Protein AF-0000000084337551 (afdb_homodimer)

Organism: NCBI:txid1302689

Solvent-accessible surface area (backbone atoms only — not comparable to full-atom values): 22672 Å² total; per-residue (Å²): 113,66,17,38,41,32,34,32,27,27,31,66,59,32,80,40,38,32,28,52,43,44,54,50,49,65,64,67,35,74,37,37,33,22,44,43,55,81,66,41,43,62,57,34,54,74,70,67,44,89,66,74,68,41,73,46,33,80,89,47,37,72,69,51,38,55,56,50,47,50,42,22,64,72,36,37,30,35,32,35,34,32,69,53,8,34,45,24,59,84,44,55,47,52,67,48,45,37,54,32,49,76,67,72,36,52,63,46,45,49,54,32,15,42,71,64,58,25,44,44,59,57,52,52,50,70,54,54,35,33,35,39,49,33,61,72,52,91,58,82,62,29,66,59,49,45,60,60,54,46,69,35,59,41,26,36,36,31,43,45,52,44,92,46,44,68,60,51,43,52,48,42,32,73,61,56,34,46,72,38,46,32,21,43,30,26,32,58,68,33,95,74,44,45,75,50,74,39,28,38,51,58,48,48,58,50,56,74,78,40,88,72,65,63,50,34,38,38,37,34,54,33,49,128,112,65,17,39,44,30,33,33,24,26,32,67,60,32,80,41,38,31,28,51,42,45,53,51,47,64,64,67,34,74,36,38,33,21,44,44,57,80,65,42,43,62,57,34,54,75,71,68,43,89,64,75,68,40,72,48,32,79,90,45,37,72,66,50,36,56,55,50,46,50,42,22,63,72,36,36,31,34,31,35,33,33,70,52,7,35,43,24,58,84,44,57,48,51,67,50,46,37,54,32,49,76,67,72,36,54,64,46,43,49,53,32,15,44,71,64,58,25,44,44,60,57,52,52,49,70,55,55,34,34,33,41,49,32,60,72,52,92,59,80,61,30,68,59,50,47,60,60,53,47,70,35,60,41,25,35,36,31,43,45,51,43,92,45,45,67,60,51,45,52,48,42,30,75,60,56,35,46,71,39,47,31,22,42,29,28,31,59,70,33,94,75,45,45,74,50,76,40,27,38,50,57,49,48,58,51,54,73,79,40,87,70,66,62,50,35,36,38,34,34,53,31,49,129

Foldseek 3Di:
DFAAEEWAAQAAAARVQHDPVSLVCLQVFPAEEEQDCVLCVVSCVVSVRDDDYHHDFPVCPVVVLVVVLVCRRVHGYYYYYYSHTTDPQLTPDPVSVVSCVVVVHHYHYDDGDDDQVVLVVVQVADDPDEDEDEAADPDPCNLVVLQVQLQFQHKYKYKDALVCVLVVLVSCCVRNNQFWKKKKWFSPPHPPTDIDIGGSNVVSVVCVPDDSDHIMMMITHGDD/DFAAEEWAAQAAAARVQHDPVSLVCLQVFPAEEEQDCVLCVVSCVVSVRDDDYHHDAPVCPVVVLVVVLVCRRVHGYYYYYYSHTTDPQLGPDPVSVVSCVVVVHHYHYDDGDDDQPVLVVVQVADDPDEDEDEAADPDPCNLVVLQVQLQFQHKYKYKDALVCVLVVLVSCCVRNNQFWKKKKWFSPPHPPTDIDIGGSNVVSVVPVPDDSDHIMMMITHGDD

Structure (mmCIF, N/CA/C/O backbone):
data_AF-0000000084337551-model_v1
#
loop_
_entity.id
_entity.type
_entity.pdbx_description
1 polymer 'Ribosomal RNA small subunit methyltransferase I'
#
loop_
_atom_site.group_PDB
_atom_site.id
_atom_site.type_symbol
_atom_site.label_atom_id
_atom_site.label_alt_id
_atom_site.label_comp_id
_atom_site.label_asym_id
_atom_site.label_entity_id
_atom_site.label_seq_id
_atom_site.pdbx_PDB_ins_code
_atom_site.Cartn_x
_atom_site.Cartn_y
_atom_site.Cartn_z
_atom_site.occupancy
_atom_site.B_iso_or_equiv
_atom_site.auth_seq_id
_atom_site.auth_comp_id
_atom_site.auth_asym_id
_atom_site.auth_atom_id
_atom_site.pdbx_PDB_model_num
ATOM 1 N N . MET A 1 1 ? -0.235 -32.625 0.02 1 84.69 1 MET A N 1
ATOM 2 C CA . MET A 1 1 ? -0.771 -31.297 -0.296 1 84.69 1 MET A CA 1
ATOM 3 C C . MET A 1 1 ? 0.323 -30.234 -0.233 1 84.69 1 MET A C 1
ATOM 5 O O . MET A 1 1 ? 1.249 -30.344 0.572 1 84.69 1 MET A O 1
ATOM 9 N N . THR A 1 2 ? 0.491 -29.438 -1.2 1 93.81 2 THR A N 1
ATOM 10 C CA . THR A 1 2 ? 1.54 -28.422 -1.278 1 93.81 2 THR A CA 1
ATOM 11 C C . THR A 1 2 ? 1.372 -27.391 -0.174 1 93.81 2 THR A C 1
ATOM 13 O O . THR A 1 2 ? 0.261 -27.156 0.31 1 93.81 2 THR A O 1
ATOM 16 N N . GLY A 1 3 ? 2.492 -27.016 0.469 1 97.19 3 GLY A N 1
ATOM 17 C CA . GLY A 1 3 ? 2.436 -25.906 1.416 1 97.19 3 GLY A CA 1
ATOM 18 C C . GLY A 1 3 ? 2.154 -24.578 0.758 1 97.19 3 GLY A C 1
ATOM 19 O O . GLY A 1 3 ? 1.938 -24.5 -0.453 1 97.19 3 GLY A O 1
ATOM 20 N N . LYS A 1 4 ? 2.061 -23.562 1.63 1 97.62 4 LYS A N 1
ATOM 21 C CA . LYS A 1 4 ? 1.814 -22.219 1.145 1 97.62 4 LYS A CA 1
ATOM 22 C C . LYS A 1 4 ? 3.004 -21.297 1.434 1 97.62 4 LYS A C 1
ATOM 24 O O . LYS A 1 4 ? 3.709 -21.484 2.428 1 97.62 4 LYS A O 1
ATOM 29 N N . LEU A 1 5 ? 3.215 -20.438 0.515 1 98 5 LEU A N 1
ATOM 30 C CA . LEU A 1 5 ? 4.156 -19.344 0.75 1 98 5 LEU A CA 1
ATOM 31 C C . LEU A 1 5 ? 3.432 -18.094 1.238 1 98 5 LEU A C 1
ATOM 33 O O . LEU A 1 5 ? 2.621 -17.516 0.51 1 98 5 LEU A O 1
ATOM 37 N N . TYR A 1 6 ? 3.77 -17.703 2.455 1 98.31 6 TYR A N 1
ATOM 38 C CA . TYR A 1 6 ? 3.203 -16.484 3.027 1 98.31 6 TYR A CA 1
ATOM 39 C C . TYR A 1 6 ? 4.203 -15.328 2.963 1 98.31 6 TYR A C 1
ATOM 41 O O . TYR A 1 6 ? 5.355 -15.477 3.371 1 98.31 6 TYR A O 1
ATOM 49 N N . LEU A 1 7 ? 3.816 -14.297 2.395 1 98.44 7 LEU A N 1
ATOM 50 C CA . LEU A 1 7 ? 4.531 -13.039 2.574 1 98.44 7 LEU A CA 1
ATOM 51 C C . LEU A 1 7 ? 3.934 -12.234 3.725 1 98.44 7 LEU A C 1
ATOM 53 O O . LEU A 1 7 ? 2.768 -11.836 3.668 1 98.44 7 LEU A O 1
ATOM 57 N N . VAL A 1 8 ? 4.734 -11.969 4.727 1 98.31 8 VAL A N 1
ATOM 58 C CA . VAL A 1 8 ? 4.211 -11.43 5.977 1 98.31 8 VAL A CA 1
ATOM 59 C C . VAL A 1 8 ? 4.816 -10.055 6.246 1 98.31 8 VAL A C 1
ATOM 61 O O . VAL A 1 8 ? 6.012 -9.945 6.527 1 98.31 8 VAL A O 1
ATOM 64 N N . PRO A 1 9 ? 4.016 -8.992 6.207 1 98.44 9 PRO A N 1
ATOM 65 C CA . PRO A 1 9 ? 4.516 -7.652 6.512 1 98.44 9 PRO A CA 1
ATOM 66 C C . PRO A 1 9 ? 4.949 -7.5 7.969 1 98.44 9 PRO A C 1
ATOM 68 O O . PRO A 1 9 ? 4.289 -8.016 8.867 1 98.44 9 PRO A O 1
ATOM 71 N N . THR A 1 10 ? 6.043 -6.82 8.156 1 97.69 10 THR A N 1
ATOM 72 C CA . THR A 1 10 ? 6.539 -6.477 9.484 1 97.69 10 THR A CA 1
ATOM 73 C C . THR A 1 10 ? 6.469 -4.969 9.711 1 97.69 10 THR A C 1
ATOM 75 O O . THR A 1 10 ? 6.262 -4.203 8.773 1 97.69 10 THR A O 1
ATOM 78 N N . PRO A 1 11 ? 6.59 -4.539 10.922 1 97.62 11 PRO A N 1
ATOM 79 C CA . PRO A 1 11 ? 6.574 -3.102 11.211 1 97.62 11 PRO A CA 1
ATOM 80 C C . PRO A 1 11 ? 7.695 -2.348 10.492 1 97.62 11 PRO A C 1
ATOM 82 O O . PRO A 1 11 ? 8.742 -2.926 10.195 1 97.62 11 PRO A O 1
ATOM 85 N N . ILE A 1 12 ? 7.477 -1.052 10.281 1 96.88 12 ILE A N 1
ATOM 86 C CA . ILE A 1 12 ? 8.5 -0.249 9.617 1 96.88 12 ILE A CA 1
ATOM 87 C C . ILE A 1 12 ? 9.148 0.695 10.633 1 96.88 12 ILE A C 1
ATOM 89 O O . ILE A 1 12 ? 9.922 1.578 10.258 1 96.88 12 ILE A O 1
ATOM 93 N N . GLY A 1 13 ? 8.82 0.557 11.93 1 94.94 13 GLY A N 1
ATOM 94 C CA . GLY A 1 13 ? 9.383 1.39 12.977 1 94.94 13 GLY A CA 1
ATOM 95 C C . GLY A 1 13 ? 8.688 1.207 14.32 1 94.94 13 GLY A C 1
ATOM 96 O O . GLY A 1 13 ? 9.352 1.048 15.344 1 94.94 13 GLY A O 1
ATOM 97 N N . ASN A 1 14 ? 7.383 1.267 14.359 1 96.5 14 ASN A N 1
ATOM 98 C CA . ASN A 1 14 ? 6.574 1.033 15.547 1 96.5 14 ASN A CA 1
ATOM 99 C C . ASN A 1 14 ? 6.188 -0.437 15.68 1 96.5 14 ASN A C 1
ATOM 101 O O . ASN A 1 14 ? 5.469 -0.974 14.836 1 96.5 14 ASN A O 1
ATOM 105 N N . LEU A 1 15 ? 6.539 -1.091 16.688 1 95.69 15 LEU A N 1
ATOM 106 C CA . LEU A 1 15 ? 6.359 -2.527 16.859 1 95.69 15 LEU A CA 1
ATOM 107 C C . LEU A 1 15 ? 4.879 -2.891 16.875 1 95.69 15 LEU A C 1
ATOM 109 O O . LEU A 1 15 ? 4.508 -4.027 16.578 1 95.69 15 LEU A O 1
ATOM 113 N N . GLU A 1 16 ? 4.055 -1.957 17.156 1 97.12 16 GLU A N 1
ATOM 114 C CA . GLU A 1 16 ? 2.623 -2.215 17.25 1 97.12 16 GLU A CA 1
ATOM 115 C C . GLU A 1 16 ? 1.979 -2.24 15.867 1 97.12 16 GLU A C 1
ATOM 117 O O . GLU A 1 16 ? 0.795 -2.553 15.727 1 97.12 16 GLU A O 1
ATOM 122 N N . ASP A 1 17 ? 2.814 -1.967 14.867 1 98.12 17 ASP A N 1
ATOM 123 C CA . ASP A 1 17 ? 2.275 -1.965 13.516 1 98.12 17 ASP A CA 1
ATOM 124 C C . ASP A 1 17 ? 2.342 -3.357 12.891 1 98.12 17 ASP A C 1
ATOM 126 O O . ASP A 1 17 ? 2.725 -3.508 11.727 1 98.12 17 ASP A O 1
ATOM 130 N N . ILE A 1 18 ? 2.098 -4.363 13.625 1 98.31 18 ILE A N 1
ATOM 131 C CA . ILE A 1 18 ? 1.988 -5.75 13.195 1 98.31 18 ILE A CA 1
ATOM 132 C C . ILE A 1 18 ? 0.544 -6.227 13.344 1 98.31 18 ILE A C 1
ATOM 134 O O . ILE A 1 18 ? -0.139 -5.867 14.305 1 98.31 18 ILE A O 1
ATOM 138 N N . THR A 1 19 ? 0.06 -6.961 12.375 1 98.44 19 THR A N 1
ATOM 139 C CA . THR A 1 19 ? -1.315 -7.441 12.43 1 98.44 19 THR A CA 1
ATOM 140 C C . THR A 1 19 ? -1.418 -8.688 13.297 1 98.44 19 THR A C 1
ATOM 142 O O . THR A 1 19 ? -0.439 -9.422 13.461 1 98.44 19 THR A O 1
ATOM 145 N N . LEU A 1 20 ? -2.576 -8.938 13.797 1 98.06 20 LEU A N 1
ATOM 146 C CA . LEU A 1 20 ? -2.828 -10.164 14.547 1 98.06 20 LEU A CA 1
ATOM 147 C C . LEU A 1 20 ? -2.594 -11.398 13.68 1 98.06 20 LEU A C 1
ATOM 149 O O . LEU A 1 20 ? -2.029 -12.391 14.141 1 98.06 20 LEU A O 1
ATOM 153 N N . ARG A 1 21 ? -2.953 -11.336 12.414 1 98.38 21 ARG A N 1
ATOM 154 C CA . ARG A 1 21 ? -2.783 -12.453 11.484 1 98.38 21 ARG A CA 1
ATOM 155 C C . ARG A 1 21 ? -1.307 -12.727 11.219 1 98.38 21 ARG A C 1
ATOM 157 O O . ARG A 1 21 ? -0.89 -13.883 11.133 1 98.38 21 ARG A O 1
ATOM 164 N N . ALA A 1 22 ? -0.544 -11.625 11.055 1 98.44 22 ALA A N 1
ATOM 165 C CA . ALA A 1 22 ? 0.895 -11.789 10.867 1 98.44 22 ALA A CA 1
ATOM 166 C C . ALA A 1 22 ? 1.514 -12.562 12.023 1 98.44 22 ALA A C 1
ATOM 168 O O . ALA A 1 22 ? 2.303 -13.484 11.812 1 98.44 22 ALA A O 1
ATOM 169 N N . ILE A 1 23 ? 1.13 -12.172 13.234 1 97.94 23 ILE A N 1
ATOM 170 C CA . ILE A 1 23 ? 1.637 -12.844 14.43 1 97.94 23 ILE A CA 1
ATOM 171 C C . ILE A 1 23 ? 1.266 -14.32 14.391 1 97.94 23 ILE A C 1
ATOM 173 O O . ILE A 1 23 ? 2.119 -15.188 14.594 1 97.94 23 ILE A O 1
ATOM 177 N N . ARG A 1 24 ? 0.058 -14.633 14.125 1 97.94 24 ARG A N 1
ATOM 178 C CA . ARG A 1 24 ? -0.426 -16.016 14.094 1 97.94 24 ARG A CA 1
ATOM 179 C C . ARG A 1 24 ? 0.311 -16.828 13.039 1 97.94 24 ARG A C 1
A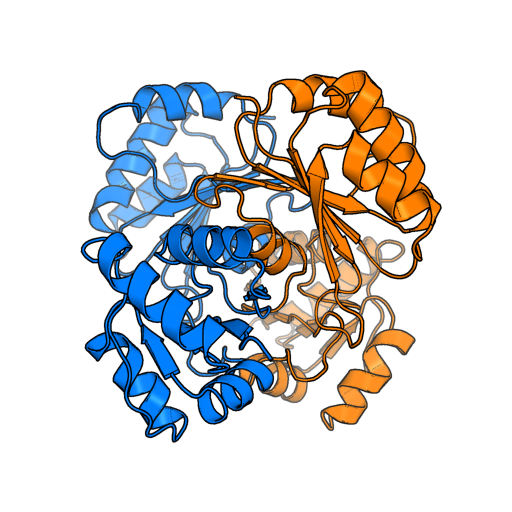TOM 181 O O . ARG A 1 24 ? 0.791 -17.922 13.32 1 97.94 24 ARG A O 1
ATOM 188 N N . ILE A 1 25 ? 0.44 -16.297 11.82 1 97.94 25 ILE A N 1
ATOM 189 C CA . ILE A 1 25 ? 1.058 -17.016 10.711 1 97.94 25 ILE A CA 1
ATOM 190 C C . ILE A 1 25 ? 2.529 -17.281 11.016 1 97.94 25 ILE A C 1
ATOM 192 O O . ILE A 1 25 ? 3.051 -18.359 10.727 1 97.94 25 ILE A O 1
ATOM 196 N N . LEU A 1 26 ? 3.174 -16.266 11.617 1 97.56 26 LEU A N 1
ATOM 197 C CA . LEU A 1 26 ? 4.578 -16.453 11.961 1 97.56 26 LEU A CA 1
ATOM 198 C C . LEU A 1 26 ? 4.742 -17.547 13.016 1 97.56 26 LEU A C 1
ATOM 200 O O . LEU A 1 26 ? 5.727 -18.281 12.992 1 97.56 26 LEU A O 1
ATOM 204 N N . LYS A 1 27 ? 3.799 -17.656 13.906 1 96.88 27 LYS A N 1
ATOM 205 C CA . LYS A 1 27 ? 3.832 -18.703 14.93 1 96.88 27 LYS A CA 1
ATOM 206 C C . LYS A 1 27 ? 3.543 -20.078 14.336 1 96.88 27 LYS A C 1
ATOM 208 O O . LYS A 1 27 ? 4.125 -21.078 14.758 1 96.88 27 LYS A O 1
ATOM 213 N N . GLU A 1 28 ? 2.74 -20.109 13.312 1 96.81 28 GLU A N 1
ATOM 214 C CA . GLU A 1 28 ? 2.232 -21.375 12.789 1 96.81 28 GLU A CA 1
ATOM 215 C C . GLU A 1 28 ? 3.113 -21.891 11.656 1 96.81 28 GLU A C 1
ATOM 217 O O . GLU A 1 28 ? 3.088 -23.078 11.336 1 96.81 28 GLU A O 1
ATOM 222 N N . ALA A 1 29 ? 3.82 -21 10.938 1 97.06 29 ALA A N 1
ATOM 223 C CA . ALA A 1 29 ? 4.625 -21.406 9.789 1 97.06 29 ALA A CA 1
ATOM 224 C C . ALA A 1 29 ? 5.664 -22.453 10.18 1 97.06 29 ALA A C 1
ATOM 226 O O . ALA A 1 29 ? 6.188 -22.422 11.297 1 97.06 29 ALA A O 1
ATOM 227 N N . ASP A 1 30 ? 5.961 -23.359 9.266 1 96.5 30 ASP A N 1
ATOM 228 C CA . ASP A 1 30 ? 7.004 -24.344 9.492 1 96.5 30 ASP A CA 1
ATOM 229 C C . ASP A 1 30 ? 8.391 -23.719 9.383 1 96.5 30 ASP A C 1
ATOM 231 O O . ASP A 1 30 ? 9.312 -24.109 10.109 1 96.5 30 ASP A O 1
ATOM 235 N N . ILE A 1 31 ? 8.5 -22.812 8.477 1 95.25 31 ILE A N 1
ATOM 236 C CA . ILE A 1 31 ? 9.766 -22.156 8.18 1 95.25 31 ILE A CA 1
ATOM 237 C C . ILE A 1 31 ? 9.539 -20.641 8.07 1 95.25 31 ILE A C 1
ATOM 239 O O . ILE A 1 31 ? 8.562 -20.203 7.469 1 95.25 31 ILE A O 1
ATOM 243 N N . ILE A 1 32 ? 10.461 -19.891 8.68 1 96.56 32 ILE A N 1
ATOM 244 C CA . ILE A 1 32 ? 10.461 -18.453 8.516 1 96.56 32 ILE A CA 1
ATOM 245 C C . ILE A 1 32 ? 11.727 -18.016 7.77 1 96.56 32 ILE A C 1
ATOM 247 O O . ILE A 1 32 ? 12.836 -18.422 8.117 1 96.56 32 ILE A O 1
ATOM 251 N N . LEU A 1 33 ? 11.484 -17.281 6.703 1 95.31 33 LEU A N 1
ATOM 252 C CA . LEU A 1 33 ? 12.555 -16.656 5.93 1 95.31 33 LEU A CA 1
ATOM 253 C C . LEU A 1 33 ? 12.648 -15.164 6.219 1 95.31 33 LEU A C 1
ATOM 255 O O . LEU A 1 33 ? 11.617 -14.492 6.336 1 95.31 33 LEU A O 1
ATOM 259 N N . ALA A 1 34 ? 13.891 -14.672 6.391 1 93.19 34 ALA A N 1
ATOM 260 C CA . ALA A 1 34 ? 14.102 -13.234 6.586 1 93.19 34 ALA A CA 1
ATOM 261 C C . ALA A 1 34 ? 15.234 -12.727 5.703 1 93.19 34 ALA A C 1
ATOM 263 O O . ALA A 1 34 ? 16.141 -13.477 5.34 1 93.19 34 ALA A O 1
ATOM 264 N N . GLU A 1 35 ? 15.086 -11.477 5.316 1 88.25 35 GLU A N 1
ATOM 265 C CA . GLU A 1 35 ? 16.188 -10.859 4.582 1 88.25 35 GLU A CA 1
ATOM 266 C C . GLU A 1 35 ? 17.469 -10.852 5.418 1 88.25 35 GLU A C 1
ATOM 268 O O . GLU A 1 35 ? 18.5 -11.359 4.984 1 88.25 35 GLU A O 1
ATOM 273 N N . ASP A 1 36 ? 17.484 -10.305 6.582 1 88.38 36 ASP A N 1
ATOM 274 C CA . ASP A 1 36 ? 18.547 -10.289 7.582 1 88.38 36 ASP A CA 1
ATOM 275 C C . ASP A 1 36 ? 18.047 -10.82 8.922 1 88.38 36 ASP A C 1
ATOM 277 O O . ASP A 1 36 ? 17.281 -10.148 9.617 1 88.38 36 ASP A O 1
ATOM 281 N N . THR A 1 37 ? 18.625 -11.938 9.359 1 87.75 37 THR A N 1
ATOM 282 C CA . THR A 1 37 ? 18.156 -12.609 10.562 1 87.75 37 THR A CA 1
ATOM 283 C C . THR A 1 37 ? 18.484 -11.781 11.805 1 87.75 37 THR A C 1
ATOM 285 O O . THR A 1 37 ? 17.797 -11.859 12.812 1 87.75 37 THR A O 1
ATOM 288 N N . ARG A 1 38 ? 19.547 -11.039 11.773 1 87.12 38 ARG A N 1
ATOM 289 C CA . ARG A 1 38 ? 19.922 -10.195 12.898 1 87.12 38 ARG A CA 1
ATOM 290 C C . ARG A 1 38 ? 18.906 -9.078 13.109 1 87.12 38 ARG A C 1
ATOM 292 O O . ARG A 1 38 ? 18.625 -8.688 14.242 1 87.12 38 ARG A O 1
ATOM 299 N N . THR A 1 39 ? 18.281 -8.586 11.984 1 87.69 39 THR A N 1
ATOM 300 C CA . THR A 1 39 ? 17.328 -7.492 12.016 1 87.69 39 THR A CA 1
ATOM 301 C C . THR A 1 39 ? 15.953 -7.992 12.469 1 87.69 39 THR A C 1
ATOM 303 O O . THR A 1 39 ? 15.234 -7.281 13.18 1 87.69 39 THR A O 1
ATOM 306 N N . SER A 1 40 ? 15.633 -9.188 12.102 1 90 40 SER A N 1
ATOM 307 C CA . SER A 1 40 ? 14.297 -9.695 12.391 1 90 40 SER A CA 1
ATOM 308 C C . SER A 1 40 ? 14.227 -10.312 13.781 1 90 40 SER A C 1
ATOM 310 O O . SER A 1 40 ? 13.141 -10.469 14.344 1 90 40 SER A O 1
ATOM 312 N N . ALA A 1 41 ? 15.328 -10.664 14.359 1 90.56 41 ALA A N 1
ATOM 313 C CA . ALA A 1 41 ? 15.398 -11.422 15.617 1 90.56 41 ALA A CA 1
ATOM 314 C C . ALA A 1 41 ? 14.695 -10.664 16.75 1 90.56 41 ALA A C 1
ATOM 316 O O . ALA A 1 41 ? 13.875 -11.242 17.469 1 90.56 41 ALA A O 1
ATOM 317 N N . PRO A 1 42 ? 14.969 -9.359 16.906 1 90.88 42 PRO A N 1
ATOM 318 C CA . PRO A 1 42 ? 14.312 -8.641 18 1 90.88 42 PRO A CA 1
ATOM 319 C C . PRO A 1 42 ? 12.789 -8.672 17.891 1 90.88 42 PRO A C 1
ATOM 321 O O . PRO A 1 42 ? 12.102 -8.82 18.906 1 90.88 42 PRO A O 1
ATOM 324 N N . LEU A 1 43 ? 12.273 -8.5 16.703 1 92.94 43 LEU A N 1
ATOM 325 C CA . LEU A 1 43 ? 10.836 -8.539 16.516 1 92.94 43 LEU A CA 1
ATOM 326 C C . LEU A 1 43 ? 10.266 -9.906 16.875 1 92.94 43 LEU A C 1
ATOM 328 O O . LEU A 1 43 ? 9.281 -10 17.609 1 92.94 43 LEU A O 1
ATOM 332 N N . LEU A 1 44 ? 10.891 -10.953 16.391 1 94.38 44 LEU A N 1
ATOM 333 C CA . LEU A 1 44 ? 10.406 -12.312 16.625 1 94.38 44 LEU A CA 1
ATOM 334 C C . LEU A 1 44 ? 10.461 -12.648 18.109 1 94.38 44 LEU A C 1
ATOM 336 O O . LEU A 1 44 ? 9.531 -13.266 18.641 1 94.38 44 LEU A O 1
ATOM 340 N N . LYS A 1 45 ? 11.516 -12.227 18.719 1 93.06 45 LYS A N 1
ATOM 341 C CA . LYS A 1 45 ? 11.633 -12.414 20.172 1 93.06 45 LYS A CA 1
ATOM 342 C C . LYS A 1 45 ? 10.523 -11.68 20.906 1 93.06 45 LYS A C 1
ATOM 344 O O . LYS A 1 45 ? 9.891 -12.234 21.812 1 93.06 45 LYS A O 1
ATOM 349 N N . HIS A 1 46 ? 10.328 -10.445 20.516 1 93.62 46 HIS A N 1
ATOM 350 C CA . HIS A 1 46 ? 9.281 -9.617 21.109 1 93.62 46 HIS A CA 1
ATOM 351 C C . HIS A 1 46 ? 7.918 -10.289 20.984 1 93.62 46 HIS A C 1
ATOM 353 O O . HIS A 1 46 ? 7.078 -10.164 21.875 1 93.62 46 HIS A O 1
ATOM 359 N N . LEU A 1 47 ? 7.727 -11.031 19.922 1 94.31 47 LEU A N 1
ATOM 360 C CA . LEU A 1 47 ? 6.441 -11.656 19.625 1 94.31 47 LEU A CA 1
ATOM 361 C C . LEU A 1 47 ? 6.371 -13.055 20.234 1 94.31 47 LEU A C 1
ATOM 363 O O . LEU A 1 47 ? 5.344 -13.727 20.125 1 94.31 47 LEU A O 1
ATOM 367 N N . GLY A 1 48 ? 7.457 -13.516 20.797 1 93.88 48 GLY A N 1
ATOM 368 C CA . GLY A 1 48 ? 7.508 -14.844 21.406 1 93.88 48 GLY A CA 1
ATOM 369 C C . GLY A 1 48 ? 7.609 -15.953 20.375 1 93.88 48 GLY A C 1
ATOM 370 O O . GLY A 1 48 ? 7.066 -17.047 20.578 1 93.88 48 GLY A O 1
ATOM 371 N N . ILE A 1 49 ? 8.156 -15.641 19.344 1 92.75 49 ILE A N 1
ATOM 372 C CA . ILE A 1 49 ? 8.32 -16.625 18.281 1 92.75 49 ILE A CA 1
ATOM 373 C C . ILE A 1 49 ? 9.727 -17.203 18.328 1 92.75 49 ILE A C 1
ATOM 375 O O . ILE A 1 49 ? 10.703 -16.5 18.062 1 92.75 49 ILE A O 1
ATOM 379 N N . ASP A 1 50 ? 9.828 -18.5 18.656 1 86.5 50 ASP A N 1
ATOM 380 C CA . ASP A 1 50 ? 11.117 -19.156 18.828 1 86.5 50 ASP A CA 1
ATOM 381 C C . ASP A 1 50 ? 11.398 -20.125 17.688 1 86.5 50 ASP A C 1
ATOM 383 O O . ASP A 1 50 ? 11.922 -21.219 17.906 1 86.5 50 ASP A O 1
ATOM 387 N N . LYS A 1 51 ? 11.242 -19.781 16.578 1 87.25 51 LYS A N 1
ATOM 388 C CA . LYS A 1 51 ? 11.492 -20.625 15.422 1 87.25 51 LYS A CA 1
ATOM 389 C C . LYS A 1 51 ? 12.797 -20.25 14.727 1 87.25 51 LYS A C 1
ATOM 391 O O . LYS A 1 51 ? 13.25 -19.109 14.836 1 87.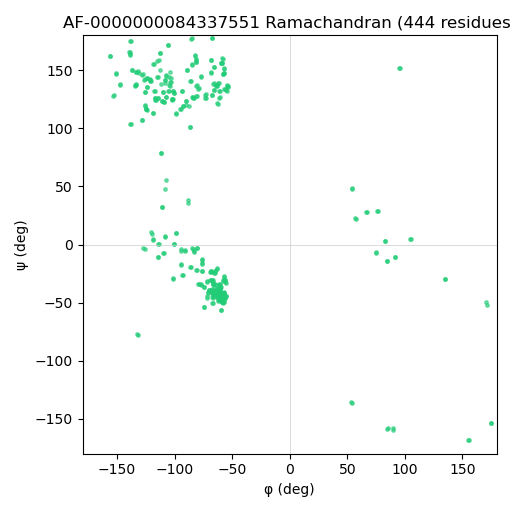25 51 LYS A O 1
ATOM 396 N N . ARG A 1 52 ? 13.328 -21.25 14.203 1 83.94 52 ARG A N 1
ATOM 397 C CA . ARG A 1 52 ? 14.523 -20.969 13.414 1 83.94 52 ARG A CA 1
ATOM 398 C C . ARG A 1 52 ? 14.18 -20.141 12.188 1 83.94 52 ARG A C 1
ATOM 400 O O . ARG A 1 52 ? 13.18 -20.391 11.516 1 83.94 52 ARG A O 1
ATOM 407 N N . VAL A 1 53 ? 14.961 -19.094 11.945 1 91 53 VAL A N 1
ATOM 408 C CA . VAL A 1 53 ? 14.812 -18.188 10.82 1 91 53 VAL A CA 1
ATOM 409 C C . VAL A 1 53 ? 15.961 -18.391 9.836 1 91 53 VAL A C 1
ATOM 411 O O . VAL A 1 53 ? 17.125 -18.484 10.242 1 91 53 VAL A O 1
ATOM 414 N N . PHE A 1 54 ? 15.625 -18.531 8.586 1 90.31 54 PHE A N 1
ATOM 415 C CA . PHE A 1 54 ? 16.641 -18.703 7.547 1 90.31 54 PHE A CA 1
ATOM 416 C C . PHE A 1 54 ? 16.766 -17.438 6.707 1 90.31 54 PHE A C 1
ATOM 418 O O . PHE A 1 54 ? 15.781 -16.734 6.457 1 90.31 54 PHE A O 1
ATOM 425 N N . SER A 1 55 ? 18 -17.188 6.301 1 86.75 55 SER A N 1
ATOM 426 C CA . SER A 1 55 ? 18.25 -16 5.504 1 86.75 55 SER A CA 1
ATOM 427 C C . SER A 1 55 ? 17.844 -16.203 4.047 1 86.75 55 SER A C 1
ATOM 429 O O . SER A 1 55 ? 18.094 -17.266 3.477 1 86.75 55 SER A O 1
ATOM 431 N N . HIS A 1 56 ? 17.188 -15.305 3.484 1 85.56 56 HIS A N 1
ATOM 432 C CA . HIS A 1 56 ? 16.797 -15.211 2.084 1 85.56 56 HIS A CA 1
ATOM 433 C C . HIS A 1 56 ? 16.953 -13.781 1.562 1 85.56 56 HIS A C 1
ATOM 435 O O . HIS A 1 56 ? 16.109 -12.922 1.814 1 85.56 56 HIS A O 1
ATOM 441 N N . HIS A 1 57 ? 17.984 -13.57 0.806 1 78.19 57 HIS A N 1
ATOM 442 C CA . HIS A 1 57 ? 18.297 -12.227 0.321 1 78.19 57 HIS A CA 1
ATOM 443 C C . HIS A 1 57 ? 18.734 -12.258 -1.141 1 78.19 57 HIS A C 1
ATOM 445 O O . HIS A 1 57 ? 18.75 -13.32 -1.769 1 78.19 57 HIS A O 1
ATOM 451 N N . GLN A 1 58 ? 18.938 -11.07 -1.676 1 72.75 58 GLN A N 1
ATOM 452 C CA . GLN A 1 58 ? 19.156 -10.883 -3.105 1 72.75 58 GLN A CA 1
ATOM 453 C C . GLN A 1 58 ? 20.359 -11.688 -3.59 1 72.75 58 GLN A C 1
ATOM 455 O O . GLN A 1 58 ? 20.344 -12.25 -4.688 1 72.75 58 GLN A O 1
ATOM 460 N N . HIS A 1 59 ? 21.328 -11.875 -2.748 1 73 59 HIS A N 1
ATOM 461 C CA . HIS A 1 59 ? 22.578 -12.492 -3.162 1 73 59 HIS A CA 1
ATOM 462 C C . HIS A 1 59 ? 22.453 -14.016 -3.211 1 73 59 HIS A C 1
ATOM 464 O O . HIS A 1 59 ? 23.234 -14.68 -3.895 1 73 59 HIS A O 1
ATOM 470 N N . ASN A 1 60 ? 21.531 -14.562 -2.525 1 75.69 60 ASN A N 1
ATOM 471 C CA . ASN A 1 60 ? 21.391 -16.016 -2.482 1 75.69 60 ASN A CA 1
ATOM 472 C C . ASN A 1 60 ? 20.047 -16.469 -3.012 1 75.69 60 ASN A C 1
ATOM 474 O O . ASN A 1 60 ? 19.672 -17.641 -2.855 1 75.69 60 ASN A O 1
ATOM 478 N N . GLU A 1 61 ? 19.312 -15.562 -3.586 1 75.88 61 GLU A N 1
ATOM 479 C CA . GLU A 1 61 ? 17.891 -15.773 -3.883 1 75.88 61 GLU A CA 1
ATOM 480 C C . GLU A 1 61 ? 17.688 -16.953 -4.828 1 75.88 61 GLU A C 1
ATOM 482 O O . GLU A 1 61 ? 16.75 -17.734 -4.664 1 75.88 61 GLU A O 1
ATOM 487 N N . HIS A 1 62 ? 18.531 -17.156 -5.797 1 78.62 62 HIS A N 1
ATOM 488 C CA . HIS A 1 62 ? 18.344 -18.234 -6.762 1 78.62 62 HIS A CA 1
ATOM 489 C C . HIS A 1 62 ? 18.5 -19.594 -6.098 1 78.62 62 HIS A C 1
ATOM 491 O O . HIS A 1 62 ? 17.625 -20.453 -6.207 1 78.62 62 HIS A O 1
ATOM 497 N N . GLN A 1 63 ? 19.609 -19.734 -5.371 1 80.81 63 GLN A N 1
ATOM 498 C CA . GLN A 1 63 ? 19.875 -21 -4.695 1 80.81 63 GLN A CA 1
ATOM 499 C C . GLN A 1 63 ? 18.844 -21.25 -3.592 1 80.81 63 GLN A C 1
ATOM 501 O O . GLN A 1 63 ? 18.297 -22.359 -3.488 1 80.81 63 GLN A O 1
ATOM 506 N N . SER A 1 64 ? 18.609 -20.297 -2.865 1 86.56 64 SER A N 1
ATOM 507 C CA . SER A 1 64 ? 17.688 -20.438 -1.743 1 86.56 64 SER A CA 1
ATOM 508 C C . SER A 1 64 ? 16.266 -20.672 -2.227 1 86.56 64 SER A C 1
ATOM 510 O O . SER A 1 64 ? 15.516 -21.438 -1.608 1 86.56 64 SER A O 1
ATOM 512 N N . SER A 1 65 ? 15.914 -20.156 -3.338 1 89.94 65 SER A N 1
ATOM 513 C CA . SER A 1 65 ? 14.547 -20.281 -3.838 1 89.94 65 SER A CA 1
ATOM 514 C C . SER A 1 65 ? 14.242 -21.734 -4.23 1 89.94 65 SER A C 1
ATOM 516 O O . SER A 1 65 ? 13.133 -22.219 -4.012 1 89.94 65 SER A O 1
ATOM 518 N N . GLY A 1 66 ? 15.211 -22.391 -4.84 1 90.44 66 GLY A N 1
ATOM 519 C CA . GLY A 1 66 ? 15.031 -23.781 -5.172 1 90.44 66 GLY A CA 1
ATOM 520 C C . GLY A 1 66 ? 14.742 -24.656 -3.957 1 90.44 66 GLY A C 1
ATOM 521 O O . GLY A 1 66 ? 13.844 -25.484 -3.984 1 90.44 66 GLY A O 1
ATOM 522 N N . GLU A 1 67 ? 15.469 -24.438 -2.949 1 92.5 67 GLU A N 1
ATOM 523 C CA . GLU A 1 67 ? 15.289 -25.188 -1.704 1 92.5 67 GLU A CA 1
ATOM 524 C C . GLU A 1 67 ? 13.93 -24.875 -1.077 1 92.5 67 GLU A C 1
ATOM 526 O O . GLU A 1 67 ? 13.25 -25.781 -0.58 1 92.5 67 GLU A O 1
ATOM 531 N N . ILE A 1 68 ? 13.547 -23.672 -1.09 1 94.31 68 ILE A N 1
ATOM 532 C CA . ILE A 1 68 ? 12.289 -23.234 -0.495 1 94.31 68 ILE A CA 1
ATOM 533 C C . ILE A 1 68 ? 11.117 -23.875 -1.248 1 94.31 68 ILE A C 1
ATOM 535 O O . ILE A 1 68 ? 10.164 -24.359 -0.633 1 94.31 68 ILE A O 1
ATOM 539 N N . VAL A 1 69 ? 11.234 -23.906 -2.557 1 95.62 69 VAL A N 1
ATOM 540 C CA . VAL A 1 69 ? 10.195 -24.516 -3.379 1 95.62 69 VAL A CA 1
ATOM 541 C C . VAL A 1 69 ? 10.07 -26 -3.037 1 95.62 69 VAL A C 1
ATOM 543 O O . VAL A 1 69 ? 8.961 -26.531 -2.963 1 95.62 69 VAL A O 1
ATOM 546 N N . ARG A 1 70 ? 11.172 -26.625 -2.861 1 95.31 70 ARG A N 1
ATOM 547 C CA . ARG A 1 70 ? 11.148 -28.031 -2.473 1 95.31 70 ARG A CA 1
ATOM 548 C C . ARG A 1 70 ? 10.391 -28.219 -1.164 1 95.31 70 ARG A C 1
ATOM 550 O O . ARG A 1 70 ? 9.547 -29.125 -1.055 1 95.31 70 ARG A O 1
ATOM 557 N N . PHE A 1 71 ? 10.664 -27.359 -0.157 1 95.31 71 PHE A N 1
ATOM 558 C CA . PHE A 1 71 ? 9.969 -27.438 1.122 1 95.31 71 PHE A CA 1
ATOM 559 C C . PHE A 1 71 ? 8.469 -27.234 0.935 1 95.31 71 PHE A C 1
ATOM 561 O O . PHE A 1 71 ? 7.668 -27.953 1.534 1 95.31 71 PHE A O 1
ATOM 568 N N . LEU A 1 72 ? 8.133 -26.297 0.147 1 97.19 72 LEU A N 1
ATOM 569 C CA . LEU A 1 72 ? 6.73 -26.016 -0.133 1 97.19 72 LEU A CA 1
ATOM 570 C C . LEU A 1 72 ? 6.051 -27.203 -0.784 1 97.19 72 LEU A C 1
ATOM 572 O O . LEU A 1 72 ? 4.938 -27.578 -0.404 1 97.19 72 LEU A O 1
ATOM 576 N N . LEU A 1 73 ? 6.734 -27.828 -1.741 1 97.19 73 LEU A N 1
ATOM 577 C CA . LEU A 1 73 ? 6.199 -29 -2.436 1 97.19 73 LEU A CA 1
ATOM 578 C C . LEU A 1 73 ? 6.055 -30.188 -1.484 1 97.19 73 LEU A C 1
ATOM 580 O O . LEU A 1 73 ? 5.203 -31.047 -1.691 1 97.19 73 LEU A O 1
ATOM 584 N N . GLU A 1 74 ? 6.824 -30.172 -0.447 1 97 74 GLU A N 1
ATOM 585 C CA . GLU A 1 74 ? 6.766 -31.219 0.569 1 97 74 GLU A CA 1
ATOM 586 C C . GLU A 1 74 ? 5.656 -30.953 1.577 1 97 74 GLU A C 1
ATOM 588 O O . GLU A 1 74 ? 5.465 -31.719 2.52 1 97 74 GLU A O 1
ATOM 593 N N . GLY A 1 75 ? 5.023 -29.797 1.443 1 97.31 75 GLY A N 1
ATOM 594 C CA . GLY A 1 75 ? 3.852 -29.531 2.264 1 97.31 75 GLY A CA 1
ATOM 595 C C . GLY A 1 75 ? 4.129 -28.562 3.398 1 97.31 75 GLY A C 1
ATOM 596 O O . GLY A 1 75 ? 3.246 -28.297 4.215 1 97.31 75 GLY A O 1
ATOM 597 N N . LYS A 1 76 ? 5.32 -28.031 3.447 1 97.06 76 LYS A N 1
ATOM 598 C CA . LYS A 1 76 ? 5.672 -27.094 4.508 1 97.06 76 LYS A CA 1
ATOM 599 C C . LYS A 1 76 ? 5.152 -25.688 4.195 1 97.06 76 LYS A C 1
ATOM 601 O O . LYS A 1 76 ? 5.246 -25.234 3.055 1 97.06 76 LYS A O 1
ATOM 606 N N . ASN A 1 77 ? 4.602 -25.047 5.207 1 97.94 77 ASN A N 1
ATOM 607 C CA . ASN A 1 77 ? 4.242 -23.641 5.094 1 97.94 77 ASN A CA 1
ATOM 608 C C . ASN A 1 77 ? 5.43 -22.734 5.395 1 97.94 77 ASN A C 1
ATOM 610 O O . ASN A 1 77 ? 6.074 -22.875 6.438 1 97.94 77 ASN A O 1
ATOM 614 N N . VAL A 1 78 ? 5.68 -21.875 4.508 1 97.31 78 VAL A N 1
ATOM 615 C CA . VAL A 1 78 ? 6.84 -21 4.621 1 97.31 78 VAL A CA 1
ATOM 616 C C . VAL A 1 78 ? 6.383 -19.547 4.715 1 97.31 78 VAL A C 1
ATOM 618 O O . VAL A 1 78 ? 5.531 -19.109 3.939 1 97.31 78 VAL A O 1
ATOM 621 N N . ALA A 1 79 ? 6.945 -18.828 5.699 1 97.81 79 ALA A N 1
ATOM 622 C CA . ALA A 1 79 ? 6.684 -17.406 5.855 1 97.81 79 ALA A CA 1
ATOM 623 C C . ALA A 1 79 ? 7.926 -16.578 5.535 1 97.81 79 ALA A C 1
ATOM 625 O O . ALA A 1 79 ? 9 -16.812 6.102 1 97.81 79 ALA A O 1
ATOM 626 N N . LEU A 1 80 ? 7.754 -15.672 4.598 1 97.19 80 LEU A N 1
ATOM 627 C CA . LEU A 1 80 ? 8.82 -14.734 4.262 1 97.19 80 LEU A CA 1
ATOM 628 C C . LEU A 1 80 ? 8.555 -13.367 4.875 1 97.19 80 LEU A C 1
ATOM 630 O O . LEU A 1 80 ? 7.477 -12.797 4.688 1 97.19 80 LEU A O 1
ATOM 634 N N . ILE A 1 81 ? 9.5 -12.836 5.645 1 96.69 81 ILE A N 1
ATOM 635 C CA . ILE A 1 81 ? 9.422 -11.477 6.176 1 96.69 81 ILE A CA 1
ATOM 636 C C . ILE A 1 81 ? 10.586 -10.648 5.645 1 96.69 81 ILE A C 1
ATOM 638 O O . ILE A 1 81 ? 11.586 -11.195 5.172 1 96.69 81 ILE A O 1
ATOM 642 N N . SER A 1 82 ? 10.406 -9.359 5.605 1 92.94 82 SER A N 1
ATOM 643 C CA . SER A 1 82 ? 11.484 -8.422 5.289 1 92.94 82 SER A CA 1
ATOM 644 C C . SER A 1 82 ? 11.961 -7.684 6.535 1 92.94 82 SER A C 1
ATOM 646 O O . SER A 1 82 ? 11.375 -7.828 7.609 1 92.94 82 SER A O 1
ATOM 648 N N . ASP A 1 83 ? 12.977 -6.973 6.418 1 90.38 83 ASP A N 1
ATOM 649 C CA . ASP A 1 83 ? 13.508 -6.191 7.531 1 90.38 83 ASP A CA 1
ATOM 650 C C . ASP A 1 83 ? 12.5 -5.145 7.996 1 90.38 83 ASP A C 1
ATOM 652 O O . ASP A 1 83 ? 12.406 -4.855 9.188 1 90.38 83 ASP A O 1
ATOM 656 N N . ALA A 1 84 ? 11.836 -4.605 7.016 1 93.62 84 ALA A N 1
ATOM 657 C CA . ALA A 1 84 ? 10.797 -3.631 7.336 1 93.62 84 ALA A CA 1
ATOM 658 C C . ALA A 1 84 ? 9.719 -3.602 6.254 1 93.62 84 ALA A C 1
ATOM 660 O O . ALA A 1 84 ? 10.023 -3.484 5.066 1 93.62 84 ALA A O 1
ATOM 661 N N . GLY A 1 85 ? 8.477 -3.736 6.781 1 96.69 85 GLY A N 1
ATOM 662 C CA . GLY A 1 85 ? 7.367 -3.578 5.859 1 96.69 85 GLY A CA 1
ATOM 663 C C . GLY A 1 85 ? 7.027 -4.852 5.109 1 96.69 85 GLY A C 1
ATOM 664 O O . GLY A 1 85 ? 7.266 -5.953 5.609 1 96.69 85 GLY A O 1
ATOM 665 N N . THR A 1 86 ? 6.363 -4.75 3.965 1 97.81 86 THR A N 1
ATOM 666 C CA . THR A 1 86 ? 5.871 -5.867 3.164 1 97.81 86 THR A CA 1
ATOM 667 C C . THR A 1 86 ? 6.973 -6.41 2.26 1 97.81 86 THR A C 1
ATOM 669 O O . THR A 1 86 ? 7.551 -5.668 1.46 1 97.81 86 THR A O 1
ATOM 672 N N . PRO A 1 87 ? 7.23 -7.746 2.359 1 96.56 87 PRO A N 1
ATOM 673 C CA . PRO A 1 87 ? 8.242 -8.328 1.477 1 96.56 87 PRO A CA 1
ATOM 674 C C . PRO A 1 87 ? 7.941 -8.094 -0.002 1 96.56 87 PRO A C 1
ATOM 676 O O . PRO A 1 87 ? 6.773 -8.039 -0.397 1 96.56 87 PRO A O 1
ATOM 679 N N . ALA A 1 88 ? 8.992 -7.957 -0.833 1 93.75 88 ALA A N 1
ATOM 680 C CA . ALA A 1 88 ? 8.922 -7.832 -2.287 1 93.75 88 ALA A CA 1
ATOM 681 C C . ALA A 1 88 ? 8.672 -6.387 -2.701 1 93.75 88 ALA A C 1
ATOM 683 O O . ALA A 1 88 ? 8.789 -6.043 -3.879 1 93.75 88 ALA A O 1
ATOM 684 N N . ILE A 1 89 ? 8.258 -5.465 -1.809 1 94.75 89 ILE A N 1
ATOM 685 C CA . ILE A 1 89 ? 8.211 -4.035 -2.088 1 94.75 89 ILE A CA 1
ATOM 686 C C . ILE A 1 89 ? 9.57 -3.404 -1.779 1 94.75 89 ILE A C 1
ATOM 688 O O . ILE A 1 89 ? 9.883 -3.127 -0.62 1 94.75 89 ILE A O 1
ATOM 692 N N . SER A 1 90 ? 10.375 -3.141 -2.801 1 87.62 90 SER A N 1
ATOM 693 C CA . SER A 1 90 ? 11.734 -2.619 -2.666 1 87.62 90 SER A CA 1
ATOM 694 C C . SER A 1 90 ? 12.594 -3.537 -1.807 1 87.62 90 SER A C 1
ATOM 696 O O . SER A 1 90 ? 13.469 -3.07 -1.067 1 87.62 90 SER A O 1
ATOM 698 N N . ASP A 1 91 ? 12.188 -4.848 -1.685 1 81.06 91 ASP A N 1
ATOM 699 C CA . ASP A 1 91 ? 12.883 -5.898 -0.945 1 81.06 91 ASP A CA 1
ATOM 700 C C . ASP A 1 91 ? 12.867 -7.215 -1.718 1 81.06 91 ASP A C 1
ATOM 702 O O . ASP A 1 91 ? 12.094 -7.375 -2.67 1 81.06 91 ASP A O 1
ATOM 706 N N . PRO A 1 92 ? 13.719 -8.125 -1.263 1 82.69 92 PRO A N 1
ATOM 707 C CA . PRO A 1 92 ? 13.664 -9.461 -1.865 1 82.69 92 PRO A CA 1
ATOM 708 C C . PRO A 1 92 ? 12.289 -10.109 -1.722 1 82.69 92 PRO A C 1
ATOM 710 O O . PRO A 1 92 ? 11.539 -9.781 -0.804 1 82.69 92 PRO A O 1
ATOM 713 N N . GLY A 1 93 ? 11.992 -11.094 -2.541 1 91.31 93 GLY A N 1
ATOM 714 C CA . GLY A 1 93 ? 10.734 -11.828 -2.461 1 91.31 93 GLY A CA 1
ATOM 715 C C . GLY A 1 93 ? 10.086 -12.039 -3.814 1 91.31 93 GLY A C 1
ATOM 716 O O . GLY A 1 93 ? 9.359 -13.023 -4.012 1 91.31 93 GLY A O 1
ATOM 717 N N . PHE A 1 94 ? 10.375 -11.062 -4.645 1 92.44 94 PHE A N 1
ATOM 718 C CA . PHE A 1 94 ? 9.75 -11.109 -5.961 1 92.44 94 PHE A CA 1
ATOM 719 C C . PHE A 1 94 ? 10.117 -12.398 -6.688 1 92.44 94 PHE A C 1
ATOM 721 O O . PHE A 1 94 ? 9.242 -13.094 -7.207 1 92.44 94 PHE A O 1
ATOM 728 N N . PHE A 1 95 ? 11.352 -12.727 -6.727 1 93.31 95 PHE A N 1
ATOM 729 C CA . PHE A 1 95 ? 11.836 -13.914 -7.414 1 93.31 95 PHE A CA 1
ATOM 730 C C . PHE A 1 95 ? 11.227 -15.172 -6.809 1 93.31 95 PHE A C 1
ATOM 732 O O . PHE A 1 95 ? 10.781 -16.062 -7.531 1 93.31 95 PHE A O 1
ATOM 739 N N . LEU A 1 96 ? 11.211 -15.25 -5.52 1 95.06 96 LEU A N 1
ATOM 740 C CA . LEU A 1 96 ? 10.648 -16.406 -4.828 1 95.06 96 LEU A CA 1
ATOM 741 C C . LEU A 1 96 ? 9.172 -16.562 -5.148 1 95.06 96 LEU A C 1
ATOM 743 O O . LEU A 1 96 ? 8.695 -17.688 -5.359 1 95.06 96 LEU A O 1
ATOM 747 N N . VAL A 1 97 ? 8.438 -15.492 -5.156 1 96.94 97 VAL A N 1
ATOM 748 C CA . VAL A 1 97 ? 7.02 -15.508 -5.5 1 96.94 97 VAL A CA 1
ATOM 749 C C . VAL A 1 97 ? 6.832 -16.078 -6.902 1 96.94 97 VAL A C 1
ATOM 751 O O . VAL A 1 97 ? 5.992 -16.969 -7.109 1 96.94 97 VAL A O 1
ATOM 754 N N . ARG A 1 98 ? 7.613 -15.641 -7.805 1 96.19 98 ARG A N 1
ATOM 755 C CA . ARG A 1 98 ? 7.52 -16.109 -9.188 1 96.19 98 ARG A CA 1
ATOM 756 C C . ARG A 1 98 ? 7.805 -17.594 -9.281 1 96.19 98 ARG A C 1
ATOM 758 O O . ARG A 1 98 ? 7.117 -18.312 -10.008 1 96.19 98 ARG A O 1
ATOM 765 N N . GLU A 1 99 ? 8.859 -18.016 -8.602 1 95.69 99 GLU A N 1
ATOM 766 C CA . GLU A 1 99 ? 9.195 -19.438 -8.609 1 95.69 99 GLU A CA 1
ATOM 767 C C . GLU A 1 99 ? 8.07 -20.281 -8.008 1 95.69 99 GLU A C 1
ATOM 769 O O . GLU A 1 99 ? 7.758 -21.359 -8.516 1 95.69 99 GLU A O 1
ATOM 774 N N . ALA A 1 100 ? 7.512 -19.797 -6.922 1 97.19 100 ALA A N 1
ATOM 775 C CA . ALA A 1 100 ? 6.383 -20.5 -6.305 1 97.19 100 ALA A CA 1
ATOM 776 C C . ALA A 1 100 ? 5.215 -20.609 -7.281 1 97.19 100 ALA A C 1
ATOM 778 O O . ALA A 1 100 ? 4.641 -21.703 -7.434 1 97.19 100 ALA A O 1
ATOM 779 N N . ILE A 1 101 ? 4.91 -19.531 -7.941 1 97.12 101 ILE A N 1
ATOM 780 C CA . ILE A 1 101 ? 3.807 -19.5 -8.898 1 97.12 101 ILE A CA 1
ATOM 781 C C . ILE A 1 101 ? 4.07 -20.484 -10.031 1 97.12 101 ILE A C 1
ATOM 783 O O . ILE A 1 101 ? 3.178 -21.234 -10.422 1 97.12 101 ILE A O 1
ATOM 787 N N . LYS A 1 102 ? 5.266 -20.5 -10.562 1 96.12 102 LYS A N 1
ATOM 788 C CA . LYS A 1 102 ? 5.66 -21.391 -11.641 1 96.12 102 LYS A CA 1
ATOM 789 C C . LYS A 1 102 ? 5.43 -22.859 -11.25 1 96.12 102 LYS A C 1
ATOM 791 O O . LYS A 1 102 ? 5.137 -23.688 -12.109 1 96.12 102 LYS A O 1
ATOM 796 N N . ASN A 1 103 ? 5.547 -23.094 -10.023 1 96.75 103 ASN A N 1
ATOM 797 C CA . ASN A 1 103 ? 5.398 -24.469 -9.531 1 96.75 103 ASN A CA 1
ATOM 798 C C . ASN A 1 103 ? 4.004 -24.703 -8.969 1 96.75 103 ASN A C 1
ATOM 800 O O . ASN A 1 103 ? 3.789 -25.656 -8.219 1 96.75 103 ASN A O 1
ATOM 804 N N . GLU A 1 104 ? 3.113 -23.734 -9.195 1 96.25 104 GLU A N 1
ATOM 805 C CA . GLU A 1 104 ? 1.7 -23.859 -8.852 1 96.25 104 GLU A CA 1
ATOM 806 C C . GLU A 1 104 ? 1.507 -23.922 -7.336 1 96.25 104 GLU A C 1
ATOM 808 O O . GLU A 1 104 ? 0.652 -24.672 -6.848 1 96.25 104 GLU A O 1
ATOM 813 N N . ILE A 1 105 ? 2.387 -23.328 -6.629 1 97.12 105 ILE A N 1
ATOM 814 C CA . ILE A 1 105 ? 2.291 -23.203 -5.18 1 97.12 105 ILE A CA 1
ATOM 815 C C . ILE A 1 105 ? 1.466 -21.953 -4.832 1 97.12 105 ILE A C 1
ATOM 817 O O . ILE A 1 105 ? 1.616 -20.906 -5.461 1 97.12 105 ILE A O 1
ATOM 821 N N . ILE A 1 106 ? 0.642 -22.047 -3.836 1 96.44 106 ILE A N 1
ATOM 822 C CA . ILE A 1 106 ? -0.203 -20.938 -3.422 1 96.44 106 ILE A CA 1
ATOM 823 C C . ILE A 1 106 ? 0.646 -19.875 -2.727 1 96.44 106 ILE A C 1
ATOM 825 O O . ILE A 1 106 ? 1.415 -20.188 -1.813 1 96.44 106 ILE A O 1
ATOM 829 N N . VAL A 1 107 ? 0.523 -18.703 -3.225 1 97.56 107 VAL A N 1
ATOM 830 C CA . VAL A 1 107 ? 1.15 -17.531 -2.619 1 97.56 107 VAL A CA 1
ATOM 831 C C . VAL A 1 107 ? 0.086 -16.656 -1.96 1 97.56 107 VAL A C 1
ATOM 833 O O . VAL A 1 107 ? -0.921 -16.312 -2.586 1 97.56 107 VAL A O 1
ATOM 836 N N . GLU A 1 108 ? 0.298 -16.359 -0.74 1 97.88 108 GLU A N 1
ATOM 837 C CA . GLU A 1 108 ? -0.611 -15.484 0.001 1 97.88 108 GLU A CA 1
ATOM 838 C C . GLU A 1 108 ? 0.144 -14.344 0.677 1 97.88 108 GLU A C 1
ATOM 840 O O . GLU A 1 108 ? 0.815 -14.555 1.69 1 97.88 108 GLU A O 1
ATOM 845 N N . CYS A 1 109 ? -0.008 -13.211 0.159 1 98.56 109 CYS A N 1
ATOM 846 C CA . CYS A 1 109 ? 0.544 -12.031 0.815 1 98.56 109 CYS A CA 1
ATOM 847 C C . CYS A 1 109 ? -0.466 -11.422 1.78 1 98.56 109 CYS A C 1
ATOM 849 O O . CYS A 1 109 ? -1.586 -11.094 1.386 1 98.56 109 CYS A O 1
ATOM 851 N N . LEU A 1 110 ? -0.088 -11.289 3 1 98.69 110 LEU A N 1
ATOM 852 C CA . LEU A 1 110 ? -0.946 -10.648 3.988 1 98.69 110 LEU A CA 1
ATOM 853 C C . LEU A 1 110 ? -0.917 -9.133 3.828 1 98.69 110 LEU A C 1
ATOM 855 O O . LEU A 1 110 ? 0.118 -8.562 3.479 1 98.69 110 LEU A O 1
ATOM 859 N N . PRO A 1 111 ? -2.053 -8.477 4.074 1 98.56 111 PRO A N 1
ATOM 860 C CA . PRO A 1 111 ? -2 -7.016 4.137 1 98.56 111 PRO A CA 1
ATOM 861 C C . PRO A 1 111 ? -1.231 -6.504 5.355 1 98.56 111 PRO A C 1
ATOM 863 O O . PRO A 1 111 ? -1.242 -7.145 6.41 1 98.56 111 PRO A O 1
ATOM 866 N N . GLY A 1 112 ? -0.567 -5.344 5.219 1 98.19 112 GLY A N 1
ATOM 867 C CA . GLY A 1 112 ? 0.177 -4.809 6.352 1 98.19 112 GLY A CA 1
ATOM 868 C C . GLY A 1 112 ? 0.975 -3.566 6.008 1 98.19 112 GLY A C 1
ATOM 869 O O . GLY A 1 112 ? 0.597 -2.807 5.113 1 98.19 112 GLY A O 1
ATOM 870 N N . ALA A 1 113 ? 2.016 -3.363 6.73 1 98.12 113 ALA A N 1
ATOM 871 C CA . ALA A 1 113 ? 2.742 -2.096 6.719 1 98.12 113 ALA A CA 1
ATOM 872 C C . ALA A 1 113 ? 3.543 -1.937 5.43 1 98.12 113 ALA A C 1
ATOM 874 O O . ALA A 1 113 ? 4.234 -2.863 5.004 1 98.12 113 ALA A O 1
ATOM 875 N N . THR A 1 114 ? 3.367 -0.883 4.832 1 97.69 114 THR A N 1
ATOM 876 C CA . THR A 1 114 ? 4.223 -0.311 3.797 1 97.69 114 THR A CA 1
ATOM 877 C C . THR A 1 114 ? 4.52 1.157 4.094 1 97.69 114 THR A C 1
ATOM 879 O O . THR A 1 114 ? 3.648 1.888 4.57 1 97.69 114 THR A O 1
ATOM 882 N N . ALA A 1 115 ? 5.66 1.645 3.74 1 98.12 115 ALA A N 1
ATOM 883 C CA . ALA A 1 115 ? 6.016 3.025 4.051 1 98.12 115 ALA A CA 1
ATOM 884 C C . ALA A 1 115 ? 5.324 3.998 3.102 1 98.12 115 ALA A C 1
ATOM 886 O O . ALA A 1 115 ? 4.934 5.098 3.504 1 98.12 115 ALA A O 1
ATOM 887 N N . PHE A 1 116 ? 5.113 3.65 1.854 1 98.5 116 PHE A N 1
ATOM 888 C CA . PHE A 1 116 ? 4.699 4.617 0.846 1 98.5 116 PHE A CA 1
ATOM 889 C C . PHE A 1 116 ? 3.223 4.965 1.004 1 98.5 116 PHE A C 1
ATOM 891 O O . PHE A 1 116 ? 2.785 6.043 0.599 1 98.5 116 PHE A O 1
ATOM 898 N N . VAL A 1 117 ? 2.408 4.105 1.636 1 98.56 117 VAL A N 1
ATOM 899 C CA . VAL A 1 117 ? 0.979 4.379 1.73 1 98.56 117 VAL A CA 1
ATOM 900 C C . VAL A 1 117 ? 0.734 5.488 2.752 1 98.56 117 VAL A C 1
ATOM 902 O O . VAL A 1 117 ? 0.127 6.512 2.43 1 98.56 117 VAL A O 1
ATOM 905 N N . PRO A 1 118 ? 1.245 5.336 3.99 1 98.69 118 PRO A N 1
ATOM 906 C CA . PRO A 1 118 ? 1.065 6.453 4.922 1 98.69 118 PRO A CA 1
ATOM 907 C C . PRO A 1 118 ? 1.71 7.746 4.426 1 98.69 118 PRO A C 1
ATOM 909 O O . PRO A 1 118 ? 1.17 8.828 4.645 1 98.69 118 PRO A O 1
ATOM 912 N N . ALA A 1 119 ? 2.861 7.664 3.766 1 98.81 119 ALA A N 1
ATOM 913 C CA . ALA A 1 119 ? 3.516 8.859 3.234 1 98.81 119 ALA A CA 1
ATOM 914 C C . ALA A 1 119 ? 2.629 9.562 2.211 1 98.81 119 ALA A C 1
ATOM 916 O O . ALA A 1 119 ? 2.521 10.789 2.215 1 98.81 119 ALA A O 1
ATOM 917 N N . LEU A 1 120 ? 2.018 8.773 1.361 1 98.81 120 LEU A N 1
ATOM 918 C CA . LEU A 1 120 ? 1.118 9.305 0.344 1 98.81 120 LEU A CA 1
ATOM 919 C C . LEU A 1 120 ? -0.041 10.055 0.984 1 98.81 120 LEU A C 1
ATOM 921 O O . LEU A 1 120 ? -0.321 11.203 0.618 1 98.81 120 LEU A O 1
ATOM 925 N N . ILE A 1 121 ? -0.653 9.445 1.956 1 98.5 121 ILE A N 1
ATOM 926 C CA . ILE A 1 121 ? -1.809 10.047 2.613 1 98.5 121 ILE A CA 1
ATOM 927 C C . ILE A 1 121 ? -1.377 11.305 3.365 1 98.5 121 ILE A C 1
ATOM 929 O O . ILE A 1 121 ? -2.021 12.352 3.262 1 98.5 121 ILE A O 1
ATOM 933 N N . ASN A 1 122 ? -0.272 11.219 4.066 1 98.31 122 ASN A N 1
ATOM 934 C CA . ASN A 1 122 ? 0.239 12.344 4.844 1 98.31 122 ASN A CA 1
ATOM 935 C C . ASN A 1 122 ? 0.651 13.5 3.945 1 98.31 122 ASN A C 1
ATOM 937 O O . ASN A 1 122 ? 0.748 14.641 4.402 1 98.31 122 ASN A O 1
ATOM 941 N N . SER A 1 123 ? 0.936 13.227 2.713 1 98.56 123 SER A N 1
ATOM 942 C CA . SER A 1 123 ? 1.4 14.258 1.789 1 98.56 123 SER A CA 1
ATOM 943 C C . SER A 1 123 ? 0.307 15.281 1.506 1 98.56 123 SER A C 1
ATOM 945 O O . SER A 1 123 ? 0.597 16.438 1.188 1 98.56 123 SER A O 1
ATOM 947 N N . GLY A 1 124 ? -0.926 14.75 1.499 1 97.81 124 GLY A N 1
ATOM 948 C CA . GLY A 1 124 ? -2.039 15.602 1.119 1 97.81 124 GLY A CA 1
ATOM 949 C C . GLY A 1 124 ? -2.217 15.719 -0.383 1 97.81 124 GLY A C 1
ATOM 950 O O . GLY A 1 124 ? -3.041 16.5 -0.857 1 97.81 124 GLY A O 1
ATOM 951 N N . PHE A 1 125 ? -1.444 15.039 -1.176 1 98.19 125 PHE A N 1
ATOM 952 C CA . PHE A 1 125 ? -1.6 15.023 -2.625 1 98.19 125 PHE A CA 1
ATOM 953 C C . PHE A 1 125 ? -2.672 14.023 -3.043 1 98.19 125 PHE A C 1
ATOM 955 O O . PHE A 1 125 ? -3.074 13.172 -2.252 1 98.19 125 PHE A O 1
ATOM 962 N N . PRO A 1 126 ? -3.154 14.156 -4.246 1 97.12 126 PRO A N 1
ATOM 963 C CA . PRO A 1 126 ? -4.195 13.227 -4.699 1 97.12 126 PRO A CA 1
ATOM 964 C C . PRO A 1 126 ? -3.787 11.766 -4.562 1 97.12 126 PRO A C 1
ATOM 966 O O . PRO A 1 126 ? -2.648 11.406 -4.871 1 97.12 126 PRO A O 1
ATOM 969 N N . THR A 1 127 ? -4.723 10.953 -4.082 1 97.31 127 THR A N 1
ATOM 970 C CA . THR A 1 127 ? -4.438 9.555 -3.791 1 97.31 127 THR A CA 1
ATOM 971 C C . THR A 1 127 ? -5.227 8.641 -4.719 1 97.31 127 THR A C 1
ATOM 973 O O . THR A 1 127 ? -5.121 7.41 -4.629 1 97.31 127 THR A O 1
ATOM 976 N N . ASP A 1 128 ? -5.992 9.195 -5.594 1 96.12 128 ASP A N 1
ATOM 977 C CA . ASP A 1 128 ? -6.844 8.398 -6.473 1 96.12 128 ASP A CA 1
ATOM 978 C C . ASP A 1 128 ? -6.016 7.637 -7.504 1 96.12 128 ASP A C 1
ATOM 980 O O . ASP A 1 128 ? -6.367 6.523 -7.895 1 96.12 128 ASP A O 1
ATOM 984 N N . ARG A 1 129 ? -4.992 8.289 -8.016 1 97.81 129 ARG A N 1
ATOM 985 C CA . ARG A 1 129 ? -3.992 7.68 -8.891 1 97.81 129 ARG A CA 1
ATOM 986 C C . ARG A 1 129 ? -2.582 8.07 -8.461 1 97.81 129 ARG A C 1
ATOM 988 O O . ARG A 1 129 ? -2.328 9.227 -8.125 1 97.81 129 ARG A O 1
ATOM 995 N N . PHE A 1 130 ? -1.692 7.074 -8.492 1 98.75 130 PHE A N 1
ATOM 996 C CA . PHE A 1 130 ? -0.31 7.383 -8.148 1 98.75 130 PHE A CA 1
ATOM 997 C C . PHE A 1 130 ? 0.644 6.367 -8.766 1 98.75 130 PHE A C 1
ATOM 999 O O . PHE A 1 130 ? 0.214 5.312 -9.234 1 98.75 130 PHE A O 1
ATOM 1006 N N . CYS A 1 131 ? 1.914 6.699 -8.859 1 98.44 131 CYS A N 1
ATOM 1007 C CA . CYS A 1 131 ? 2.945 5.766 -9.305 1 98.44 131 CYS A CA 1
ATOM 1008 C C . CYS A 1 131 ? 4.055 5.645 -8.266 1 98.44 131 CYS A C 1
ATOM 1010 O O . CYS A 1 131 ? 4.422 6.629 -7.625 1 98.44 131 CYS A O 1
ATOM 1012 N N . PHE A 1 132 ? 4.453 4.543 -8.016 1 98.81 132 PHE A N 1
ATOM 1013 C CA . PHE A 1 132 ? 5.57 4.195 -7.148 1 98.81 132 PHE A CA 1
ATOM 1014 C C . PHE A 1 132 ? 6.82 3.881 -7.965 1 98.81 132 PHE A C 1
ATOM 1016 O O . PHE A 1 132 ? 6.781 3.049 -8.875 1 98.81 132 PHE A O 1
ATOM 1023 N N . GLU A 1 133 ? 7.926 4.5 -7.578 1 98.44 133 GLU A N 1
ATOM 1024 C CA . GLU A 1 133 ? 9.148 4.383 -8.359 1 98.44 133 GLU A CA 1
ATOM 1025 C C . GLU A 1 133 ? 10.273 3.746 -7.543 1 98.44 133 GLU A C 1
ATOM 1027 O O . GLU A 1 133 ? 11.398 3.623 -8.023 1 98.44 133 GLU A O 1
ATOM 1032 N N . GLY A 1 134 ? 9.938 3.309 -6.293 1 97.5 134 GLY A N 1
ATOM 1033 C CA . GLY A 1 134 ? 11 2.799 -5.441 1 97.5 134 GLY A CA 1
ATOM 1034 C C . GLY A 1 134 ? 12.164 3.766 -5.293 1 97.5 134 GLY A C 1
ATOM 1035 O O . GLY A 1 134 ? 11.961 4.945 -5 1 97.5 134 GLY A O 1
ATOM 1036 N N . PHE A 1 135 ? 13.367 3.246 -5.391 1 97.25 135 PHE A N 1
ATOM 1037 C CA . PHE A 1 135 ? 14.578 4.062 -5.398 1 97.25 135 PHE A CA 1
ATOM 1038 C C . PHE A 1 135 ? 15.008 4.383 -6.824 1 97.25 135 PHE A C 1
ATOM 1040 O O . PHE A 1 135 ? 15.062 3.494 -7.676 1 97.25 135 PHE A O 1
ATOM 1047 N N . LEU A 1 136 ? 15.289 5.602 -7.086 1 96.62 136 LEU A N 1
ATOM 1048 C CA . LEU A 1 136 ? 15.852 5.934 -8.391 1 96.62 136 LEU A CA 1
ATOM 1049 C C . LEU A 1 136 ? 17.234 5.328 -8.562 1 96.62 136 LEU A C 1
ATOM 1051 O O . LEU A 1 136 ? 17.969 5.152 -7.582 1 96.62 136 LEU A O 1
ATOM 1055 N N . PRO A 1 137 ? 17.578 5.078 -9.805 1 94.88 137 PRO A N 1
ATOM 1056 C CA . PRO A 1 137 ? 18.938 4.578 -10.047 1 94.88 137 PRO A CA 1
ATOM 1057 C C . PRO A 1 137 ? 20.016 5.523 -9.516 1 94.88 137 PRO A C 1
ATOM 1059 O O . PRO A 1 137 ? 19.797 6.738 -9.469 1 94.88 137 PRO A O 1
ATOM 1062 N N . LEU A 1 138 ? 21.078 4.922 -9.172 1 92 138 LEU A N 1
ATOM 1063 C CA . LEU A 1 138 ? 22.172 5.73 -8.648 1 92 138 LEU A CA 1
ATOM 1064 C C . LEU A 1 138 ? 22.828 6.547 -9.758 1 92 138 LEU A C 1
ATOM 1066 O O . LEU A 1 138 ? 23.156 7.715 -9.555 1 92 138 LEU A O 1
ATOM 1070 N N . LYS A 1 139 ? 23.047 5.863 -10.867 1 92.19 139 LYS A N 1
ATOM 1071 C CA . LYS A 1 139 ? 23.734 6.543 -11.953 1 92.19 139 LYS A CA 1
ATOM 1072 C C . LYS A 1 139 ? 23.031 6.324 -13.289 1 92.19 139 LYS A C 1
ATOM 1074 O O . LYS A 1 139 ? 22.172 7.121 -13.68 1 92.19 139 LYS A O 1
ATOM 1079 N N . LYS A 1 140 ? 23.203 5.168 -13.875 1 92.62 140 LYS A N 1
ATOM 1080 C CA . LYS A 1 140 ? 22.688 4.883 -15.211 1 92.62 140 LYS A CA 1
ATOM 1081 C C . LYS A 1 140 ? 21.156 4.945 -15.227 1 92.62 140 LYS A C 1
ATOM 1083 O O . LYS A 1 140 ? 20.5 4.273 -14.43 1 92.62 140 LYS A O 1
ATOM 1088 N N . GLY A 1 141 ? 20.625 5.832 -16.094 1 95.38 141 GLY A N 1
ATOM 1089 C CA . GLY A 1 141 ? 19.188 5.898 -16.297 1 95.38 141 GLY A CA 1
ATOM 1090 C C . GLY A 1 141 ? 18.484 6.883 -15.375 1 95.38 141 GLY A C 1
ATOM 1091 O O . GLY A 1 141 ? 17.297 7.16 -15.539 1 95.38 141 GLY A O 1
ATOM 1092 N N . ARG A 1 142 ? 19.234 7.344 -14.422 1 96.44 142 ARG A N 1
ATOM 1093 C CA . ARG A 1 142 ? 18.656 8.25 -13.43 1 96.44 142 ARG A CA 1
ATOM 1094 C C . ARG A 1 142 ? 18.141 9.523 -14.086 1 96.44 142 ARG A C 1
ATOM 1096 O O . ARG A 1 142 ? 16.984 9.914 -13.859 1 96.44 142 ARG A O 1
ATOM 1103 N N . GLN A 1 143 ? 18.922 10.156 -14.953 1 96.62 143 GLN A N 1
ATOM 1104 C CA . GLN A 1 143 ? 18.531 11.367 -15.648 1 96.62 143 GLN A CA 1
ATOM 1105 C C . GLN A 1 143 ? 17.312 11.117 -16.531 1 96.62 143 GLN A C 1
ATOM 1107 O O . GLN A 1 143 ? 16.375 11.93 -16.562 1 96.62 143 GLN A O 1
ATOM 1112 N N . THR A 1 144 ? 17.406 10.047 -17.25 1 97.31 144 THR A N 1
ATOM 1113 C CA . THR A 1 144 ? 16.297 9.68 -18.109 1 97.31 144 THR A CA 1
ATOM 1114 C C . THR A 1 144 ? 15 9.531 -17.312 1 97.31 144 THR A C 1
ATOM 1116 O O . THR A 1 144 ? 13.938 9.984 -17.734 1 97.31 144 THR A O 1
ATOM 1119 N N . ARG A 1 145 ? 15.086 8.906 -16.172 1 97.5 145 ARG A N 1
ATOM 1120 C CA . ARG A 1 145 ? 13.922 8.727 -15.32 1 97.5 145 ARG A CA 1
ATOM 1121 C C . ARG A 1 145 ? 13.344 10.078 -14.891 1 97.5 145 ARG A C 1
ATOM 1123 O O . ARG A 1 145 ? 12.133 10.273 -14.922 1 97.5 145 ARG A O 1
ATOM 1130 N N . TYR A 1 146 ? 14.195 11.016 -14.492 1 97.88 146 TYR A N 1
ATOM 1131 C CA . TYR A 1 146 ? 13.734 12.344 -14.102 1 97.88 146 TYR A CA 1
ATOM 1132 C C . TYR A 1 146 ? 13 13.023 -15.25 1 97.88 146 TYR A C 1
ATOM 1134 O O . TYR A 1 146 ? 11.945 13.641 -15.047 1 97.88 146 TYR A O 1
ATOM 1142 N N . LYS A 1 147 ? 13.508 12.898 -16.422 1 97.75 147 LYS A N 1
ATOM 1143 C CA . LYS A 1 147 ? 12.922 13.555 -17.594 1 97.75 147 LYS A CA 1
ATOM 1144 C C . LYS A 1 147 ? 11.539 12.977 -17.906 1 97.75 147 LYS A C 1
ATOM 1146 O O . LYS A 1 147 ? 10.594 13.727 -18.172 1 97.75 147 LYS A O 1
ATOM 1151 N N . VAL A 1 148 ? 11.445 11.703 -17.844 1 96.69 148 VAL A N 1
ATOM 1152 C CA . VAL A 1 148 ? 10.172 11.039 -18.109 1 96.69 148 VAL A CA 1
ATOM 1153 C C . VAL A 1 148 ? 9.156 11.43 -17.047 1 96.69 148 VAL A C 1
ATOM 1155 O O . VAL A 1 148 ? 8.008 11.758 -17.359 1 96.69 148 VAL A O 1
ATOM 1158 N N . LEU A 1 149 ? 9.539 11.484 -15.805 1 97.94 149 LEU A N 1
ATOM 1159 C CA . LEU A 1 149 ? 8.648 11.727 -14.672 1 97.94 149 LEU A CA 1
ATOM 1160 C C . LEU A 1 149 ? 8.266 13.195 -14.586 1 97.94 149 LEU A C 1
ATOM 1162 O O . LEU A 1 149 ? 7.32 13.555 -13.883 1 97.94 149 LEU A O 1
ATOM 1166 N N . ALA A 1 150 ? 9 14.07 -15.273 1 97.44 150 ALA A N 1
ATOM 1167 C CA . ALA A 1 150 ? 8.656 15.492 -15.312 1 97.44 150 ALA A CA 1
ATOM 1168 C C . ALA A 1 150 ? 7.242 15.695 -15.844 1 97.44 150 ALA A C 1
ATOM 1170 O O . ALA A 1 150 ? 6.566 16.656 -15.469 1 97.44 150 ALA A O 1
ATOM 1171 N N . GLU A 1 151 ? 6.805 14.75 -16.672 1 96.38 151 GLU A N 1
ATOM 1172 C CA . GLU A 1 151 ? 5.512 14.883 -17.344 1 96.38 151 GLU A CA 1
ATOM 1173 C C . GLU A 1 151 ? 4.438 14.062 -16.641 1 96.38 151 GLU A C 1
ATOM 1175 O O . GLU A 1 151 ? 3.27 14.094 -17.031 1 96.38 151 GLU A O 1
ATOM 1180 N N . GLU A 1 152 ? 4.812 13.406 -15.594 1 97.69 152 GLU A N 1
ATOM 1181 C CA . GLU A 1 152 ? 3.883 12.539 -14.883 1 97.69 152 GLU A CA 1
ATOM 1182 C C . GLU A 1 152 ? 2.781 13.344 -14.203 1 97.69 152 GLU A C 1
ATOM 1184 O O . GLU A 1 152 ? 3.062 14.289 -13.461 1 97.69 152 GLU A O 1
ATOM 1189 N N . GLU A 1 153 ? 1.486 12.945 -14.453 1 97 153 GLU A N 1
ATOM 1190 C CA . GLU A 1 153 ? 0.352 13.688 -13.914 1 97 153 GLU A CA 1
ATOM 1191 C C . GLU A 1 153 ? -0.122 13.078 -12.594 1 97 153 GLU A C 1
ATOM 1193 O O . GLU A 1 153 ? -0.85 13.719 -11.836 1 97 153 GLU A O 1
ATOM 1198 N N . ARG A 1 154 ? 0.254 11.914 -12.336 1 98.25 154 ARG A N 1
ATOM 1199 C CA . ARG A 1 154 ? -0.093 11.266 -11.07 1 98.25 154 ARG A CA 1
ATOM 1200 C C . ARG A 1 154 ? 0.842 11.711 -9.953 1 98.25 154 ARG A C 1
ATOM 1202 O O . ARG A 1 154 ? 1.956 12.172 -10.211 1 98.25 154 ARG A O 1
ATOM 1209 N N . THR A 1 155 ? 0.371 11.539 -8.711 1 98.81 155 THR A N 1
ATOM 1210 C CA . THR A 1 155 ? 1.308 11.664 -7.602 1 98.81 155 THR A CA 1
ATOM 1211 C C . THR A 1 155 ? 2.428 10.633 -7.719 1 98.81 155 THR A C 1
ATOM 1213 O O . THR A 1 155 ? 2.172 9.461 -7.996 1 98.81 155 THR A O 1
ATOM 1216 N N . ILE A 1 156 ? 3.668 11.039 -7.578 1 98.88 156 ILE A N 1
ATOM 1217 C CA . ILE A 1 156 ? 4.828 10.156 -7.668 1 98.88 156 ILE A CA 1
ATOM 1218 C C . ILE A 1 156 ? 5.363 9.859 -6.27 1 98.88 156 ILE A C 1
ATOM 1220 O O . ILE A 1 156 ? 5.438 10.75 -5.422 1 98.88 156 ILE A O 1
ATOM 1224 N N . ILE A 1 157 ? 5.766 8.648 -5.984 1 98.88 157 ILE A N 1
ATOM 1225 C CA . ILE A 1 157 ? 6.297 8.266 -4.684 1 98.88 157 ILE A CA 1
ATOM 1226 C C . ILE A 1 157 ? 7.668 7.617 -4.859 1 98.88 157 ILE A C 1
ATOM 1228 O O . ILE A 1 157 ? 7.824 6.672 -5.641 1 98.88 157 ILE A O 1
ATOM 1232 N N . PHE A 1 158 ? 8.656 8.094 -4.043 1 98.19 158 PHE A N 1
ATOM 1233 C CA . PHE A 1 158 ? 10.016 7.566 -4.012 1 98.19 158 PHE A CA 1
ATOM 1234 C C . PHE A 1 158 ? 10.398 7.133 -2.602 1 98.19 158 PHE A C 1
ATOM 1236 O O . PHE A 1 158 ? 10.008 7.773 -1.624 1 98.19 158 PHE A O 1
ATOM 1243 N N . TYR A 1 159 ? 11.125 6.086 -2.568 1 98.19 159 TYR A N 1
ATOM 1244 C CA . TYR A 1 159 ? 11.969 5.895 -1.397 1 98.19 159 TYR A CA 1
ATOM 1245 C C . TYR A 1 159 ? 13.328 6.547 -1.597 1 98.19 159 TYR A C 1
ATOM 1247 O O . TYR A 1 159 ? 13.812 6.672 -2.727 1 98.19 159 TYR A O 1
ATOM 1255 N N . GLU A 1 160 ? 13.945 6.984 -0.545 1 97.5 160 GLU A N 1
ATOM 1256 C CA . GLU A 1 160 ? 15.258 7.613 -0.682 1 97.5 160 GLU A CA 1
ATOM 1257 C C . GLU A 1 160 ? 16.094 7.418 0.577 1 97.5 160 GLU A C 1
ATOM 1259 O O . GLU A 1 160 ? 15.562 7.348 1.684 1 97.5 160 GLU A O 1
ATOM 1264 N N . SER A 1 161 ? 17.375 7.309 0.447 1 95.5 161 SER A N 1
ATOM 1265 C CA . SER A 1 161 ? 18.312 7.23 1.555 1 95.5 161 SER A CA 1
ATOM 1266 C C . SER A 1 161 ? 18.703 8.617 2.057 1 95.5 161 SER A C 1
ATOM 1268 O O . SER A 1 161 ? 18.641 9.594 1.306 1 95.5 161 SER A O 1
ATOM 1270 N N . PRO A 1 162 ? 19.094 8.633 3.299 1 97.06 162 PRO A N 1
ATOM 1271 C CA . PRO A 1 162 ? 19.5 9.93 3.854 1 97.06 162 PRO A CA 1
ATOM 1272 C C . PRO A 1 162 ? 20.688 10.547 3.121 1 97.06 162 PRO A C 1
ATOM 1274 O O . PRO A 1 162 ? 20.734 11.758 2.912 1 97.06 162 PRO A O 1
ATOM 1277 N N . HIS A 1 163 ? 21.578 9.742 2.646 1 95.94 163 HIS A N 1
ATOM 1278 C CA . HIS A 1 163 ? 22.812 10.25 2.035 1 95.94 163 HIS A CA 1
ATOM 1279 C C . HIS A 1 163 ? 22.547 10.797 0.638 1 95.94 163 HIS A C 1
ATOM 1281 O O . HIS A 1 163 ? 23.375 11.523 0.083 1 95.94 163 HIS A O 1
ATOM 1287 N N . ARG A 1 164 ? 21.359 10.508 0.081 1 96.88 164 ARG A N 1
ATOM 1288 C CA . ARG A 1 164 ? 21.062 10.914 -1.289 1 96.88 164 ARG A CA 1
ATOM 1289 C C . ARG A 1 164 ? 20.016 12.016 -1.316 1 96.88 164 ARG A C 1
ATOM 1291 O O . ARG A 1 164 ? 19.734 12.594 -2.371 1 96.88 164 ARG A O 1
ATOM 1298 N N . LEU A 1 165 ? 19.453 12.328 -0.208 1 98.25 165 LEU A N 1
ATOM 1299 C CA . LEU A 1 165 ? 18.281 13.195 -0.15 1 98.25 165 LEU A CA 1
ATOM 1300 C C . LEU A 1 165 ? 18.562 14.555 -0.781 1 98.25 165 LEU A C 1
ATOM 1302 O O . LEU A 1 165 ? 17.844 14.992 -1.677 1 98.25 165 LEU A O 1
ATOM 1306 N N . MET A 1 166 ? 19.672 15.195 -0.374 1 98.44 166 MET A N 1
ATOM 1307 C CA . MET A 1 166 ? 19.969 16.547 -0.839 1 98.44 166 MET A CA 1
ATOM 1308 C C . MET A 1 166 ? 20.25 16.562 -2.338 1 98.44 166 MET A C 1
ATOM 1310 O O . MET A 1 166 ? 19.812 17.453 -3.053 1 98.44 166 MET A O 1
ATOM 1314 N N . LYS A 1 167 ? 20.953 15.562 -2.773 1 97.75 167 LYS A N 1
ATOM 1315 C CA . LYS A 1 167 ? 21.219 15.445 -4.207 1 97.75 167 LYS A CA 1
ATOM 1316 C C . LYS A 1 167 ? 19.922 15.273 -4.988 1 97.75 167 LYS A C 1
ATOM 1318 O O . LYS A 1 167 ? 19.734 15.883 -6.043 1 97.75 167 LYS A O 1
ATOM 1323 N N . SER A 1 168 ? 19.047 14.422 -4.508 1 98.19 168 SER A N 1
ATOM 1324 C CA . S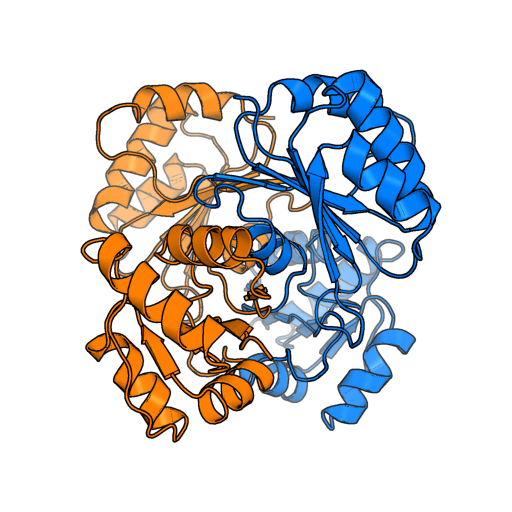ER A 1 168 ? 17.766 14.195 -5.156 1 98.19 168 SER A CA 1
ATOM 1325 C C . SER A 1 168 ? 16.938 15.477 -5.227 1 98.19 168 SER A C 1
ATOM 1327 O O . SER A 1 168 ? 16.328 15.773 -6.254 1 98.19 168 SER A O 1
ATOM 1329 N N . LEU A 1 169 ? 16.969 16.234 -4.152 1 98.62 169 LEU A N 1
ATOM 1330 C CA . LEU A 1 169 ? 16.25 17.5 -4.141 1 98.62 169 LEU A CA 1
ATOM 1331 C C . LEU A 1 169 ? 16.812 18.469 -5.172 1 98.62 169 LEU A C 1
ATOM 1333 O O . LEU A 1 169 ? 16.062 19.156 -5.867 1 98.62 169 LEU A O 1
ATOM 1337 N N . ASP A 1 170 ? 18.109 18.5 -5.297 1 98.56 170 ASP A N 1
ATOM 1338 C CA . ASP A 1 170 ? 18.75 19.312 -6.32 1 98.56 170 ASP A CA 1
ATOM 1339 C C . ASP A 1 170 ? 18.312 18.891 -7.719 1 98.56 170 ASP A C 1
ATOM 1341 O O . ASP A 1 170 ? 18.031 19.75 -8.57 1 98.56 170 ASP A O 1
ATOM 1345 N N . GLU A 1 171 ? 18.297 17.656 -7.91 1 98.5 171 GLU A N 1
ATOM 1346 C CA . GLU A 1 171 ? 17.906 17.125 -9.211 1 98.5 171 GLU A CA 1
ATOM 1347 C C . GLU A 1 171 ? 16.453 17.422 -9.508 1 98.5 171 GLU A C 1
ATOM 1349 O O . GLU A 1 171 ? 16.078 17.703 -10.648 1 98.5 171 GLU A O 1
ATOM 1354 N N . MET A 1 172 ? 15.586 17.359 -8.508 1 98.56 172 MET A N 1
ATOM 1355 C CA . MET A 1 172 ? 14.18 17.703 -8.688 1 98.56 172 MET A CA 1
ATOM 1356 C C . MET A 1 172 ? 14.023 19.156 -9.094 1 98.56 172 MET A C 1
ATOM 1358 O O . MET A 1 172 ? 13.18 19.484 -9.938 1 98.56 172 MET A O 1
ATOM 1362 N N . ILE A 1 173 ? 14.828 20.031 -8.5 1 98.5 173 ILE A N 1
ATOM 1363 C CA . ILE A 1 173 ? 14.812 21.438 -8.891 1 98.5 173 ILE A CA 1
ATOM 1364 C C . ILE A 1 173 ? 15.211 21.562 -10.359 1 98.5 173 ILE A C 1
ATOM 1366 O O . ILE A 1 173 ? 14.547 22.266 -11.125 1 98.5 173 ILE A O 1
ATOM 1370 N N . THR A 1 174 ? 16.25 20.875 -10.742 1 98.38 174 THR A N 1
ATOM 1371 C CA . THR A 1 174 ? 16.797 20.953 -12.094 1 98.38 174 THR A CA 1
ATOM 1372 C C . THR A 1 174 ? 15.773 20.469 -13.117 1 98.38 174 THR A C 1
ATOM 1374 O O . THR A 1 174 ? 15.57 21.094 -14.148 1 98.38 174 THR A O 1
ATOM 1377 N N . TYR A 1 175 ? 15.055 19.375 -12.82 1 98.12 175 TYR A N 1
ATOM 1378 C CA . TYR A 1 175 ? 14.266 18.703 -13.844 1 98.12 175 TYR A CA 1
ATOM 1379 C C . TYR A 1 175 ? 12.789 19.062 -13.711 1 98.12 175 TYR A C 1
ATOM 1381 O O . TYR A 1 175 ? 12.047 19.031 -14.695 1 98.12 175 TYR A O 1
ATOM 1389 N N . TRP A 1 176 ? 12.352 19.359 -12.5 1 97.94 176 TRP A N 1
ATOM 1390 C CA . TRP A 1 176 ? 10.914 19.531 -12.281 1 97.94 176 TRP A CA 1
ATOM 1391 C C . TRP A 1 176 ? 10.594 20.969 -11.891 1 97.94 176 TRP A C 1
ATOM 1393 O O . TRP A 1 176 ? 9.43 21.375 -11.883 1 97.94 176 TRP A O 1
ATOM 1403 N N . GLY A 1 177 ? 11.617 21.766 -11.602 1 97.69 177 GLY A N 1
ATOM 1404 C CA . GLY A 1 177 ? 11.422 23.141 -11.211 1 97.69 177 GLY A CA 1
ATOM 1405 C C . GLY A 1 177 ? 11.383 23.344 -9.711 1 97.69 177 GLY A C 1
ATOM 1406 O O . GLY A 1 177 ? 10.875 22.484 -8.977 1 97.69 177 GLY A O 1
ATOM 1407 N N . ALA A 1 178 ? 11.766 24.5 -9.258 1 98.31 178 ALA A N 1
ATOM 1408 C CA . ALA A 1 178 ? 11.898 24.828 -7.844 1 98.31 178 ALA A CA 1
ATOM 1409 C C . ALA A 1 178 ? 10.539 24.891 -7.16 1 98.31 178 ALA A C 1
ATOM 1411 O O . ALA A 1 178 ? 10.43 24.672 -5.953 1 98.31 178 ALA A O 1
ATOM 1412 N N . ASP A 1 179 ? 9.539 25.125 -7.922 1 98.31 179 ASP A N 1
ATOM 1413 C CA . ASP A 1 179 ? 8.219 25.391 -7.355 1 98.31 179 ASP A CA 1
ATOM 1414 C C . ASP A 1 179 ? 7.379 24.125 -7.289 1 98.31 179 ASP A C 1
ATOM 1416 O O . ASP A 1 179 ? 6.262 24.141 -6.77 1 98.31 179 ASP A O 1
ATOM 1420 N N . ARG A 1 180 ? 7.914 23.016 -7.816 1 98.5 180 ARG A N 1
ATOM 1421 C CA . ARG A 1 180 ? 7.164 21.766 -7.758 1 98.5 180 ARG A CA 1
ATOM 1422 C C . ARG A 1 180 ? 6.812 21.406 -6.32 1 98.5 180 ARG A C 1
ATOM 1424 O O . ARG A 1 180 ? 7.656 21.5 -5.426 1 98.5 180 ARG A O 1
ATOM 1431 N N . GLN A 1 181 ? 5.562 21.016 -6.094 1 98.75 181 GLN A N 1
ATOM 1432 C CA . GLN A 1 181 ? 5.105 20.672 -4.75 1 98.75 181 GLN A CA 1
ATOM 1433 C C . GLN A 1 181 ? 5.504 19.25 -4.387 1 98.75 181 GLN A C 1
ATOM 1435 O O . GLN A 1 181 ? 5.234 18.312 -5.137 1 98.75 181 GLN A O 1
ATOM 1440 N N . ILE A 1 182 ? 6.156 19.125 -3.23 1 98.88 182 ILE A N 1
ATOM 1441 C CA . ILE A 1 182 ? 6.539 17.797 -2.768 1 98.88 182 ILE A CA 1
ATOM 1442 C C . ILE A 1 182 ? 6.289 17.672 -1.266 1 98.88 182 ILE A C 1
ATOM 1444 O O . ILE A 1 182 ? 6.027 18.672 -0.594 1 98.88 182 ILE A O 1
ATOM 1448 N N . SER A 1 183 ? 6.258 16.5 -0.775 1 98.81 183 SER A N 1
ATOM 1449 C CA . SER A 1 183 ? 6.324 16.172 0.643 1 98.81 183 SER A CA 1
ATOM 1450 C C . SER A 1 183 ? 7.449 15.18 0.925 1 98.81 183 SER A C 1
ATOM 1452 O O . SER A 1 183 ? 7.738 14.312 0.098 1 98.81 183 SER A O 1
ATOM 1454 N N . VAL A 1 184 ? 8.094 15.344 2.004 1 98.81 184 VAL A N 1
ATOM 1455 C CA . VAL A 1 184 ? 9.148 14.422 2.439 1 98.81 184 VAL A CA 1
ATOM 1456 C C . VAL A 1 184 ? 8.836 13.914 3.844 1 98.81 184 VAL A C 1
ATOM 1458 O O . VAL A 1 184 ? 8.734 14.695 4.789 1 98.81 184 VAL A O 1
ATOM 1461 N N . SER A 1 185 ? 8.625 12.625 3.918 1 98.44 185 SER A N 1
ATOM 1462 C CA . SER A 1 185 ? 8.406 11.969 5.203 1 98.44 185 SER A CA 1
ATOM 1463 C C . SER A 1 185 ? 9.672 11.258 5.68 1 98.44 185 SER A C 1
ATOM 1465 O O . SER A 1 185 ? 10.312 10.531 4.914 1 98.44 185 SER A O 1
ATOM 1467 N N . ARG A 1 186 ? 9.977 11.492 6.875 1 97.06 186 ARG A N 1
ATOM 1468 C CA . ARG A 1 186 ? 11.141 10.836 7.469 1 97.06 186 ARG A CA 1
ATOM 1469 C C . ARG A 1 186 ? 10.742 10.023 8.695 1 97.06 186 ARG A C 1
ATOM 1471 O O . ARG A 1 186 ? 9.898 10.453 9.492 1 97.06 186 ARG A O 1
ATOM 1478 N N . GLU A 1 187 ? 11.375 8.812 8.891 1 95.44 187 GLU A N 1
ATOM 1479 C CA . GLU A 1 187 ? 11.211 7.969 10.078 1 95.44 187 GLU A CA 1
ATOM 1480 C C . GLU A 1 187 ? 9.742 7.664 10.336 1 95.44 187 GLU A C 1
ATOM 1482 O O . GLU A 1 187 ? 9.25 7.844 11.453 1 95.44 187 GLU A O 1
ATOM 1487 N N . LEU A 1 188 ? 9.062 7.258 9.281 1 96.69 188 LEU A N 1
ATOM 1488 C CA . LEU A 1 188 ? 7.645 6.953 9.398 1 96.69 188 LEU A CA 1
ATOM 1489 C C . LEU A 1 188 ? 7.402 5.926 10.508 1 96.69 188 LEU A C 1
ATOM 1491 O O . LEU A 1 188 ? 8.094 4.91 10.578 1 96.69 188 LEU A O 1
ATOM 1495 N N . THR A 1 189 ? 6.426 6.18 11.391 1 96.19 189 THR A N 1
ATOM 1496 C CA . THR A 1 189 ? 5.871 5.383 12.477 1 96.19 189 THR A CA 1
ATOM 1497 C C . THR A 1 189 ? 6.82 5.355 13.664 1 96.19 189 THR A C 1
ATOM 1499 O O . THR A 1 189 ? 6.484 4.824 14.727 1 96.19 189 THR A O 1
ATOM 1502 N N . LYS A 1 190 ? 7.996 5.902 13.516 1 94.19 190 LYS A N 1
ATOM 1503 C CA . LYS A 1 190 ? 8.961 5.953 14.609 1 94.19 190 LYS A CA 1
ATOM 1504 C C . LYS A 1 190 ? 8.727 7.176 15.492 1 94.19 190 LYS A C 1
ATOM 1506 O O . LYS A 1 190 ? 7.816 7.969 15.242 1 94.19 190 LYS A O 1
ATOM 1511 N N . MET A 1 191 ? 9.492 7.281 16.516 1 90.19 191 MET A N 1
ATOM 1512 C CA . MET A 1 191 ? 9.336 8.32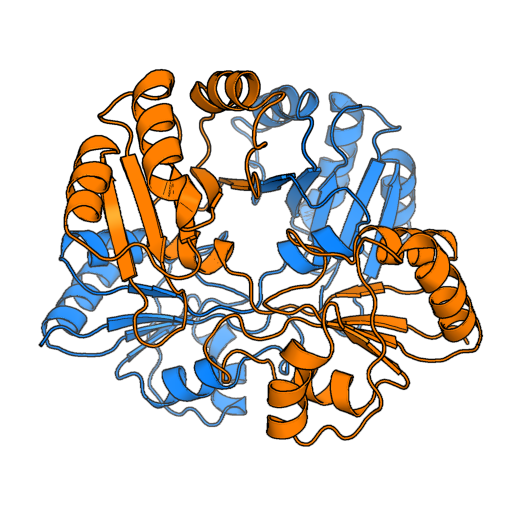 17.531 1 90.19 191 MET A CA 1
ATOM 1513 C C . MET A 1 191 ? 9.492 9.711 16.922 1 90.19 191 MET A C 1
ATOM 1515 O O . MET A 1 191 ? 8.781 10.641 17.297 1 90.19 191 MET A O 1
ATOM 1519 N N . PHE A 1 192 ? 10.312 9.867 15.977 1 91.31 192 PHE A N 1
ATOM 1520 C CA . PHE A 1 192 ? 10.625 11.188 15.422 1 91.31 192 PHE A CA 1
ATOM 1521 C C . PHE A 1 192 ? 10.078 11.312 14 1 91.31 192 PHE A C 1
ATOM 1523 O O . PHE A 1 192 ? 10.703 11.953 13.148 1 91.31 192 PHE A O 1
ATOM 1530 N N . GLU A 1 193 ? 8.984 10.656 13.773 1 95.62 193 GLU A N 1
ATOM 1531 C CA . GLU A 1 193 ? 8.32 10.789 12.484 1 95.62 193 GLU A CA 1
ATOM 1532 C C . GLU A 1 193 ? 8.055 12.258 12.148 1 95.62 193 GLU A C 1
ATOM 1534 O O . GLU A 1 193 ? 7.668 13.031 13.023 1 95.62 193 GLU A O 1
ATOM 1539 N N . GLU A 1 194 ? 8.344 12.586 10.898 1 95.94 194 GLU A N 1
ATOM 1540 C CA . GLU A 1 194 ? 8.117 13.945 10.422 1 95.94 194 GLU A CA 1
ATOM 1541 C C . GLU A 1 194 ? 7.727 13.953 8.945 1 95.94 194 GLU A C 1
ATOM 1543 O O . GLU A 1 194 ? 8.289 13.195 8.148 1 95.94 194 GLU A O 1
ATOM 1548 N N . THR A 1 195 ? 6.762 14.758 8.625 1 97.94 195 THR A N 1
ATOM 1549 C CA . THR A 1 195 ? 6.43 15.023 7.23 1 97.94 195 THR A CA 1
ATOM 1550 C C . THR A 1 195 ? 6.441 16.516 6.945 1 97.94 195 THR A C 1
ATOM 1552 O O . THR A 1 195 ? 5.723 17.281 7.59 1 97.94 195 THR A O 1
ATOM 1555 N N . VAL A 1 196 ? 7.312 16.906 6.039 1 98.06 196 VAL A N 1
ATOM 1556 C CA . VAL A 1 196 ? 7.375 18.297 5.625 1 98.06 196 VAL A CA 1
ATOM 1557 C C . VAL A 1 196 ? 6.82 18.453 4.211 1 98.06 196 VAL A C 1
ATOM 1559 O O . VAL A 1 196 ? 7.02 17.562 3.365 1 98.06 196 VAL A O 1
ATOM 1562 N N . ARG A 1 197 ? 6.109 19.547 4.039 1 98.44 197 ARG A N 1
ATOM 1563 C CA . ARG A 1 197 ? 5.438 19.797 2.771 1 98.44 197 ARG A CA 1
ATOM 1564 C C . ARG A 1 197 ? 5.789 21.172 2.227 1 98.44 197 ARG A C 1
ATOM 1566 O O . ARG A 1 197 ? 5.98 22.125 2.994 1 98.44 197 ARG A O 1
ATOM 1573 N N . GLY A 1 198 ? 5.863 21.297 0.936 1 98.38 198 GLY A N 1
ATOM 1574 C CA . GLY A 1 198 ? 6.141 22.562 0.285 1 98.38 198 GLY A CA 1
ATOM 1575 C C . GLY A 1 198 ? 6.754 22.406 -1.094 1 98.38 198 GLY A C 1
ATOM 1576 O O . GLY A 1 198 ? 6.695 21.328 -1.685 1 98.38 198 GLY A O 1
ATOM 1577 N N . THR A 1 199 ? 7.262 23.5 -1.658 1 98.75 199 THR A N 1
ATOM 1578 C CA . THR A 1 199 ? 8.008 23.438 -2.91 1 98.75 199 THR A CA 1
ATOM 1579 C C . THR A 1 199 ? 9.336 22.719 -2.709 1 98.75 199 THR A C 1
ATOM 1581 O O . THR A 1 199 ? 9.844 22.625 -1.587 1 98.75 199 THR A O 1
ATOM 1584 N N . VAL A 1 200 ? 9.875 22.234 -3.777 1 98.75 200 VAL A N 1
ATOM 1585 C CA . VAL A 1 200 ? 11.164 21.547 -3.686 1 98.75 200 VAL A CA 1
ATOM 1586 C C . VAL A 1 200 ? 12.195 22.484 -3.064 1 98.75 200 VAL A C 1
ATOM 1588 O O . VAL A 1 200 ? 12.992 22.078 -2.225 1 98.75 200 VAL A O 1
ATOM 1591 N N . GLU A 1 201 ? 12.156 23.703 -3.473 1 98.69 201 GLU A N 1
ATOM 1592 C CA . GLU A 1 201 ? 13.102 24.688 -2.949 1 98.69 201 GLU A CA 1
ATOM 1593 C C . GLU A 1 201 ? 12.938 24.875 -1.444 1 98.69 201 GLU A C 1
ATOM 1595 O O . GLU A 1 201 ? 13.922 24.906 -0.705 1 98.69 201 GLU A O 1
ATOM 1600 N N . GLU A 1 202 ? 11.719 25.031 -0.966 1 98.75 202 GLU A N 1
ATOM 1601 C CA . GLU A 1 202 ? 11.438 25.203 0.457 1 98.75 202 GLU A CA 1
ATOM 1602 C C . GLU A 1 202 ? 11.906 23.984 1.258 1 98.75 202 GLU A C 1
ATOM 1604 O O . GLU A 1 202 ? 12.477 24.125 2.342 1 98.75 202 GLU A O 1
ATOM 1609 N N . ILE A 1 203 ? 11.664 22.844 0.718 1 98.75 203 ILE A N 1
ATOM 1610 C CA . ILE A 1 203 ? 12.008 21.609 1.421 1 98.75 203 ILE A CA 1
ATOM 1611 C C . ILE A 1 203 ? 13.523 21.438 1.454 1 98.75 203 ILE A C 1
ATOM 1613 O O . ILE A 1 203 ? 14.078 20.984 2.461 1 98.75 203 ILE A O 1
ATOM 1617 N N . LYS A 1 204 ? 14.164 21.734 0.367 1 98.62 204 LYS A N 1
ATOM 1618 C CA . LYS A 1 204 ? 15.625 21.703 0.372 1 98.62 204 LYS A CA 1
ATOM 1619 C C . LYS A 1 204 ? 16.188 22.625 1.453 1 98.62 204 LYS A C 1
ATOM 1621 O O . LYS A 1 204 ? 17.078 22.219 2.209 1 98.62 204 LYS A O 1
ATOM 1626 N N . ALA A 1 205 ? 15.727 23.828 1.496 1 98.56 205 ALA A N 1
ATOM 1627 C CA . ALA A 1 205 ? 16.172 24.781 2.504 1 98.56 205 ALA A CA 1
ATOM 1628 C C . ALA A 1 205 ? 15.938 24.25 3.912 1 98.56 205 ALA A C 1
ATOM 1630 O O . ALA A 1 205 ? 16.766 24.438 4.801 1 98.56 205 ALA A O 1
ATOM 1631 N N . TYR A 1 206 ? 14.766 23.625 4.094 1 98.44 206 TYR A N 1
ATOM 1632 C CA . TYR A 1 206 ? 14.438 23.031 5.387 1 98.44 206 TYR A CA 1
ATOM 1633 C C . TYR A 1 206 ? 15.516 22.047 5.828 1 98.44 206 TYR A C 1
ATOM 1635 O O . TYR A 1 206 ? 15.969 22.094 6.977 1 98.44 206 TYR A O 1
ATOM 1643 N N . TYR A 1 207 ? 16 21.188 4.934 1 97.94 207 TYR A N 1
ATOM 1644 C CA . TYR A 1 207 ? 16.906 20.094 5.297 1 97.94 207 TYR A CA 1
ATOM 1645 C C . TYR A 1 207 ? 18.359 20.594 5.34 1 97.94 207 TYR A C 1
ATOM 1647 O O . TYR A 1 207 ? 19.266 19.844 5.719 1 97.94 207 TYR A O 1
ATOM 1655 N N . GLU A 1 208 ? 18.594 21.828 5.004 1 97.19 208 GLU A N 1
ATOM 1656 C CA . GLU A 1 208 ? 19.906 22.438 5.211 1 97.19 208 GLU A CA 1
ATOM 1657 C C . GLU A 1 208 ? 20.203 22.625 6.699 1 97.19 208 GLU A C 1
ATOM 1659 O O . GLU A 1 208 ? 21.359 22.688 7.109 1 97.19 208 GLU A O 1
ATOM 1664 N N . THR A 1 209 ? 19.141 22.672 7.488 1 96.94 209 THR A N 1
ATOM 1665 C CA . THR A 1 209 ? 19.344 23 8.898 1 96.94 209 THR A CA 1
ATOM 1666 C C . THR A 1 209 ? 18.688 21.938 9.789 1 96.94 209 THR A C 1
ATOM 1668 O O . THR A 1 209 ? 18.719 22.047 11.016 1 96.94 209 THR A O 1
ATOM 1671 N N . HIS A 1 210 ? 18.047 21 9.25 1 95.56 210 HIS A N 1
ATOM 1672 C CA . HIS A 1 210 ? 17.375 19.953 10.008 1 95.56 210 HIS A CA 1
ATOM 1673 C C . HIS A 1 210 ? 18 18.594 9.75 1 95.56 210 HIS A C 1
ATOM 1675 O O . HIS A 1 210 ? 18.672 18.391 8.734 1 95.56 210 HIS A O 1
ATOM 1681 N N . PRO A 1 211 ? 17.812 17.734 10.609 1 90.5 211 PRO A N 1
ATOM 1682 C CA . PRO A 1 211 ? 18.484 16.422 10.523 1 90.5 211 PRO A CA 1
ATOM 1683 C C . PRO A 1 211 ? 18.062 15.633 9.289 1 90.5 211 PRO A C 1
ATOM 1685 O O . PRO A 1 211 ? 16.891 15.617 8.93 1 90.5 211 PRO A O 1
ATOM 1688 N N . ILE A 1 212 ? 19.062 15.031 8.664 1 94.44 212 ILE A N 1
ATOM 1689 C CA . ILE A 1 212 ? 18.859 14.086 7.574 1 94.44 212 ILE A CA 1
ATOM 1690 C C . ILE A 1 212 ? 19.266 12.68 8.023 1 94.44 212 ILE A C 1
ATOM 1692 O O . ILE A 1 212 ? 20.359 12.219 7.715 1 94.44 212 ILE A O 1
ATOM 1696 N N . LYS A 1 213 ? 18.422 12.055 8.758 1 93.44 213 LYS A N 1
ATOM 1697 C CA . LYS A 1 213 ? 18.672 10.727 9.32 1 93.44 213 LYS A CA 1
ATOM 1698 C C . LYS A 1 213 ? 17.438 9.836 9.18 1 93.44 213 LYS A C 1
ATOM 1700 O O . LYS A 1 213 ? 16.312 10.312 9.211 1 93.44 213 LYS A O 1
ATOM 1705 N N . GLY A 1 214 ? 17.734 8.555 9.062 1 92.88 214 GLY A N 1
ATOM 1706 C CA . GLY A 1 214 ? 16.656 7.59 8.93 1 92.88 214 GLY A CA 1
ATOM 1707 C C . GLY A 1 214 ? 16.266 7.336 7.484 1 92.88 214 GLY A C 1
ATOM 1708 O O . GLY A 1 214 ? 17.062 7.512 6.57 1 92.88 214 GLY A O 1
ATOM 1709 N N . GLU A 1 215 ? 15.031 6.84 7.277 1 94.44 215 GLU A N 1
ATOM 1710 C CA . GLU A 1 215 ? 14.523 6.508 5.949 1 94.44 215 GLU A CA 1
ATOM 1711 C C . GLU A 1 215 ? 13.523 7.551 5.465 1 94.44 215 GLU A C 1
ATOM 1713 O O . GLU A 1 215 ? 12.742 8.078 6.258 1 94.44 215 GLU A O 1
ATOM 1718 N N . PHE A 1 216 ? 13.586 7.797 4.141 1 98.06 216 PHE A N 1
ATOM 1719 C CA . PHE A 1 216 ? 12.766 8.875 3.6 1 98.06 216 PHE A CA 1
ATOM 1720 C C . PHE A 1 216 ? 11.812 8.344 2.537 1 98.06 216 PHE A C 1
ATOM 1722 O O . PHE A 1 216 ? 12.172 7.465 1.753 1 98.06 216 PHE A O 1
ATOM 1729 N N . VAL A 1 217 ? 10.617 8.852 2.547 1 98.75 217 VAL A N 1
ATOM 1730 C CA . VAL A 1 217 ? 9.68 8.727 1.435 1 98.75 217 VAL A CA 1
ATOM 1731 C C . VAL A 1 217 ? 9.367 10.109 0.865 1 98.75 217 VAL A C 1
ATOM 1733 O O . VAL A 1 217 ? 9.008 11.023 1.607 1 98.75 217 VAL A O 1
ATOM 1736 N N . ILE A 1 218 ? 9.547 10.281 -0.429 1 98.88 218 ILE A N 1
ATOM 1737 C CA . ILE A 1 218 ? 9.25 11.539 -1.109 1 98.88 218 ILE A CA 1
ATOM 1738 C C . ILE A 1 218 ? 8.016 11.367 -1.988 1 98.88 218 ILE A C 1
ATOM 1740 O O . ILE A 1 218 ? 7.949 10.445 -2.805 1 98.88 218 ILE A O 1
ATOM 1744 N N . CYS A 1 219 ? 7.027 12.148 -1.762 1 98.94 219 CYS A N 1
ATOM 1745 C CA . CYS A 1 219 ? 5.875 12.242 -2.648 1 98.94 219 CYS A CA 1
ATOM 1746 C C . CYS A 1 219 ? 5.914 13.531 -3.467 1 98.94 219 CYS A C 1
ATOM 1748 O O . CYS A 1 219 ? 6.152 14.609 -2.92 1 98.94 219 CYS A O 1
ATOM 1750 N N . VAL A 1 220 ? 5.711 13.43 -4.762 1 98.88 220 VAL A N 1
ATOM 1751 C CA . VAL A 1 220 ? 5.746 14.57 -5.676 1 98.88 220 VAL A CA 1
ATOM 1752 C C . VAL A 1 220 ? 4.371 14.766 -6.309 1 98.88 220 VAL A C 1
ATOM 1754 O O . VAL A 1 220 ? 3.812 13.836 -6.891 1 98.88 220 VAL A O 1
ATOM 1757 N N . LYS A 1 221 ? 3.861 15.953 -6.141 1 98.56 221 LYS A N 1
ATOM 1758 C CA . LYS A 1 221 ? 2.588 16.25 -6.789 1 98.56 221 LYS A CA 1
ATOM 1759 C C . LYS A 1 221 ? 2.709 16.156 -8.305 1 98.56 221 LYS A C 1
ATOM 1761 O O . LYS A 1 221 ? 3.697 16.609 -8.883 1 98.56 221 LYS A O 1
ATOM 1766 N N . GLY A 1 222 ? 1.684 15.57 -8.922 1 97.38 222 GLY A N 1
ATOM 1767 C CA . GLY A 1 222 ? 1.674 15.453 -10.375 1 97.38 222 GLY A CA 1
ATOM 1768 C C . GLY A 1 222 ? 1.745 16.781 -11.086 1 97.38 222 GLY A C 1
ATOM 1769 O O . GLY A 1 222 ? 1.371 17.812 -10.523 1 97.38 222 GLY A O 1
ATOM 1770 N N . LYS A 1 223 ? 2.238 16.672 -12.336 1 93.12 223 LYS A N 1
ATOM 1771 C CA . LYS A 1 223 ? 2.314 17.859 -13.164 1 93.12 223 LYS A CA 1
ATOM 1772 C C . LYS A 1 223 ? 0.927 18.453 -13.398 1 93.12 223 LYS A C 1
ATOM 1774 O O . LYS A 1 223 ? -0.033 17.719 -13.648 1 93.12 223 LYS A O 1
ATOM 1779 N N . GLU A 1 224 ? 0.741 19.719 -13.109 1 82.81 224 GLU A N 1
ATOM 1780 C CA . GLU A 1 224 ? -0.517 20.422 -13.352 1 82.81 224 GLU A CA 1
ATOM 1781 C C . GLU A 1 224 ? -0.583 20.953 -14.781 1 82.81 224 GLU A C 1
ATOM 1783 O O . GLU A 1 224 ? 0.446 21.281 -15.367 1 82.81 224 GLU A O 1
ATOM 1788 N N . MET B 1 1 ? -3.145 22.688 23 1 85.06 1 MET B N 1
ATOM 1789 C CA . MET B 1 1 ? -2.398 21.922 22 1 85.06 1 MET B CA 1
ATOM 1790 C C . MET B 1 1 ? -3.34 21.25 21 1 85.06 1 MET B C 1
ATOM 1792 O O . MET B 1 1 ? -4.457 20.859 21.359 1 85.06 1 MET B O 1
ATOM 1796 N N . THR B 1 2 ? -3.139 21.375 19.766 1 93.75 2 THR B N 1
ATOM 1797 C CA . THR B 1 2 ? -4.004 20.844 18.719 1 93.75 2 THR B CA 1
ATOM 1798 C C . THR B 1 2 ? -4.023 19.312 18.766 1 93.75 2 THR B C 1
ATOM 1800 O O . THR B 1 2 ? -3.072 18.688 19.234 1 93.75 2 THR B O 1
ATOM 1803 N N . GLY B 1 3 ? -5.223 18.734 18.609 1 97.19 3 GLY B N 1
ATOM 1804 C CA . GLY B 1 3 ? -5.297 17.281 18.469 1 97.19 3 GLY B CA 1
ATOM 1805 C C . GLY B 1 3 ? -4.68 16.781 17.172 1 97.19 3 GLY B C 1
ATOM 1806 O O . GLY B 1 3 ? -4.121 17.562 16.391 1 97.19 3 GLY B O 1
ATOM 1807 N N . LYS B 1 4 ? -4.715 15.453 17.078 1 97.62 4 LYS B N 1
ATOM 1808 C CA . LYS B 1 4 ? -4.18 14.82 15.875 1 97.62 4 LYS B CA 1
ATOM 1809 C C . LYS B 1 4 ? -5.285 14.117 15.086 1 97.62 4 LYS B C 1
ATOM 1811 O O . LYS B 1 4 ? -6.258 13.633 15.672 1 97.62 4 LYS B O 1
ATOM 1816 N N . LEU B 1 5 ? -5.125 14.18 13.812 1 98 5 LEU B N 1
ATOM 1817 C CA . LEU B 1 5 ? -5.961 13.359 12.938 1 98 5 LEU B CA 1
ATOM 1818 C C . LEU B 1 5 ? -5.258 12.055 12.578 1 98 5 LEU B C 1
ATOM 1820 O O . LEU B 1 5 ? -4.215 12.062 11.922 1 98 5 LEU B O 1
ATOM 1824 N N . TYR B 1 6 ? -5.867 10.961 13.008 1 98.31 6 TYR B N 1
ATOM 1825 C CA . TYR B 1 6 ? -5.344 9.641 12.688 1 98.31 6 TYR B CA 1
ATOM 1826 C C . TYR B 1 6 ? -6.141 9 11.562 1 98.31 6 TYR B C 1
ATOM 1828 O O . TYR B 1 6 ? -7.375 8.961 11.609 1 98.31 6 TYR B O 1
ATOM 1836 N N . LEU B 1 7 ? -5.484 8.617 10.57 1 98.44 7 LEU B N 1
ATOM 1837 C CA . LEU B 1 7 ? -6.066 7.695 9.602 1 98.44 7 LEU B CA 1
ATOM 1838 C C . LEU B 1 7 ? -5.723 6.25 9.953 1 98.44 7 LEU B C 1
ATOM 1840 O O . LEU B 1 7 ? -4.551 5.871 9.961 1 98.44 7 LEU B O 1
ATOM 1844 N N . VAL B 1 8 ? -6.738 5.465 10.195 1 98.31 8 VAL B N 1
ATOM 1845 C CA . VAL B 1 8 ? -6.523 4.148 10.781 1 98.31 8 VAL B CA 1
ATOM 1846 C C . VAL B 1 8 ? -7.016 3.066 9.82 1 98.31 8 VAL B C 1
ATOM 1848 O O . VAL B 1 8 ? -8.219 2.932 9.594 1 98.31 8 VAL B O 1
ATOM 1851 N N . PRO B 1 9 ? -6.109 2.252 9.281 1 98.44 9 PRO B N 1
ATOM 1852 C CA . PRO B 1 9 ? -6.508 1.156 8.398 1 98.44 9 PRO B CA 1
ATOM 1853 C C . PRO B 1 9 ? -7.309 0.075 9.117 1 98.44 9 PRO B C 1
ATOM 1855 O O . PRO B 1 9 ? -6.988 -0.28 10.258 1 98.44 9 PRO B O 1
ATOM 1858 N N . THR B 1 10 ? -8.336 -0.396 8.453 1 97.69 10 THR B N 1
ATOM 1859 C CA . THR B 1 10 ? -9.133 -1.514 8.938 1 97.69 10 THR B CA 1
ATOM 1860 C C . THR B 1 10 ? -8.953 -2.74 8.047 1 97.69 10 THR B C 1
ATOM 1862 O O . THR B 1 10 ? -8.391 -2.641 6.953 1 97.69 10 THR B O 1
ATOM 1865 N N . PRO B 1 11 ? -9.352 -3.879 8.5 1 97.62 11 PRO B N 1
ATOM 1866 C CA . PRO B 1 11 ? -9.25 -5.09 7.68 1 97.62 11 PRO B CA 1
ATOM 1867 C C . PRO B 1 11 ? -10.023 -4.98 6.371 1 97.62 11 PRO B C 1
ATOM 1869 O O . PRO B 1 11 ? -11.008 -4.242 6.289 1 97.62 11 PRO B O 1
ATOM 1872 N N . ILE B 1 12 ? -9.602 -5.77 5.379 1 96.88 12 ILE B N 1
ATOM 1873 C CA . ILE B 1 12 ? -10.297 -5.742 4.094 1 96.88 12 ILE B CA 1
ATOM 1874 C C . ILE B 1 12 ? -11.094 -7.031 3.91 1 96.88 12 ILE B C 1
ATOM 1876 O O . ILE B 1 12 ? -11.625 -7.289 2.83 1 96.88 12 ILE B O 1
ATOM 1880 N N . GLY B 1 13 ? -11.156 -7.891 4.949 1 95 13 GLY B N 1
ATOM 1881 C CA . GLY B 1 13 ? -11.891 -9.148 4.902 1 95 13 GLY B CA 1
ATOM 1882 C C . GLY B 1 13 ? -11.633 -10.031 6.109 1 95 13 GLY B C 1
ATOM 1883 O O . GLY B 1 13 ? -12.57 -10.516 6.738 1 95 13 GLY B O 1
ATOM 1884 N N . ASN B 1 14 ? -10.391 -10.289 6.43 1 96.56 14 ASN B N 1
ATOM 1885 C CA . ASN B 1 14 ? -9.977 -11.055 7.602 1 96.56 14 ASN B CA 1
ATOM 1886 C C . ASN B 1 14 ? -9.828 -10.156 8.828 1 96.56 14 ASN B C 1
ATOM 1888 O O . ASN B 1 14 ? -8.977 -9.273 8.852 1 96.56 14 ASN B O 1
ATOM 1892 N N . LEU B 1 15 ? -10.523 -10.359 9.836 1 95.62 15 LEU B N 1
ATOM 1893 C CA . LEU B 1 15 ? -10.57 -9.492 11.008 1 95.62 15 LEU B CA 1
ATOM 1894 C C . LEU B 1 15 ? -9.211 -9.43 11.703 1 95.62 15 LEU B C 1
ATOM 1896 O O . LEU B 1 15 ? -8.906 -8.461 12.398 1 95.62 15 LEU B O 1
ATOM 1900 N N . GLU B 1 16 ? -8.391 -10.383 11.461 1 97.06 16 GLU B N 1
ATOM 1901 C CA . GLU B 1 16 ? -7.082 -10.438 12.109 1 97.06 16 GLU B CA 1
ATOM 1902 C C . GLU B 1 16 ? -6.082 -9.523 11.406 1 97.06 16 GLU B C 1
ATOM 1904 O O . GLU B 1 16 ? -4.953 -9.359 11.867 1 97.06 16 GLU B O 1
ATOM 1909 N N . ASP B 1 17 ? -6.559 -8.906 10.328 1 98.12 17 ASP B N 1
ATOM 1910 C CA . ASP B 1 17 ? -5.66 -8.023 9.594 1 98.12 17 ASP B CA 1
ATOM 1911 C C . ASP B 1 17 ? -5.707 -6.602 10.148 1 98.12 17 ASP B C 1
ATOM 1913 O O . ASP B 1 17 ? -5.715 -5.633 9.391 1 98.12 17 ASP B O 1
ATOM 1917 N N . ILE B 1 18 ? -5.848 -6.434 11.398 1 98.31 18 ILE B N 1
ATOM 1918 C CA . ILE B 1 18 ? -5.781 -5.172 12.125 1 98.31 18 ILE B CA 1
ATOM 1919 C C . ILE B 1 18 ? -4.5 -5.113 12.953 1 98.31 18 ILE B C 1
ATOM 1921 O O . ILE B 1 18 ? -4.074 -6.125 13.516 1 98.31 18 ILE B O 1
ATOM 1925 N N . THR B 1 19 ? -3.854 -3.979 12.977 1 98.44 19 THR B N 1
ATOM 1926 C CA . THR B 1 19 ? -2.613 -3.844 13.734 1 98.44 19 THR B CA 1
ATOM 1927 C C . THR B 1 19 ? -2.904 -3.592 15.211 1 98.44 19 THR B C 1
ATOM 1929 O O . THR B 1 19 ? -3.969 -3.076 15.555 1 98.44 19 THR B O 1
ATOM 1932 N N . LEU B 1 20 ? -1.979 -3.906 16.031 1 98.06 20 LEU B N 1
ATOM 1933 C CA . LEU B 1 20 ? -2.094 -3.607 17.453 1 98.06 20 LEU B CA 1
ATOM 1934 C C . LEU B 1 20 ? -2.219 -2.105 17.688 1 98.06 20 LEU B C 1
ATOM 1936 O O . LEU B 1 20 ? -3.004 -1.665 18.531 1 98.06 20 LEU B O 1
ATOM 1940 N N . ARG B 1 21 ? -1.507 -1.312 16.922 1 98.38 21 ARG B N 1
ATOM 1941 C CA . ARG B 1 21 ? -1.539 0.14 17.062 1 98.38 21 ARG B CA 1
ATOM 1942 C C . ARG B 1 21 ? -2.902 0.696 16.656 1 98.38 21 ARG B C 1
ATOM 1944 O O . ARG B 1 21 ? -3.41 1.623 17.297 1 98.38 21 ARG B O 1
ATOM 1951 N N . ALA B 1 22 ? -3.447 0.142 15.562 1 98.38 22 ALA B N 1
ATOM 1952 C CA . ALA B 1 22 ? -4.785 0.562 15.156 1 98.38 22 ALA B CA 1
ATOM 1953 C C . ALA B 1 22 ? -5.793 0.36 16.281 1 98.38 22 ALA B C 1
ATOM 1955 O O . ALA B 1 22 ? -6.594 1.25 16.578 1 98.38 22 ALA B O 1
ATOM 1956 N N . ILE B 1 23 ? -5.73 -0.799 16.906 1 97.94 23 ILE B N 1
ATOM 1957 C CA . ILE B 1 23 ? -6.625 -1.112 18.016 1 97.94 23 ILE B CA 1
ATOM 1958 C C . ILE B 1 23 ? -6.438 -0.093 19.141 1 97.94 23 ILE B C 1
ATOM 1960 O O . ILE B 1 23 ? -7.414 0.474 19.641 1 97.94 23 ILE B O 1
ATOM 1964 N N . ARG B 1 24 ? -5.25 0.17 19.516 1 97.94 24 ARG B N 1
ATOM 1965 C CA . ARG B 1 24 ? -4.941 1.099 20.609 1 97.94 24 ARG B CA 1
ATOM 1966 C C . ARG B 1 24 ? -5.441 2.502 20.281 1 97.94 24 ARG B C 1
ATOM 1968 O O . ARG B 1 24 ? -6.109 3.135 21.109 1 97.94 24 ARG B O 1
ATOM 1975 N N . ILE B 1 25 ? -5.16 2.996 19.078 1 97.94 25 ILE B N 1
ATOM 1976 C CA . ILE B 1 25 ? -5.52 4.355 18.688 1 97.94 25 ILE B CA 1
ATOM 1977 C C . ILE B 1 25 ? -7.039 4.496 18.656 1 97.94 25 ILE B C 1
ATOM 1979 O O . ILE B 1 25 ? -7.578 5.523 19.078 1 97.94 25 ILE B O 1
ATOM 1983 N N . LEU B 1 26 ? -7.703 3.449 18.156 1 97.5 26 LEU B N 1
ATOM 1984 C CA . LEU B 1 26 ? -9.164 3.498 18.125 1 97.5 26 LEU B CA 1
ATOM 1985 C C . LEU B 1 26 ? -9.742 3.549 19.531 1 97.5 26 LEU B C 1
ATOM 1987 O O . LEU B 1 26 ? -10.766 4.199 19.766 1 97.5 26 LEU B O 1
ATOM 1991 N N . LYS B 1 27 ? -9.109 2.895 20.453 1 96.81 27 LYS B N 1
ATOM 1992 C CA . LYS B 1 27 ? -9.555 2.906 21.859 1 96.81 27 LYS B CA 1
ATOM 1993 C C . LYS B 1 27 ? -9.273 4.258 22.5 1 96.81 27 LYS B C 1
ATOM 1995 O O . LYS B 1 27 ? -10.062 4.738 23.312 1 96.81 27 LYS B O 1
ATOM 2000 N N . GLU B 1 28 ? -8.219 4.895 22.078 1 96.75 28 GLU B N 1
ATOM 2001 C CA . GLU B 1 28 ? -7.738 6.09 22.766 1 96.75 28 GLU B CA 1
ATOM 2002 C C . GLU B 1 28 ? -8.32 7.355 22.156 1 96.75 28 GLU B C 1
ATOM 2004 O O . GLU B 1 28 ? -8.352 8.406 22.797 1 96.75 28 GLU B O 1
ATOM 2009 N N . ALA B 1 29 ? -8.695 7.316 20.859 1 97 29 ALA B N 1
ATOM 2010 C CA . ALA B 1 29 ? -9.188 8.508 20.172 1 97 29 ALA B CA 1
ATOM 2011 C C . ALA B 1 29 ? -10.414 9.086 20.875 1 97 29 ALA B C 1
ATOM 2013 O O . ALA B 1 29 ? -11.219 8.344 21.438 1 97 29 ALA B O 1
ATOM 2014 N N . ASP B 1 30 ? -10.539 10.406 20.828 1 96.38 30 ASP B N 1
ATOM 2015 C CA . ASP B 1 30 ? -11.719 11.062 21.391 1 96.38 30 ASP B CA 1
ATOM 2016 C C . ASP B 1 30 ? -12.938 10.867 20.484 1 96.38 30 ASP B C 1
ATOM 2018 O O . ASP B 1 30 ? -14.062 10.727 20.969 1 96.38 30 ASP B O 1
ATOM 2022 N N . ILE B 1 31 ? -12.68 10.883 19.219 1 95.06 31 ILE B N 1
ATOM 2023 C CA . ILE B 1 31 ? -13.727 10.773 18.219 1 95.06 31 ILE B CA 1
ATOM 2024 C C . ILE B 1 31 ? -13.305 9.773 17.141 1 95.06 31 ILE B C 1
ATOM 2026 O O . ILE B 1 31 ? -12.148 9.766 16.703 1 95.06 31 ILE B O 1
ATOM 2030 N N . ILE B 1 32 ? -14.25 8.93 16.75 1 96.44 32 ILE B N 1
ATOM 2031 C CA . ILE B 1 32 ? -14.039 8.031 15.625 1 96.44 32 ILE B CA 1
ATOM 2032 C C . ILE B 1 32 ? -14.977 8.398 14.477 1 96.44 32 ILE B C 1
ATOM 2034 O O . ILE B 1 32 ? -16.172 8.57 14.68 1 96.44 32 ILE B O 1
ATOM 2038 N N . LEU B 1 33 ? -14.359 8.594 13.328 1 95.12 33 LEU B N 1
ATOM 2039 C CA . LEU B 1 33 ? -15.094 8.828 12.094 1 95.12 33 LEU B CA 1
ATOM 2040 C C . LEU B 1 33 ? -15.078 7.59 11.203 1 95.12 33 LEU B C 1
ATOM 2042 O O . LEU B 1 33 ? -14.055 6.914 11.094 1 95.12 33 LEU B O 1
ATOM 2046 N N . ALA B 1 34 ? -16.25 7.277 10.617 1 92.81 34 ALA B N 1
ATOM 2047 C CA . ALA B 1 34 ? -16.344 6.164 9.68 1 92.81 34 ALA B CA 1
ATOM 2048 C C . ALA B 1 34 ? -17.109 6.562 8.422 1 92.81 34 ALA B C 1
ATOM 2050 O O . ALA B 1 34 ? -17.953 7.457 8.461 1 92.81 34 ALA B O 1
ATOM 2051 N N . GLU B 1 35 ? -16.703 5.938 7.34 1 87.75 35 GLU B N 1
ATOM 2052 C CA . GLU B 1 35 ? -17.484 6.156 6.121 1 87.75 35 GLU B CA 1
ATOM 2053 C C . GLU B 1 35 ? -18.922 5.719 6.301 1 87.75 35 GLU B C 1
ATOM 2055 O O . GLU B 1 35 ? -19.844 6.508 6.09 1 87.75 35 GLU B O 1
ATOM 2060 N N . ASP B 1 36 ? -19.219 4.516 6.664 1 88.06 36 ASP B N 1
ATOM 2061 C CA . ASP B 1 36 ? -20.5 3.934 7.012 1 88.06 36 ASP B CA 1
ATOM 2062 C C . ASP B 1 36 ? -20.469 3.314 8.406 1 88.06 36 ASP B C 1
ATOM 2064 O O . ASP B 1 36 ? -19.859 2.266 8.609 1 88.06 36 ASP B O 1
ATOM 2068 N N . THR B 1 37 ? -21.25 3.861 9.297 1 87.19 37 THR B N 1
ATOM 2069 C CA . THR B 1 37 ? -21.234 3.428 10.695 1 87.19 37 THR B CA 1
ATOM 2070 C C . THR B 1 37 ? -21.797 2.018 10.828 1 87.19 37 THR B C 1
ATOM 2072 O O . THR B 1 37 ? -21.438 1.285 11.75 1 87.19 37 THR B O 1
ATOM 2075 N N . ARG B 1 38 ? -22.688 1.63 10.016 1 86.56 38 ARG B N 1
ATOM 2076 C CA . ARG B 1 38 ? -23.25 0.287 10.055 1 86.56 38 ARG B CA 1
ATOM 2077 C C . ARG B 1 38 ? -22.203 -0.762 9.695 1 86.56 38 ARG B C 1
ATOM 2079 O O . ARG B 1 38 ? -22.219 -1.867 10.234 1 86.56 38 ARG B O 1
ATOM 2086 N N . THR B 1 39 ? -21.266 -0.414 8.773 1 87.19 39 THR B N 1
ATOM 2087 C CA . THR B 1 39 ? -20.234 -1.322 8.305 1 87.19 39 THR B CA 1
ATOM 2088 C C . THR B 1 39 ? -19.125 -1.457 9.336 1 87.19 39 THR B C 1
ATOM 2090 O O . THR B 1 39 ? -18.547 -2.539 9.5 1 87.19 39 THR B O 1
ATOM 2093 N N . SER B 1 40 ? -18.859 -0.375 10.023 1 89.69 40 SER B N 1
ATOM 2094 C CA . SER B 1 40 ? -17.719 -0.381 10.938 1 89.69 40 SER B CA 1
ATOM 2095 C C . SER B 1 40 ? -18.125 -0.933 12.305 1 89.69 40 SER B C 1
ATOM 2097 O O . SER B 1 40 ? -17.266 -1.342 13.094 1 89.69 40 SER B O 1
ATOM 2099 N N . ALA B 1 41 ? -19.375 -0.964 12.625 1 90.31 41 ALA B N 1
ATOM 2100 C CA . ALA B 1 41 ? -19.875 -1.307 13.953 1 90.31 41 ALA B CA 1
ATOM 2101 C C . ALA B 1 41 ? -19.453 -2.713 14.359 1 90.31 41 ALA B C 1
ATOM 2103 O O . ALA B 1 41 ? -18.938 -2.918 15.461 1 90.31 41 ALA B O 1
ATOM 2104 N N . PRO B 1 42 ? -19.594 -3.707 13.461 1 90.62 42 PRO B N 1
ATOM 2105 C CA . PRO B 1 42 ? -19.188 -5.059 13.852 1 90.62 42 PRO B CA 1
ATOM 2106 C C . PRO B 1 42 ? -17.719 -5.145 14.227 1 90.62 42 PRO B C 1
ATOM 2108 O O . PRO B 1 42 ? -17.359 -5.84 15.188 1 90.62 42 PRO B O 1
ATOM 2111 N N . LEU B 1 43 ? -16.875 -4.492 13.477 1 92.75 43 LEU B N 1
ATOM 2112 C CA . LEU B 1 43 ? -15.453 -4.496 13.773 1 92.75 43 LEU B CA 1
ATOM 2113 C C . LEU B 1 43 ? -15.18 -3.865 15.133 1 92.75 43 LEU B C 1
ATOM 2115 O O . LEU B 1 43 ? -14.453 -4.434 15.953 1 92.75 43 LEU B O 1
ATOM 2119 N N . LEU B 1 44 ? -15.758 -2.709 15.375 1 94.19 44 LEU B N 1
ATOM 2120 C CA . LEU B 1 44 ? -15.531 -1.985 16.625 1 94.19 44 LEU B CA 1
ATOM 2121 C C . LEU B 1 44 ? -16.031 -2.787 17.812 1 94.19 44 LEU B C 1
ATOM 2123 O O . LEU B 1 44 ? -15.367 -2.848 18.859 1 94.19 44 LEU B O 1
ATOM 2127 N N . LYS B 1 45 ? -17.156 -3.391 17.625 1 92.81 45 LYS B N 1
ATOM 2128 C CA . LYS B 1 45 ? -17.703 -4.262 18.672 1 92.81 45 LYS B CA 1
ATOM 2129 C C . LYS B 1 45 ? -16.766 -5.434 18.953 1 92.81 45 LYS B C 1
ATOM 2131 O O . LYS B 1 45 ? -16.484 -5.754 20.109 1 92.81 45 LYS B O 1
ATOM 2136 N N . HIS B 1 46 ? -16.328 -6.047 17.875 1 93.44 46 HIS B N 1
ATOM 2137 C CA . HIS B 1 46 ? -15.398 -7.168 17.969 1 93.44 46 HIS B CA 1
ATOM 2138 C C . HIS B 1 46 ? -14.141 -6.773 18.75 1 93.44 46 HIS B C 1
ATOM 2140 O O . HIS B 1 46 ? -13.578 -7.59 19.484 1 93.44 46 HIS B O 1
ATOM 2146 N N . LEU B 1 47 ? -13.742 -5.523 18.625 1 94.19 47 LEU B N 1
ATOM 2147 C CA . LEU B 1 47 ? -12.508 -5.039 19.234 1 94.19 47 LEU B CA 1
ATOM 2148 C C . LEU B 1 47 ? -12.773 -4.488 20.625 1 94.19 47 LEU B C 1
ATOM 2150 O O . LEU B 1 47 ? -11.844 -4.062 21.328 1 94.19 47 LEU B O 1
ATOM 2154 N N . GLY B 1 48 ? -14.031 -4.43 21.016 1 93.81 48 GLY B N 1
ATOM 2155 C CA . GLY B 1 48 ? -14.406 -3.916 22.328 1 93.81 48 GLY B CA 1
ATOM 2156 C C . GLY B 1 48 ? -14.336 -2.404 22.422 1 93.81 48 GLY B C 1
ATOM 2157 O O . GLY B 1 48 ? -14 -1.854 23.469 1 93.81 48 GLY B O 1
ATOM 2158 N N . ILE B 1 49 ? -14.523 -1.836 21.375 1 92.62 49 ILE B N 1
ATOM 2159 C CA . ILE B 1 49 ? -14.492 -0.378 21.328 1 92.62 49 ILE B CA 1
ATOM 2160 C C . ILE B 1 49 ? -15.914 0.17 21.375 1 92.62 49 ILE B C 1
ATOM 2162 O O . ILE B 1 49 ? -16.688 -0.014 20.438 1 92.62 49 ILE B O 1
ATOM 2166 N N . ASP B 1 50 ? -16.219 0.834 22.5 1 86.5 50 ASP B N 1
ATOM 2167 C CA . ASP B 1 50 ? -17.562 1.342 22.734 1 86.5 50 ASP B CA 1
ATOM 2168 C C . ASP B 1 50 ? -17.609 2.863 22.609 1 86.5 50 ASP B C 1
ATOM 2170 O O . ASP B 1 50 ? -17.781 3.564 23.609 1 86.5 50 ASP B O 1
ATOM 2174 N N . LYS B 1 51 ? -17.219 3.373 21.578 1 87.19 51 LYS B N 1
ATOM 2175 C CA . LYS B 1 51 ? -17.234 4.816 21.359 1 87.19 51 LYS B CA 1
ATOM 2176 C C . LYS B 1 51 ? -18.234 5.195 20.281 1 87.19 51 LYS B C 1
ATOM 2178 O O . LYS B 1 51 ? -18.562 4.375 19.422 1 87.19 51 LYS B O 1
ATOM 2183 N N . ARG B 1 52 ? -18.688 6.328 20.5 1 83.94 52 ARG B N 1
ATOM 2184 C CA . ARG B 1 52 ? -19.578 6.836 19.453 1 83.94 52 ARG B CA 1
ATOM 2185 C C . ARG B 1 52 ? -18.812 7.066 18.156 1 83.94 52 ARG B C 1
ATOM 2187 O O . ARG B 1 52 ? -17.688 7.598 18.172 1 83.94 52 ARG B O 1
ATOM 2194 N N . VAL B 1 53 ? -19.375 6.602 17.062 1 90.75 53 VAL B N 1
ATOM 2195 C CA . VAL B 1 53 ? -18.797 6.738 15.727 1 90.75 53 VAL B CA 1
ATOM 2196 C C . VAL B 1 53 ? -19.641 7.711 14.906 1 90.75 53 VAL B C 1
ATOM 2198 O O . VAL B 1 53 ? -20.875 7.637 14.914 1 90.75 53 VAL B O 1
ATOM 2201 N N . PHE B 1 54 ? -18.984 8.641 14.281 1 90 54 PHE B N 1
ATOM 2202 C CA . PHE B 1 54 ? -19.688 9.617 13.445 1 90 54 PHE B CA 1
ATOM 2203 C C . PHE B 1 54 ? -19.438 9.336 11.969 1 90 54 PHE B C 1
ATOM 2205 O O . PHE B 1 54 ? -18.344 8.898 11.586 1 90 54 PHE B O 1
ATOM 2212 N N . SER B 1 55 ? -20.453 9.609 11.188 1 86.31 55 SER B 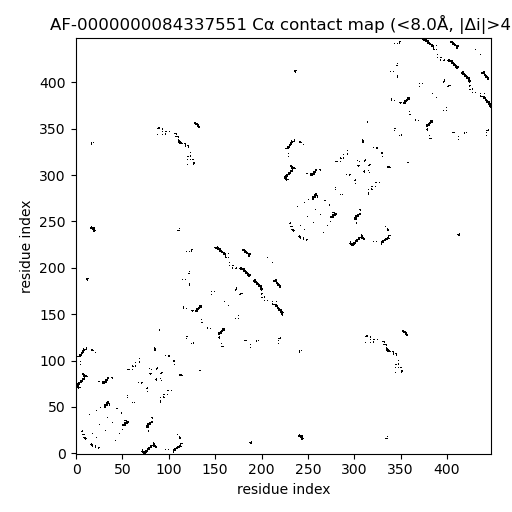N 1
ATOM 2213 C CA . SER B 1 55 ? -20.328 9.359 9.75 1 86.31 55 SER B CA 1
ATOM 2214 C C . SER B 1 55 ? -19.562 10.477 9.055 1 86.31 55 SER B C 1
ATOM 2216 O O . SER B 1 55 ? -19.766 11.656 9.359 1 86.31 55 SER B O 1
ATOM 2218 N N . HIS B 1 56 ? -18.672 10.172 8.25 1 85.25 56 HIS B N 1
ATOM 2219 C CA . HIS B 1 56 ? -17.891 11.047 7.375 1 85.25 56 HIS B CA 1
ATOM 2220 C C . HIS B 1 56 ? -17.734 10.438 5.984 1 85.25 56 HIS B C 1
ATOM 2222 O O . HIS B 1 56 ? -16.906 9.555 5.777 1 85.25 56 HIS B O 1
ATOM 2228 N N . HIS B 1 57 ? -18.484 10.953 5.051 1 77.19 57 HIS B N 1
ATOM 2229 C CA . HIS B 1 57 ? -18.5 10.383 3.707 1 77.19 57 HIS B CA 1
ATOM 2230 C C . HIS B 1 57 ? -18.5 11.484 2.648 1 77.19 57 HIS B C 1
ATOM 2232 O O . HIS B 1 57 ? -18.453 12.672 2.979 1 77.19 57 HIS B O 1
ATOM 2238 N N . GLN B 1 58 ? -18.406 11.047 1.422 1 72.44 58 GLN B N 1
ATOM 2239 C CA . GLN B 1 58 ? -18.188 11.945 0.288 1 72.44 58 GLN B CA 1
ATOM 2240 C C . GLN B 1 58 ? -19.297 12.992 0.198 1 72.44 58 GLN B C 1
ATOM 2242 O O . GLN B 1 58 ? -19.016 14.156 -0.112 1 72.44 58 GLN B O 1
ATOM 2247 N N . HIS B 1 59 ? -20.453 12.664 0.612 1 72.75 59 HIS B N 1
ATOM 2248 C CA . HIS B 1 59 ? -21.609 13.539 0.421 1 72.75 59 HIS B CA 1
ATOM 2249 C C . HIS B 1 59 ? -21.656 14.625 1.488 1 72.75 59 HIS B C 1
ATOM 2251 O O . HIS B 1 59 ? -22.266 15.672 1.287 1 72.75 59 HIS B O 1
ATOM 2257 N N . ASN B 1 60 ? -21.031 14.406 2.578 1 75 60 ASN B N 1
ATOM 2258 C CA . ASN B 1 60 ? -21.094 15.383 3.664 1 75 60 ASN B CA 1
ATOM 2259 C C . ASN B 1 60 ? -19.703 15.906 4.02 1 75 60 ASN B C 1
ATOM 2261 O O . ASN B 1 60 ? -19.531 16.562 5.051 1 75 60 ASN B O 1
ATOM 2265 N N . GLU B 1 61 ? -18.75 15.594 3.195 1 75.81 61 GLU B N 1
ATOM 2266 C CA . GLU B 1 61 ? -17.344 15.773 3.543 1 75.81 61 GLU B CA 1
ATOM 2267 C C . GLU B 1 61 ? -17.016 17.234 3.814 1 75.81 61 GLU B C 1
ATOM 2269 O O . GLU B 1 61 ? -16.266 17.562 4.734 1 75.81 61 GLU B O 1
ATOM 2274 N N . HIS B 1 62 ? -17.562 18.172 3.082 1 78.56 62 HIS B N 1
ATOM 2275 C CA . HIS B 1 62 ? -17.25 19.578 3.27 1 78.56 62 HIS B CA 1
ATOM 2276 C C . HIS B 1 62 ? -17.75 20.078 4.617 1 78.56 62 HIS B C 1
ATOM 2278 O O . HIS B 1 62 ? -16.984 20.656 5.398 1 78.56 62 HIS B O 1
ATOM 2284 N N . GLN B 1 63 ? -19.016 19.797 4.895 1 80.69 63 GLN B N 1
ATOM 2285 C CA . GLN B 1 63 ? -19.594 20.234 6.156 1 80.69 63 GLN B CA 1
ATOM 2286 C C . GLN B 1 63 ? -18.969 19.516 7.34 1 80.69 63 GLN B C 1
ATOM 2288 O O . GLN B 1 63 ? -18.609 20.141 8.344 1 80.69 63 GLN B O 1
ATOM 2293 N N . SER B 1 64 ? -18.844 18.297 7.191 1 86.5 64 SER B N 1
ATOM 2294 C CA . SER B 1 64 ? -18.297 17.5 8.281 1 86.5 64 SER B CA 1
ATOM 2295 C C . SER B 1 64 ? -16.828 17.828 8.539 1 86.5 64 SER B C 1
ATOM 2297 O O . SER B 1 64 ? -16.375 17.828 9.688 1 86.5 64 SER B O 1
ATOM 2299 N N . SER B 1 65 ? -16.125 18.203 7.543 1 90.06 65 SER B N 1
ATOM 2300 C CA . SER B 1 65 ? -14.695 18.484 7.695 1 90.06 65 SER B CA 1
ATOM 2301 C C . SER B 1 65 ? -14.469 19.734 8.539 1 90.06 65 SER B C 1
ATOM 2303 O O . SER B 1 65 ? -13.531 19.781 9.336 1 90.06 65 SER B O 1
ATOM 2305 N N . GLY B 1 66 ? -15.297 20.734 8.336 1 90.5 66 GLY B N 1
ATOM 2306 C CA . GLY B 1 66 ? -15.195 21.922 9.164 1 90.5 66 GLY B CA 1
ATOM 2307 C C . GLY B 1 66 ? -15.367 21.641 10.641 1 90.5 66 GLY B C 1
ATOM 2308 O O . GLY B 1 66 ? -14.602 22.141 11.469 1 90.5 66 GLY B O 1
ATOM 2309 N N . GLU B 1 67 ? -16.328 20.875 10.945 1 92.44 67 GLU B N 1
ATOM 2310 C CA . GLU B 1 67 ? -16.578 20.5 12.336 1 92.44 67 GLU B CA 1
ATOM 2311 C C . GLU B 1 67 ? -15.43 19.672 12.906 1 92.44 67 GLU B C 1
ATOM 2313 O O . GLU B 1 67 ? -15.031 19.875 14.055 1 92.44 67 GLU B O 1
ATOM 2318 N N . ILE B 1 68 ? -14.922 18.797 12.156 1 94.25 68 ILE B N 1
ATOM 2319 C CA . ILE B 1 68 ? -13.836 17.922 12.594 1 94.25 68 ILE B CA 1
ATOM 2320 C C . ILE B 1 68 ? -12.586 18.766 12.875 1 94.25 68 ILE B C 1
ATOM 2322 O O . ILE B 1 68 ? -11.906 18.547 13.883 1 94.25 68 ILE B O 1
ATOM 2326 N N . VAL B 1 69 ? -12.328 19.719 12.008 1 95.62 69 VAL B N 1
ATOM 2327 C CA . VAL B 1 69 ? -11.18 20.609 12.188 1 95.62 69 VAL B CA 1
ATOM 2328 C C . VAL B 1 69 ? -11.336 21.391 13.484 1 95.62 69 VAL B C 1
ATOM 2330 O O . VAL B 1 69 ? -10.359 21.594 14.219 1 95.62 69 VAL B O 1
ATOM 2333 N N . ARG B 1 70 ? -12.5 21.828 13.734 1 95.25 70 ARG B N 1
ATOM 2334 C CA . ARG B 1 70 ? -12.758 22.531 14.984 1 95.25 70 ARG B CA 1
ATOM 2335 C C . ARG B 1 70 ? -12.422 21.656 16.188 1 95.25 70 ARG B C 1
ATOM 2337 O O . ARG B 1 70 ? -11.766 22.109 17.125 1 95.25 70 ARG B O 1
ATOM 2344 N N . PHE B 1 71 ? -12.875 20.391 16.156 1 95.25 71 PHE B N 1
ATOM 2345 C CA . PHE B 1 71 ? -12.578 19.453 17.234 1 95.25 71 PHE B CA 1
ATOM 2346 C C . PHE B 1 71 ? -11.078 19.281 17.391 1 95.25 71 PHE B C 1
ATOM 2348 O O . PHE B 1 71 ? -10.562 19.266 18.516 1 95.25 71 PHE B O 1
ATOM 2355 N N . LEU B 1 72 ? -10.422 19.125 16.312 1 97.19 72 LEU B N 1
ATOM 2356 C CA . LEU B 1 72 ? -8.969 18.969 16.328 1 97.19 72 LEU B CA 1
ATOM 2357 C C . LEU B 1 72 ? -8.289 20.188 16.938 1 97.19 72 LEU B C 1
ATOM 2359 O O . LEU B 1 72 ? -7.379 20.047 17.75 1 97.19 72 LEU B O 1
ATOM 2363 N N . LEU B 1 73 ? -8.742 21.375 16.547 1 97.19 73 LEU B N 1
ATOM 2364 C CA . LEU B 1 73 ? -8.18 22.625 17.062 1 97.19 73 LEU B CA 1
ATOM 2365 C C . LEU B 1 73 ? -8.445 22.766 18.562 1 97.19 73 LEU B C 1
ATOM 2367 O O . LEU B 1 73 ? -7.68 23.422 19.266 1 97.19 73 LEU B O 1
ATOM 2371 N N . GLU B 1 74 ? -9.469 22.109 19.016 1 97 74 GLU B N 1
ATOM 2372 C CA . GLU B 1 74 ? -9.82 22.125 20.438 1 97 74 GLU B CA 1
ATOM 2373 C C . GLU B 1 74 ? -9.008 21.109 21.219 1 97 74 GLU B C 1
ATOM 2375 O O . GLU B 1 74 ? -9.18 20.969 22.438 1 97 74 GLU B O 1
ATOM 2380 N N . GLY B 1 75 ? -8.234 20.297 20.5 1 97.31 75 GLY B N 1
ATOM 2381 C CA . GLY B 1 75 ? -7.316 19.406 21.172 1 97.31 75 GLY B CA 1
ATOM 2382 C C . GLY B 1 75 ? -7.781 17.953 21.156 1 97.31 75 GLY B C 1
ATOM 2383 O O . GLY B 1 75 ? -7.137 17.094 21.75 1 97.31 75 GLY B O 1
ATOM 2384 N N . LYS B 1 76 ? -8.859 17.688 20.484 1 97.06 76 LYS B N 1
ATOM 2385 C CA . LYS B 1 76 ? -9.375 16.328 20.422 1 97.06 76 LYS B CA 1
ATOM 2386 C C . LYS B 1 76 ? -8.633 15.508 19.375 1 97.06 76 LYS B C 1
ATOM 2388 O O . LYS B 1 76 ? -8.352 15.992 18.281 1 97.06 76 LYS B O 1
ATOM 2393 N N . ASN B 1 77 ? -8.312 14.289 19.75 1 97.88 77 ASN B N 1
ATOM 2394 C CA . ASN B 1 77 ? -7.773 13.336 18.781 1 97.88 77 ASN B CA 1
ATOM 2395 C C . ASN B 1 77 ? -8.883 12.633 18.016 1 97.88 77 ASN B C 1
ATOM 2397 O O . ASN B 1 77 ? -9.805 12.07 18.609 1 97.88 77 ASN B O 1
ATOM 2401 N N . VAL B 1 78 ? -8.766 12.688 16.75 1 97.19 78 VAL B N 1
ATOM 2402 C CA . VAL B 1 78 ? -9.797 12.125 15.883 1 97.19 78 VAL B CA 1
ATOM 2403 C C . VAL B 1 78 ? -9.219 10.984 15.055 1 97.19 78 VAL B C 1
ATOM 2405 O O . VAL B 1 78 ? -8.141 11.117 14.477 1 97.19 78 VAL B O 1
ATOM 2408 N N . ALA B 1 79 ? -9.93 9.859 15.031 1 97.75 79 ALA B N 1
ATOM 2409 C CA . ALA B 1 79 ? -9.555 8.719 14.211 1 97.75 79 ALA B CA 1
ATOM 2410 C C . ALA B 1 79 ? -10.555 8.508 13.07 1 97.75 79 ALA B C 1
ATOM 2412 O O . ALA B 1 79 ? -11.758 8.398 13.312 1 97.75 79 ALA B O 1
ATOM 2413 N N . LEU B 1 80 ? -10.023 8.516 11.867 1 97.12 80 LEU B N 1
ATOM 2414 C CA . LEU B 1 80 ? -10.828 8.219 10.695 1 97.12 80 LEU B CA 1
ATOM 2415 C C . LEU B 1 80 ? -10.586 6.793 10.211 1 97.12 80 LEU B C 1
ATOM 2417 O O . LEU B 1 80 ? -9.445 6.395 9.992 1 97.12 80 LEU B O 1
ATOM 2421 N N . ILE B 1 81 ? -11.648 5.988 10.07 1 96.62 81 ILE B N 1
ATOM 2422 C CA . ILE B 1 81 ? -11.562 4.656 9.484 1 96.62 81 ILE B CA 1
ATOM 2423 C C . ILE B 1 81 ? -12.422 4.586 8.227 1 96.62 81 ILE B C 1
ATOM 2425 O O . ILE B 1 81 ? -13.305 5.418 8.031 1 96.62 81 ILE B O 1
ATOM 2429 N N . SER B 1 82 ? -12.078 3.686 7.355 1 92.81 82 SER B N 1
ATOM 2430 C CA . SER B 1 82 ? -12.898 3.381 6.188 1 92.81 82 SER B CA 1
ATOM 2431 C C . SER B 1 82 ? -13.617 2.043 6.348 1 92.81 82 SER B C 1
ATOM 2433 O O . SER B 1 82 ? -13.375 1.315 7.312 1 92.81 82 SER B O 1
ATOM 2435 N N . ASP B 1 83 ? -14.477 1.745 5.48 1 90.31 83 ASP B N 1
ATOM 2436 C CA . ASP B 1 83 ? -15.195 0.478 5.508 1 90.31 83 ASP B CA 1
ATOM 2437 C C . ASP B 1 83 ? -14.242 -0.704 5.359 1 90.31 83 ASP B C 1
ATOM 2439 O O . ASP B 1 83 ? -14.453 -1.758 5.961 1 90.31 83 ASP B O 1
ATOM 2443 N N . ALA B 1 84 ? -13.266 -0.468 4.527 1 93.5 84 ALA B N 1
ATOM 2444 C CA . ALA B 1 84 ? -12.25 -1.503 4.34 1 93.5 84 ALA B CA 1
ATOM 2445 C C . ALA B 1 84 ? -10.922 -0.895 3.912 1 93.5 84 ALA B C 1
ATOM 2447 O O . ALA B 1 84 ? -10.867 -0.111 2.961 1 93.5 84 ALA B O 1
ATOM 2448 N N . GLY B 1 85 ? -9.898 -1.305 4.711 1 96.69 85 GLY B N 1
ATOM 2449 C CA . GLY B 1 85 ? -8.562 -0.903 4.309 1 96.69 85 GLY B CA 1
ATOM 2450 C C . GLY B 1 85 ? -8.18 0.477 4.805 1 96.69 85 GLY B C 1
ATOM 2451 O O . GLY B 1 85 ? -8.672 0.933 5.836 1 96.69 85 GLY B O 1
ATOM 2452 N N . THR B 1 86 ? -7.211 1.133 4.168 1 97.81 86 THR B N 1
ATOM 2453 C CA . THR B 1 86 ? -6.652 2.42 4.562 1 97.81 86 THR B CA 1
ATOM 2454 C C . THR B 1 86 ? -7.516 3.568 4.043 1 97.81 86 THR B C 1
ATOM 2456 O O . THR B 1 86 ? -7.758 3.676 2.84 1 97.81 86 THR B O 1
ATOM 2459 N N . PRO B 1 87 ? -7.941 4.461 4.977 1 96.56 87 PRO B N 1
ATOM 2460 C CA . PRO B 1 87 ? -8.727 5.609 4.531 1 96.56 87 PRO B CA 1
ATOM 2461 C C . PRO B 1 87 ? -8.008 6.449 3.477 1 96.56 87 PRO B C 1
ATOM 2463 O O . PRO B 1 87 ? -6.781 6.547 3.496 1 96.56 87 PRO B O 1
ATOM 2466 N N . ALA B 1 88 ? -8.766 7.055 2.537 1 93.81 88 ALA B N 1
ATOM 2467 C CA . ALA B 1 88 ? -8.289 7.977 1.514 1 93.81 88 ALA B CA 1
ATOM 2468 C C . ALA B 1 88 ? -7.762 7.227 0.296 1 93.81 88 ALA B C 1
ATOM 2470 O O . ALA B 1 88 ? -7.508 7.824 -0.751 1 93.81 88 ALA B O 1
ATOM 2471 N N . ILE B 1 89 ? -7.504 5.902 0.355 1 94.88 89 ILE B N 1
ATOM 2472 C CA . ILE B 1 89 ? -7.211 5.086 -0.82 1 94.88 89 ILE B CA 1
ATOM 2473 C C . ILE B 1 89 ? -8.516 4.594 -1.441 1 94.88 89 ILE B C 1
ATOM 2475 O O . ILE B 1 89 ? -9.102 3.617 -0.969 1 94.88 89 ILE B O 1
ATOM 2479 N N . SER B 1 90 ? -8.969 5.219 -2.52 1 87.75 90 SER B N 1
ATOM 2480 C CA . SER B 1 90 ? -10.234 4.926 -3.176 1 87.75 90 SER B CA 1
ATOM 2481 C C . SER B 1 90 ? -11.406 5.062 -2.205 1 87.75 90 SER B C 1
ATOM 2483 O O . SER B 1 90 ? -12.383 4.316 -2.291 1 87.75 90 SER B O 1
ATOM 2485 N N . ASP B 1 91 ? -11.219 5.859 -1.1 1 81.38 91 ASP B N 1
ATOM 2486 C CA . ASP B 1 91 ? -12.203 6.16 -0.068 1 81.38 91 ASP B CA 1
ATOM 2487 C C . ASP B 1 91 ? -12.133 7.625 0.355 1 81.38 91 ASP B C 1
ATOM 2489 O O . ASP B 1 91 ? -11.148 8.312 0.061 1 81.38 91 ASP B O 1
ATOM 2493 N N . PRO B 1 92 ? -13.18 8.047 1.058 1 82.75 92 PRO B N 1
ATOM 2494 C CA . PRO B 1 92 ? -13.109 9.398 1.617 1 82.75 92 PRO B CA 1
ATOM 2495 C C . PRO B 1 92 ? -11.922 9.586 2.555 1 82.75 92 PRO B C 1
ATOM 2497 O O . PRO B 1 92 ? -11.422 8.617 3.127 1 82.75 92 PRO B O 1
ATOM 2500 N N . GLY B 1 93 ? -11.531 10.812 2.791 1 91.38 93 GLY B N 1
ATOM 2501 C CA . GLY B 1 93 ? -10.445 11.117 3.713 1 91.38 93 GLY B CA 1
ATOM 2502 C C . GLY B 1 93 ? -9.469 12.141 3.162 1 91.38 93 GLY B C 1
ATOM 2503 O O . GLY B 1 93 ? -8.844 12.875 3.924 1 91.38 93 GLY B O 1
ATOM 2504 N N . PHE B 1 94 ? -9.398 12.078 1.853 1 92.62 94 PHE B N 1
ATOM 2505 C CA . PHE B 1 94 ? -8.445 12.961 1.195 1 92.62 94 PHE B CA 1
ATOM 2506 C C . PHE B 1 94 ? -8.742 14.422 1.521 1 92.62 94 PHE B C 1
ATOM 2508 O O . PHE B 1 94 ? -7.844 15.172 1.915 1 92.62 94 PHE B O 1
ATOM 2515 N N . PHE B 1 95 ? -9.938 14.828 1.379 1 93.31 95 PHE B N 1
ATOM 2516 C CA . PHE B 1 95 ? -10.344 16.203 1.631 1 93.31 95 PHE B CA 1
ATOM 2517 C C . PHE B 1 95 ? -10.078 16.594 3.082 1 93.31 95 PHE B C 1
ATOM 2519 O O . PHE B 1 95 ? -9.555 17.672 3.357 1 93.31 95 PHE B O 1
ATOM 2526 N N . LEU B 1 96 ? -10.438 15.734 3.986 1 95 96 LEU B N 1
ATOM 2527 C CA . LEU B 1 96 ? -10.234 15.992 5.406 1 95 96 LEU B CA 1
ATOM 2528 C C . LEU B 1 96 ? -8.758 16.156 5.723 1 95 96 LEU B C 1
ATOM 2530 O O . LEU B 1 96 ? -8.375 17.031 6.504 1 95 96 LEU B O 1
ATOM 2534 N N . VAL B 1 97 ? -7.93 15.328 5.16 1 96.94 97 VAL B N 1
ATOM 2535 C CA . VAL B 1 97 ? -6.484 15.406 5.344 1 96.94 97 VAL B CA 1
ATOM 2536 C C . VAL B 1 97 ? -5.984 16.781 4.887 1 96.94 97 VAL B C 1
ATOM 2538 O O . VAL B 1 97 ? -5.23 17.438 5.605 1 96.94 97 VAL B O 1
ATOM 2541 N N . ARG B 1 98 ? -6.422 17.188 3.779 1 96.25 98 ARG B N 1
ATOM 2542 C CA . ARG B 1 98 ? -6 18.469 3.229 1 96.25 98 ARG B CA 1
ATOM 2543 C C . ARG B 1 98 ? -6.426 19.625 4.137 1 96.25 98 ARG B C 1
ATOM 2545 O O . ARG B 1 98 ? -5.656 20.562 4.355 1 96.25 98 ARG B O 1
ATOM 2552 N N . GLU B 1 99 ? -7.664 19.562 4.574 1 95.75 99 GLU B N 1
ATOM 2553 C CA . GLU B 1 99 ? -8.156 20.594 5.477 1 95.75 99 GLU B CA 1
ATOM 2554 C C . GLU B 1 99 ? -7.348 20.641 6.77 1 95.75 99 GLU B C 1
ATOM 2556 O O . GLU B 1 99 ? -7.039 21.703 7.285 1 95.75 99 GLU B O 1
ATOM 2561 N N . ALA B 1 100 ? -7.059 19.469 7.293 1 97.19 100 ALA B N 1
ATOM 2562 C CA . ALA B 1 100 ? -6.238 19.391 8.5 1 97.19 100 ALA B CA 1
ATOM 2563 C C . ALA B 1 100 ? -4.867 20.016 8.273 1 97.19 100 ALA B C 1
ATOM 2565 O O . ALA B 1 100 ? -4.402 20.812 9.094 1 97.19 100 ALA B O 1
ATOM 2566 N N . ILE B 1 101 ? -4.266 19.688 7.164 1 97.12 101 ILE B N 1
ATOM 2567 C CA . ILE B 1 101 ? -2.943 20.203 6.824 1 97.12 101 ILE B CA 1
ATOM 2568 C C . ILE B 1 101 ? -2.994 21.734 6.707 1 97.12 101 ILE B C 1
ATOM 2570 O O . ILE B 1 101 ? -2.125 22.422 7.227 1 97.12 101 ILE B O 1
ATOM 2574 N N . LYS B 1 102 ? -3.984 22.25 6.039 1 96.25 102 LYS B N 1
ATOM 2575 C CA . LYS B 1 102 ? -4.164 23.688 5.855 1 96.25 102 LYS B CA 1
ATOM 2576 C C . LYS B 1 102 ? -4.223 24.422 7.199 1 96.25 102 LYS B C 1
ATOM 2578 O O . LYS B 1 102 ? -3.807 25.578 7.309 1 96.25 102 LYS B O 1
ATOM 2583 N N . ASN B 1 103 ? -4.715 23.734 8.141 1 96.75 103 ASN B N 1
ATOM 2584 C CA . ASN B 1 103 ? -4.871 24.328 9.469 1 96.75 103 ASN B CA 1
ATOM 2585 C C . ASN B 1 103 ? -3.729 23.938 10.398 1 96.75 103 ASN B C 1
ATOM 2587 O O . ASN B 1 103 ? -3.848 24.047 11.617 1 96.75 103 ASN B O 1
ATOM 2591 N N . GLU B 1 104 ? -2.697 23.312 9.82 1 96.31 104 GLU B N 1
ATOM 2592 C CA . GLU B 1 104 ? -1.464 22.984 10.523 1 96.31 104 GLU B CA 1
ATOM 2593 C C . GLU B 1 104 ? -1.711 21.938 11.617 1 96.31 104 GLU B C 1
ATOM 2595 O O . GLU B 1 104 ? -1.122 22.016 12.695 1 96.31 104 GLU B O 1
ATOM 2600 N N . ILE B 1 105 ? -2.678 21.141 11.414 1 97.12 105 ILE B N 1
ATOM 2601 C CA . ILE B 1 105 ? -2.977 20.016 12.289 1 97.12 105 ILE B CA 1
ATOM 2602 C C . ILE B 1 105 ? -2.139 18.797 11.875 1 97.12 105 ILE B C 1
ATOM 2604 O O . ILE B 1 105 ? -1.983 18.516 10.688 1 97.12 105 ILE B O 1
ATOM 2608 N N . ILE B 1 106 ? -1.651 18.062 12.82 1 96.5 106 ILE B N 1
ATOM 2609 C CA . ILE B 1 106 ? -0.83 16.891 12.547 1 96.5 106 ILE B CA 1
ATOM 2610 C C . ILE B 1 106 ? -1.707 15.758 12.016 1 96.5 106 ILE B C 1
ATOM 2612 O O . ILE B 1 106 ? -2.73 15.422 12.617 1 96.5 106 ILE B O 1
ATOM 2616 N N . VAL B 1 107 ? -1.311 15.266 10.898 1 97.56 107 VAL B N 1
ATOM 2617 C CA . VAL B 1 107 ? -1.938 14.094 10.297 1 97.56 107 VAL B CA 1
ATOM 2618 C C . VAL B 1 107 ? -1.004 12.891 10.414 1 97.56 107 VAL B C 1
ATOM 2620 O O . VAL B 1 107 ? 0.17 12.977 10.047 1 97.56 107 VAL B O 1
ATOM 2623 N N . GLU B 1 108 ? -1.512 11.852 10.945 1 97.88 108 GLU B N 1
ATOM 2624 C CA . GLU B 1 108 ? -0.748 10.617 11.07 1 97.88 108 GLU B CA 1
ATOM 2625 C C . GLU B 1 108 ? -1.52 9.43 10.5 1 97.88 108 GLU B C 1
ATOM 2627 O O . GLU B 1 108 ? -2.459 8.938 11.125 1 97.88 108 GLU B O 1
ATOM 2632 N N . CYS B 1 109 ? -1.092 8.992 9.406 1 98.56 109 CYS B N 1
ATOM 2633 C CA . CYS B 1 109 ? -1.66 7.766 8.844 1 98.56 109 CYS B CA 1
ATOM 2634 C C . CYS B 1 109 ? -0.896 6.539 9.328 1 98.56 109 CYS B C 1
ATOM 2636 O O . CYS B 1 109 ? 0.321 6.453 9.156 1 98.56 109 CYS B O 1
ATOM 2638 N N . LEU B 1 110 ? -1.578 5.637 9.93 1 98.69 110 LEU B N 1
ATOM 2639 C CA . LEU B 1 110 ? -0.96 4.391 10.367 1 98.69 110 LEU B CA 1
ATOM 2640 C C . LEU B 1 110 ? -0.761 3.441 9.188 1 98.69 110 LEU B C 1
ATOM 2642 O O . LEU B 1 110 ? -1.582 3.406 8.266 1 98.69 110 LEU B O 1
ATOM 2646 N N . PRO B 1 111 ? 0.335 2.682 9.203 1 98.56 111 PRO B N 1
ATOM 2647 C CA . PRO B 1 111 ? 0.443 1.614 8.203 1 98.56 111 PRO B CA 1
ATOM 2648 C C . PRO B 1 111 ? -0.566 0.49 8.43 1 98.56 111 PRO B C 1
ATOM 2650 O O . PRO B 1 111 ? -0.918 0.194 9.578 1 98.56 111 PRO B O 1
ATOM 2653 N N . GLY B 1 112 ? -1.034 -0.148 7.34 1 98.19 112 GLY B N 1
ATOM 2654 C CA . GLY B 1 112 ? -1.993 -1.229 7.5 1 98.19 112 GLY B CA 1
ATOM 2655 C C . GLY B 1 112 ? -2.512 -1.768 6.18 1 98.19 112 GLY B C 1
ATOM 2656 O O . GLY B 1 112 ? -1.812 -1.717 5.164 1 98.19 112 GLY B O 1
ATOM 2657 N N . ALA B 1 113 ? -3.674 -2.303 6.227 1 98.19 113 ALA B N 1
ATOM 2658 C CA . ALA B 1 113 ? -4.211 -3.098 5.125 1 98.19 113 ALA B CA 1
ATOM 2659 C C . ALA B 1 113 ? -4.598 -2.211 3.945 1 98.19 113 ALA B C 1
ATOM 2661 O O . ALA B 1 113 ? -5.242 -1.175 4.125 1 98.19 113 ALA B O 1
ATOM 2662 N N . THR B 1 114 ? -4.148 -2.562 2.861 1 97.75 114 THR B N 1
ATOM 2663 C CA . THR B 1 114 ? -4.617 -2.143 1.544 1 97.75 114 THR B CA 1
ATOM 2664 C C . THR B 1 114 ? -4.816 -3.35 0.631 1 97.75 114 THR B C 1
ATOM 2666 O O . THR B 1 114 ? -4.059 -4.32 0.702 1 97.75 114 THR B O 1
ATOM 2669 N N . ALA B 1 115 ? -5.73 -3.285 -0.282 1 98.19 115 ALA B N 1
ATOM 2670 C CA . ALA B 1 115 ? -5.988 -4.43 -1.151 1 98.19 115 ALA B CA 1
ATOM 2671 C C . ALA B 1 115 ? -4.945 -4.523 -2.26 1 98.19 115 ALA B C 1
ATOM 2673 O O . ALA B 1 115 ? -4.555 -5.621 -2.664 1 98.19 115 ALA B O 1
ATOM 2674 N N . PHE B 1 116 ? -4.441 -3.434 -2.766 1 98.5 116 PHE B N 1
ATOM 2675 C CA . PHE B 1 116 ? -3.646 -3.449 -3.988 1 98.5 116 PHE B CA 1
ATOM 2676 C C . PHE B 1 116 ? -2.242 -3.973 -3.717 1 98.5 116 PHE B C 1
ATOM 2678 O O . PHE B 1 116 ? -1.583 -4.492 -4.617 1 98.5 116 PHE B O 1
ATOM 2685 N N . VAL B 1 117 ? -1.75 -3.914 -2.475 1 98.56 117 VAL B N 1
ATOM 2686 C CA . VAL B 1 117 ? -0.382 -4.344 -2.211 1 98.56 117 VAL B CA 1
ATOM 2687 C C . VAL B 1 117 ? -0.302 -5.871 -2.254 1 98.56 117 VAL B C 1
ATOM 2689 O O . VAL B 1 117 ? 0.486 -6.434 -3.016 1 98.56 117 VAL B O 1
ATOM 2692 N N . PRO B 1 118 ? -1.15 -6.57 -1.48 1 98.69 118 PRO B N 1
ATOM 2693 C CA . PRO B 1 118 ? -1.107 -8.031 -1.604 1 98.69 118 PRO B CA 1
ATOM 2694 C C . PRO B 1 118 ? -1.429 -8.516 -3.018 1 98.69 118 PRO B C 1
ATOM 2696 O O . PRO B 1 118 ? -0.843 -9.492 -3.486 1 98.69 118 PRO B O 1
ATOM 2699 N N . ALA B 1 119 ? -2.35 -7.852 -3.711 1 98.81 119 ALA B N 1
ATOM 2700 C CA . ALA B 1 119 ? -2.682 -8.242 -5.078 1 98.81 119 ALA B CA 1
ATOM 2701 C C . ALA B 1 119 ? -1.468 -8.117 -5.996 1 98.81 119 ALA B C 1
ATOM 2703 O O . ALA B 1 119 ? -1.219 -8.992 -6.824 1 98.81 119 ALA B O 1
ATOM 2704 N N . LEU B 1 120 ? -0.744 -7.039 -5.832 1 98.81 120 LEU B N 1
ATOM 2705 C CA . LEU B 1 120 ? 0.461 -6.805 -6.621 1 98.81 120 LEU B CA 1
ATOM 2706 C C . LEU B 1 120 ? 1.477 -7.922 -6.406 1 98.81 120 LEU B C 1
ATOM 2708 O O . LEU B 1 120 ? 1.983 -8.5 -7.371 1 98.81 120 LEU B O 1
ATOM 2712 N N . ILE B 1 121 ? 1.713 -8.25 -5.164 1 98.5 121 ILE B N 1
ATOM 2713 C CA . ILE B 1 121 ? 2.703 -9.266 -4.836 1 98.5 121 ILE B CA 1
ATOM 2714 C C . ILE B 1 121 ? 2.232 -10.633 -5.344 1 98.5 121 ILE B C 1
ATOM 2716 O O . ILE B 1 121 ? 3 -11.367 -5.965 1 98.5 121 ILE B O 1
ATOM 2720 N N . ASN B 1 122 ? 0.973 -10.93 -5.133 1 98.31 122 ASN B N 1
ATOM 2721 C CA . ASN B 1 122 ? 0.403 -12.203 -5.559 1 98.31 122 ASN B CA 1
ATOM 2722 C C . ASN B 1 122 ? 0.402 -12.344 -7.078 1 98.31 122 ASN B C 1
ATOM 2724 O O . ASN B 1 122 ? 0.321 -13.453 -7.605 1 98.31 122 ASN B O 1
ATOM 2728 N N . SER B 1 123 ? 0.438 -11.25 -7.773 1 98.56 123 SER B N 1
ATOM 2729 C CA . SER B 1 123 ? 0.378 -11.266 -9.234 1 98.56 123 SER B CA 1
ATOM 2730 C C . SER B 1 123 ? 1.623 -11.914 -9.828 1 98.56 123 SER B C 1
ATOM 2732 O O . SER B 1 123 ? 1.574 -12.469 -10.93 1 98.56 123 SER B O 1
ATOM 2734 N N . GLY B 1 124 ? 2.742 -11.68 -9.117 1 97.81 124 GLY B N 1
ATOM 2735 C CA . GLY B 1 124 ? 4.012 -12.148 -9.656 1 97.81 124 GLY B CA 1
ATOM 2736 C C . GLY B 1 124 ? 4.613 -11.195 -10.664 1 97.81 124 GLY B C 1
ATOM 2737 O O . GLY B 1 124 ? 5.621 -11.508 -11.297 1 97.81 124 GLY B O 1
ATOM 2738 N N . PHE B 1 125 ? 4.016 -10.062 -10.922 1 98.19 125 PHE B N 1
ATOM 2739 C CA . PHE B 1 125 ? 4.566 -9.055 -11.812 1 98.19 125 PHE B CA 1
ATOM 2740 C C . PHE B 1 125 ? 5.586 -8.188 -11.086 1 98.19 125 PHE B C 1
ATOM 2742 O O . PHE B 1 125 ? 5.648 -8.188 -9.852 1 98.19 125 PHE B O 1
ATOM 2749 N N . PRO B 1 126 ? 6.391 -7.496 -11.82 1 97.06 126 PRO B N 1
ATOM 2750 C CA . PRO B 1 126 ? 7.402 -6.648 -11.18 1 97.06 126 PRO B CA 1
ATOM 2751 C C . PRO B 1 126 ? 6.797 -5.668 -10.18 1 97.06 126 PRO B C 1
ATOM 2753 O O . PRO B 1 126 ? 5.758 -5.062 -10.453 1 97.06 126 PRO B O 1
ATOM 2756 N N . THR B 1 127 ? 7.453 -5.555 -9.031 1 97.31 127 THR B N 1
ATOM 2757 C CA . THR B 1 127 ? 6.93 -4.738 -7.941 1 97.31 127 THR B CA 1
ATOM 2758 C C . THR B 1 127 ? 7.836 -3.537 -7.68 1 97.31 127 THR B C 1
ATOM 2760 O O . THR B 1 127 ? 7.562 -2.732 -6.789 1 97.31 127 THR B O 1
ATOM 2763 N N . ASP B 1 128 ? 8.875 -3.404 -8.422 1 96.12 128 ASP B N 1
ATOM 2764 C CA . ASP B 1 128 ? 9.844 -2.334 -8.195 1 96.12 128 ASP B CA 1
ATOM 2765 C C . ASP B 1 128 ? 9.25 -0.976 -8.57 1 96.12 128 ASP B C 1
ATOM 2767 O O . ASP B 1 128 ? 9.57 0.038 -7.941 1 96.12 128 ASP B O 1
ATOM 2771 N N . ARG B 1 129 ? 8.5 -0.949 -9.641 1 97.75 129 ARG B N 1
ATOM 2772 C CA . ARG B 1 129 ? 7.723 0.21 -10.07 1 97.75 129 ARG B CA 1
ATOM 2773 C C . ARG B 1 129 ? 6.305 -0.194 -10.461 1 97.75 129 ARG B C 1
ATOM 2775 O O . ARG B 1 129 ? 6.105 -1.217 -11.117 1 97.75 129 ARG B O 1
ATOM 2782 N N . PHE B 1 130 ? 5.352 0.637 -10.023 1 98.75 130 PHE B N 1
ATOM 2783 C CA . PHE B 1 130 ? 3.977 0.34 -10.406 1 98.75 130 PHE B CA 1
ATOM 2784 C C . PHE B 1 130 ? 3.119 1.6 -10.367 1 98.75 130 PHE B C 1
ATOM 2786 O O . PHE B 1 130 ? 3.535 2.623 -9.82 1 98.75 130 PHE B O 1
ATOM 2793 N N . CYS B 1 131 ? 1.962 1.576 -11.023 1 98.38 131 CYS B N 1
ATOM 2794 C CA . CYS B 1 131 ? 0.991 2.662 -10.961 1 98.38 131 CYS B CA 1
ATOM 2795 C C . CYS B 1 131 ? -0.367 2.154 -10.492 1 98.38 131 CYS B C 1
ATOM 2797 O O . CYS B 1 131 ? -0.782 1.052 -10.852 1 98.38 131 CYS B O 1
ATOM 2799 N N . PHE B 1 132 ? -0.939 2.807 -9.664 1 98.88 132 PHE B N 1
ATOM 2800 C CA . PHE B 1 132 ? -2.287 2.572 -9.156 1 98.88 132 PHE B CA 1
ATOM 2801 C C . PHE B 1 132 ? -3.285 3.512 -9.82 1 98.88 132 PHE B C 1
ATOM 2803 O O . PHE B 1 132 ? -3.096 4.73 -9.82 1 98.88 132 PHE B O 1
ATOM 2810 N N . GLU B 1 133 ? -4.371 2.938 -10.32 1 98.44 133 GLU B N 1
ATOM 2811 C CA . GLU B 1 133 ? -5.332 3.717 -11.094 1 98.44 133 GLU B CA 1
ATOM 2812 C C . GLU B 1 133 ? -6.703 3.721 -10.43 1 98.44 133 GLU B C 1
ATOM 2814 O O . GLU B 1 133 ? -7.66 4.289 -10.961 1 98.44 133 GLU B O 1
ATOM 2819 N N . GLY B 1 134 ? -6.793 3.096 -9.219 1 97.5 134 GLY B N 1
ATOM 2820 C CA . GLY B 1 134 ? -8.102 2.979 -8.609 1 97.5 134 GLY B CA 1
ATOM 2821 C C . GLY B 1 134 ? -9.133 2.34 -9.516 1 97.5 134 GLY B C 1
ATOM 2822 O O . GLY B 1 134 ? -8.883 1.29 -10.109 1 97.5 134 GLY B O 1
ATOM 2823 N N . PHE B 1 135 ? -10.328 2.916 -9.539 1 97.25 135 PHE B N 1
ATOM 2824 C CA . PHE B 1 135 ? -11.375 2.492 -10.461 1 97.25 135 PHE B CA 1
ATOM 2825 C C . PHE B 1 135 ? -11.352 3.32 -11.734 1 97.25 135 PHE B C 1
ATOM 2827 O O . PHE B 1 135 ? -11.273 4.551 -11.688 1 97.25 135 PHE B O 1
ATOM 2834 N N . LEU B 1 136 ? -11.398 2.689 -12.844 1 96.69 136 LEU B N 1
ATOM 2835 C CA . LEU B 1 136 ? -11.523 3.441 -14.094 1 96.69 136 LEU B CA 1
ATOM 2836 C C . LEU B 1 136 ? -12.875 4.148 -14.164 1 96.69 136 LEU B C 1
ATOM 2838 O O . LEU B 1 136 ? -13.867 3.666 -13.602 1 96.69 136 LEU B O 1
ATOM 2842 N N . PRO B 1 137 ? -12.875 5.238 -14.891 1 94.94 137 PRO B N 1
ATOM 2843 C CA . PRO B 1 137 ? -14.164 5.914 -15.07 1 94.94 137 PRO B CA 1
ATOM 2844 C C . PRO B 1 137 ? -15.227 5.008 -15.688 1 94.94 137 PRO B C 1
ATOM 2846 O O . PRO B 1 137 ? -14.898 4.098 -16.453 1 94.94 137 PRO B O 1
ATOM 2849 N N . LEU B 1 138 ? -16.406 5.316 -15.352 1 92 138 LEU B N 1
ATOM 2850 C CA . LEU B 1 138 ? -17.5 4.512 -15.883 1 92 138 LEU B CA 1
ATOM 2851 C C . LEU B 1 138 ? -17.703 4.793 -17.375 1 92 138 LEU B C 1
ATOM 2853 O O . LEU B 1 138 ? -17.953 3.871 -18.156 1 92 138 LEU B O 1
ATOM 2857 N N . LYS B 1 139 ? -17.703 6.082 -17.672 1 92.12 139 LYS B N 1
ATOM 2858 C CA . LYS B 1 139 ? -17.969 6.449 -19.062 1 92.12 139 LYS B CA 1
ATOM 2859 C C . LYS B 1 139 ? -16.938 7.449 -19.578 1 92.12 139 LYS B C 1
ATOM 2861 O O . LYS B 1 139 ? -15.93 7.062 -20.156 1 92.12 139 LYS B O 1
ATOM 2866 N N . LYS B 1 140 ? -17.078 8.703 -19.203 1 92.62 140 LYS B N 1
ATOM 2867 C CA . LYS B 1 140 ? -16.25 9.773 -19.719 1 92.62 140 LYS B CA 1
ATOM 2868 C C . LYS B 1 140 ? -14.781 9.562 -19.359 1 92.62 140 LYS B C 1
ATOM 2870 O O . LYS B 1 140 ? -14.445 9.391 -18.188 1 92.62 140 LYS B O 1
ATOM 2875 N N . GLY B 1 141 ? -13.922 9.477 -20.391 1 95.31 141 GLY B N 1
ATOM 2876 C CA . GLY B 1 141 ? -12.484 9.414 -20.188 1 95.31 141 GLY B CA 1
ATOM 2877 C C . GLY B 1 141 ? -11.969 7.988 -20.078 1 95.31 141 GLY B C 1
ATOM 2878 O O . GLY B 1 141 ? -10.758 7.766 -20.031 1 95.31 141 GLY B O 1
ATOM 2879 N N . ARG B 1 142 ? -12.883 7.098 -19.969 1 96.5 142 ARG B N 1
ATOM 2880 C CA . ARG B 1 142 ? -12.508 5.699 -19.797 1 96.5 142 ARG B CA 1
ATOM 2881 C C . ARG B 1 142 ? -11.672 5.203 -20.969 1 96.5 142 ARG B C 1
ATOM 2883 O O . ARG B 1 142 ? -10.594 4.633 -20.781 1 96.5 142 ARG B O 1
ATOM 2890 N N . GLN B 1 143 ? -12.109 5.449 -22.203 1 96.62 143 GLN B N 1
ATOM 2891 C CA . GLN B 1 143 ? -11.391 5.039 -23.406 1 96.62 143 GLN B CA 1
ATOM 2892 C C . GLN B 1 143 ? -10.008 5.691 -23.469 1 96.62 143 GLN B C 1
ATOM 2894 O O . GLN B 1 143 ? -9.016 5.039 -23.797 1 96.62 143 GLN B O 1
ATOM 2899 N N . THR B 1 144 ? -10.023 6.957 -23.203 1 97.31 144 THR B N 1
ATOM 2900 C CA . THR B 1 144 ? -8.766 7.699 -23.203 1 97.31 144 THR B CA 1
ATOM 2901 C C . THR B 1 144 ? -7.777 7.082 -22.203 1 97.31 144 THR B C 1
ATOM 2903 O O . THR B 1 144 ? -6.594 6.941 -22.516 1 97.31 144 THR B O 1
ATOM 2906 N N . ARG B 1 145 ? -8.258 6.746 -21.047 1 97.56 145 ARG B N 1
ATOM 2907 C CA . ARG B 1 145 ? -7.41 6.125 -20.031 1 97.56 145 ARG B CA 1
ATOM 2908 C C . ARG B 1 145 ? -6.82 4.812 -20.547 1 97.56 145 ARG B C 1
ATOM 2910 O O . ARG B 1 145 ? -5.625 4.555 -20.359 1 97.56 145 ARG B O 1
ATOM 2917 N N . TYR B 1 146 ? -7.621 3.975 -21.172 1 97.94 146 TYR B N 1
ATOM 2918 C CA . TYR B 1 146 ? -7.133 2.713 -21.719 1 97.94 146 TYR B CA 1
ATOM 2919 C C . TYR B 1 146 ? -6.027 2.953 -22.75 1 97.94 146 TYR B C 1
ATOM 2921 O O . TYR B 1 146 ? -5.012 2.256 -22.75 1 97.94 146 TYR B O 1
ATOM 2929 N N . LYS B 1 147 ? -6.199 3.92 -23.578 1 97.75 147 LYS B N 1
ATOM 2930 C CA . LYS B 1 147 ? -5.234 4.207 -24.641 1 97.75 147 LYS B CA 1
ATOM 2931 C C . LYS B 1 147 ? -3.902 4.672 -24.047 1 97.75 147 LYS B C 1
ATOM 2933 O O . LYS B 1 147 ? -2.84 4.219 -24.484 1 97.75 147 LYS B O 1
ATOM 2938 N N . VAL B 1 148 ? -3.986 5.527 -23.094 1 96.75 148 VAL B N 1
ATOM 2939 C CA . VAL B 1 148 ? -2.781 6.027 -22.438 1 96.75 148 VAL B CA 1
ATOM 2940 C C . VAL B 1 148 ? -2.062 4.883 -21.719 1 96.75 148 VAL B C 1
ATOM 2942 O O . VAL B 1 148 ? -0.844 4.738 -21.844 1 96.75 148 VAL B O 1
ATOM 2945 N N . LEU B 1 149 ? -2.779 4.02 -21.062 1 97.94 149 LEU B N 1
ATOM 2946 C CA . LEU B 1 149 ? -2.221 2.949 -20.234 1 97.94 149 LEU B CA 1
ATOM 2947 C C . LEU B 1 149 ? -1.696 1.812 -21.109 1 97.94 149 LEU B C 1
ATOM 2949 O O . LEU B 1 149 ? -0.95 0.955 -20.641 1 97.94 149 LEU B O 1
ATOM 2953 N N . ALA B 1 150 ? -2.105 1.758 -22.375 1 97.38 150 ALA B N 1
ATOM 2954 C CA . ALA B 1 150 ? -1.599 0.751 -23.297 1 97.38 150 ALA B CA 1
ATOM 2955 C C . ALA B 1 150 ? -0.077 0.813 -23.406 1 97.38 150 ALA B C 1
ATOM 2957 O O . ALA B 1 150 ? 0.577 -0.204 -23.641 1 97.38 150 ALA B O 1
ATOM 2958 N N . GLU B 1 151 ? 0.461 2.018 -23.156 1 96.44 151 GLU B N 1
ATOM 2959 C CA . GLU B 1 151 ? 1.894 2.236 -23.328 1 96.44 151 GLU B CA 1
ATOM 2960 C C . GLU B 1 151 ? 2.625 2.184 -21.984 1 96.44 151 GLU B C 1
ATOM 2962 O O . GLU B 1 151 ? 3.852 2.307 -21.938 1 96.44 151 GLU B O 1
ATOM 2967 N N . GLU B 1 152 ? 1.899 1.95 -20.953 1 97.75 152 GLU B N 1
ATOM 2968 C CA . GLU B 1 152 ? 2.486 1.947 -19.609 1 97.75 152 GLU B CA 1
ATOM 2969 C C . GLU B 1 152 ? 3.438 0.768 -19.438 1 97.75 152 GLU B C 1
ATOM 2971 O O . GLU B 1 152 ? 3.068 -0.38 -19.688 1 97.75 152 GLU B O 1
AT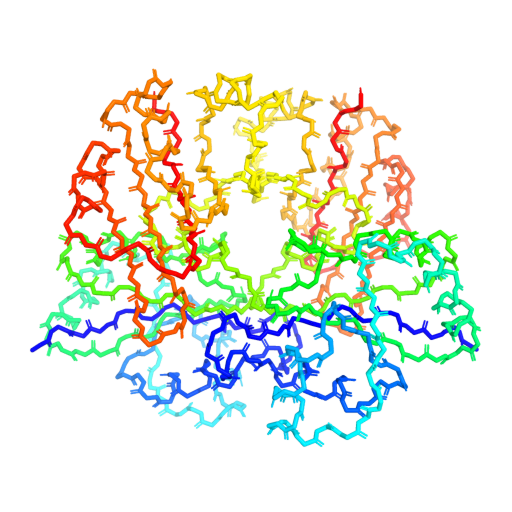OM 2976 N N . GLU B 1 153 ? 4.695 1.065 -18.969 1 97.06 153 GLU B N 1
ATOM 2977 C CA . GLU B 1 153 ? 5.707 0.026 -18.828 1 97.06 153 GLU B CA 1
ATOM 2978 C C . GLU B 1 153 ? 5.719 -0.529 -17.406 1 97.06 153 GLU B C 1
ATOM 2980 O O . GLU B 1 153 ? 6.277 -1.6 -17.156 1 97.06 153 GLU B O 1
ATOM 2985 N N . ARG B 1 154 ? 5.164 0.143 -16.516 1 98.25 154 ARG B N 1
ATOM 2986 C CA . ARG B 1 154 ? 5.066 -0.326 -15.141 1 98.25 154 ARG B CA 1
ATOM 2987 C C . ARG B 1 154 ? 3.908 -1.304 -14.977 1 98.25 154 ARG B C 1
ATOM 2989 O O . ARG B 1 154 ? 2.977 -1.311 -15.781 1 98.25 154 ARG B O 1
ATOM 2996 N N . THR B 1 155 ? 3.984 -2.1 -13.891 1 98.81 155 THR B N 1
ATOM 2997 C CA . THR B 1 155 ? 2.795 -2.857 -13.516 1 98.81 155 THR B CA 1
ATOM 2998 C C . THR B 1 155 ? 1.64 -1.917 -13.18 1 98.81 155 THR B C 1
ATOM 3000 O O . THR B 1 155 ? 1.824 -0.925 -12.469 1 98.81 155 THR B O 1
ATOM 3003 N N . ILE B 1 156 ? 0.462 -2.152 -13.719 1 98.88 156 ILE B N 1
ATOM 3004 C CA . ILE B 1 156 ? -0.719 -1.329 -13.484 1 98.88 156 ILE B CA 1
ATOM 3005 C C . ILE B 1 156 ? -1.659 -2.039 -12.516 1 98.88 156 ILE B C 1
ATOM 3007 O O . ILE B 1 156 ? -1.863 -3.252 -12.609 1 98.88 156 ILE B O 1
ATOM 3011 N N . ILE B 1 157 ? -2.27 -1.344 -11.586 1 98.88 157 ILE B N 1
ATOM 3012 C CA . ILE B 1 157 ? -3.189 -1.924 -10.617 1 98.88 157 ILE B CA 1
ATOM 3013 C C . ILE B 1 157 ? -4.523 -1.186 -10.664 1 98.88 157 ILE B C 1
ATOM 3015 O O . ILE B 1 157 ? -4.566 0.042 -10.555 1 98.88 157 ILE B O 1
ATOM 3019 N N . PHE B 1 158 ? -5.629 -1.977 -10.75 1 98.31 158 PHE B N 1
ATOM 3020 C CA . PHE B 1 158 ? -6.996 -1.465 -10.742 1 98.31 158 PHE B CA 1
ATOM 3021 C C . PHE B 1 158 ? -7.809 -2.105 -9.617 1 98.31 158 PHE B C 1
ATOM 3023 O O . PHE B 1 158 ? -7.633 -3.287 -9.32 1 98.31 158 PHE B O 1
ATOM 3030 N N . TYR B 1 159 ? -8.633 -1.312 -9.062 1 98.19 159 TYR B N 1
ATOM 3031 C CA . TYR B 1 159 ? -9.789 -1.896 -8.398 1 98.19 159 TYR B CA 1
ATOM 3032 C C . TYR B 1 159 ? -10.953 -2.055 -9.367 1 98.19 159 TYR B C 1
ATOM 3034 O O . TYR B 1 159 ? -11.078 -1.29 -10.328 1 98.19 159 TYR B O 1
ATOM 3042 N N . GLU B 1 160 ? -11.781 -3.025 -9.156 1 97.56 160 GLU B N 1
ATOM 3043 C CA . GLU B 1 160 ? -12.914 -3.217 -10.055 1 97.56 160 GLU B CA 1
ATOM 3044 C C . GLU B 1 160 ? -14.094 -3.863 -9.336 1 97.56 160 GLU B C 1
ATOM 3046 O O . GLU B 1 160 ? -13.898 -4.66 -8.414 1 97.56 160 GLU B O 1
ATOM 3051 N N . SER B 1 161 ? -15.281 -3.547 -9.695 1 95.62 161 SER B N 1
ATOM 3052 C CA . SER B 1 161 ? -16.5 -4.156 -9.18 1 95.62 161 SER B CA 1
ATOM 3053 C C . SER B 1 161 ? -16.844 -5.438 -9.938 1 95.62 161 SER B C 1
ATOM 3055 O O . SER B 1 161 ? -16.469 -5.598 -11.102 1 95.62 161 SER B O 1
ATOM 3057 N N . PRO B 1 162 ? -17.562 -6.277 -9.25 1 97.12 162 PRO B N 1
ATOM 3058 C CA . PRO B 1 162 ? -17.953 -7.531 -9.906 1 97.12 162 PRO B CA 1
ATOM 3059 C C . PRO B 1 162 ? -18.797 -7.301 -11.148 1 97.12 162 PRO B C 1
ATOM 3061 O O . PRO B 1 162 ? -18.641 -8.008 -12.156 1 97.12 162 PRO B O 1
ATOM 3064 N N . HIS B 1 163 ? -19.609 -6.305 -11.148 1 96 163 HIS B N 1
ATOM 3065 C CA . HIS B 1 163 ? -20.547 -6.082 -12.25 1 96 163 HIS B CA 1
ATOM 3066 C C . HIS B 1 163 ? -19.844 -5.512 -13.469 1 96 163 HIS B C 1
ATOM 3068 O O . HIS B 1 163 ? -20.391 -5.523 -14.57 1 96 163 HIS B O 1
ATOM 3074 N N . ARG B 1 164 ? -18.594 -5.055 -13.289 1 96.88 164 ARG B N 1
ATOM 3075 C CA . ARG B 1 164 ? -17.875 -4.41 -14.383 1 96.88 164 ARG B CA 1
ATOM 3076 C C . ARG B 1 164 ? -16.75 -5.293 -14.891 1 96.88 164 ARG B C 1
ATOM 3078 O O . ARG B 1 164 ? -16.109 -4.984 -15.906 1 96.88 164 ARG B O 1
ATOM 3085 N N . LEU B 1 165 ? -16.484 -6.363 -14.242 1 98.25 165 LEU B N 1
ATOM 3086 C CA . LEU B 1 165 ? -15.281 -7.148 -14.484 1 98.25 165 LEU B CA 1
ATOM 3087 C C . LEU B 1 165 ? -15.219 -7.621 -15.93 1 98.25 165 LEU B C 1
ATOM 3089 O O . LEU B 1 165 ? -14.227 -7.391 -16.625 1 98.25 165 LEU B O 1
ATOM 3093 N N . MET B 1 166 ? -16.312 -8.219 -16.438 1 98.44 166 MET B N 1
ATOM 3094 C CA . MET B 1 166 ? -16.297 -8.805 -17.766 1 98.44 166 MET B CA 1
ATOM 3095 C C . MET B 1 166 ? -16.156 -7.727 -18.844 1 98.44 166 MET B C 1
ATOM 3097 O O . MET B 1 166 ? -15.414 -7.91 -19.812 1 98.44 166 MET B O 1
ATOM 3101 N N . LYS B 1 167 ? -16.812 -6.645 -18.609 1 97.81 167 LYS B N 1
ATOM 3102 C CA . LYS B 1 167 ? -16.672 -5.523 -19.547 1 97.81 167 LYS B CA 1
ATOM 3103 C C . LYS B 1 167 ? -15.234 -5.008 -19.562 1 97.81 167 LYS B C 1
ATOM 3105 O O . LYS B 1 167 ? -14.688 -4.719 -20.625 1 97.81 167 LYS B O 1
ATOM 3110 N N . SER B 1 168 ? -14.641 -4.859 -18.406 1 98.19 168 SER B N 1
ATOM 3111 C CA . SER B 1 168 ? -13.266 -4.398 -18.312 1 98.19 168 SER B CA 1
ATOM 3112 C C . SER B 1 168 ? -12.312 -5.344 -19.031 1 98.19 168 SER B C 1
ATOM 3114 O O . SER B 1 168 ? -11.398 -4.902 -19.719 1 98.19 168 SER B O 1
ATOM 3116 N N . LEU B 1 169 ? -12.555 -6.621 -18.859 1 98.62 169 LEU B N 1
ATOM 3117 C CA . LEU B 1 169 ? -11.711 -7.602 -19.531 1 98.62 169 LEU B CA 1
ATOM 3118 C C . LEU B 1 169 ? -11.844 -7.488 -21.047 1 98.62 169 LEU B C 1
ATOM 3120 O O . LEU B 1 169 ? -10.852 -7.566 -21.781 1 98.62 169 LEU B O 1
ATOM 3124 N N . ASP B 1 170 ? -13.031 -7.273 -21.516 1 98.56 170 ASP B N 1
ATOM 3125 C CA . ASP B 1 170 ? -13.266 -7.055 -22.938 1 98.56 170 ASP B CA 1
ATOM 3126 C C . ASP B 1 170 ? -12.508 -5.828 -23.438 1 98.56 170 ASP B C 1
ATOM 3128 O O . ASP B 1 170 ? -11.891 -5.859 -24.516 1 98.56 170 ASP B O 1
ATOM 3132 N N . GLU B 1 171 ? -12.594 -4.824 -22.688 1 98.5 171 GLU B N 1
ATOM 3133 C CA . GLU B 1 171 ? -11.922 -3.582 -23.047 1 98.5 171 GLU B CA 1
ATOM 3134 C C . GLU B 1 171 ? -10.406 -3.754 -23.047 1 98.5 171 GLU B C 1
ATOM 3136 O O . GLU B 1 171 ? -9.703 -3.197 -23.891 1 98.5 171 GLU B O 1
ATOM 3141 N N . MET B 1 172 ? -9.875 -4.508 -22.094 1 98.56 172 MET B N 1
ATOM 3142 C CA . MET B 1 172 ? -8.445 -4.789 -22.062 1 98.56 172 MET B CA 1
ATOM 3143 C C . MET B 1 172 ? -8.008 -5.543 -23.312 1 98.56 172 MET B C 1
ATOM 3145 O O . MET B 1 172 ? -6.93 -5.281 -23.844 1 98.56 172 MET B O 1
ATOM 3149 N N . ILE B 1 173 ? -8.828 -6.477 -23.766 1 98.5 173 ILE B N 1
ATOM 3150 C CA . ILE B 1 173 ? -8.523 -7.191 -25 1 98.5 173 ILE B CA 1
ATOM 3151 C C . ILE B 1 173 ? -8.477 -6.207 -26.172 1 98.5 173 ILE B C 1
ATOM 3153 O O . ILE B 1 173 ? -7.547 -6.234 -26.969 1 98.5 173 ILE B O 1
ATOM 3157 N N . THR B 1 174 ? -9.445 -5.34 -26.219 1 98.38 174 THR B N 1
ATOM 3158 C CA . THR B 1 174 ? -9.578 -4.379 -27.312 1 98.38 174 THR B CA 1
ATOM 3159 C C . THR B 1 174 ? -8.375 -3.438 -27.359 1 98.38 174 THR B C 1
ATOM 3161 O O . THR B 1 174 ? -7.82 -3.18 -28.422 1 98.38 174 THR B O 1
ATOM 3164 N N . TYR B 1 175 ? -7.918 -2.971 -26.203 1 98.12 175 TYR B N 1
ATOM 3165 C CA . TYR B 1 175 ? -6.957 -1.877 -26.172 1 98.12 175 TYR B CA 1
ATOM 3166 C C . TYR B 1 175 ? -5.543 -2.396 -25.922 1 98.12 175 TYR B C 1
ATOM 3168 O O . TYR B 1 175 ? -4.562 -1.769 -26.328 1 98.12 175 TYR B O 1
ATOM 3176 N N . TRP B 1 176 ? -5.438 -3.506 -25.203 1 97.94 176 TRP B N 1
ATOM 3177 C CA . TRP B 1 176 ? -4.109 -3.947 -24.781 1 97.94 176 TRP B CA 1
ATOM 3178 C C . TRP B 1 176 ? -3.74 -5.27 -25.453 1 97.94 176 TRP B C 1
ATOM 3180 O O . TRP B 1 176 ? -2.584 -5.691 -25.406 1 97.94 176 TRP B O 1
ATOM 3190 N N . GLY B 1 177 ? -4.695 -5.91 -26.094 1 97.69 177 GLY B N 1
ATOM 3191 C CA . GLY B 1 177 ? -4.453 -7.18 -26.766 1 97.69 177 GLY B CA 1
ATOM 3192 C C . GLY B 1 177 ? -4.809 -8.383 -25.906 1 97.69 177 GLY B C 1
ATOM 3193 O O . GLY B 1 177 ? -4.633 -8.352 -24.688 1 97.69 177 GLY B O 1
ATOM 3194 N N . ALA B 1 178 ? -5.172 -9.453 -26.547 1 98.31 178 ALA B N 1
ATOM 3195 C CA . ALA B 1 178 ? -5.66 -10.664 -25.891 1 98.31 178 ALA B CA 1
ATOM 3196 C C . ALA B 1 178 ? -4.543 -11.352 -25.109 1 98.31 178 ALA B C 1
ATOM 3198 O O . ALA B 1 178 ? -4.805 -12.062 -24.141 1 98.31 178 ALA B O 1
ATOM 3199 N N . ASP B 1 179 ? -3.352 -11.102 -25.484 1 98.31 179 ASP B N 1
ATOM 3200 C CA . ASP B 1 179 ? -2.223 -11.844 -24.938 1 98.31 179 ASP B CA 1
ATOM 3201 C C . ASP B 1 179 ? -1.597 -11.102 -23.75 1 98.31 179 ASP B C 1
ATOM 3203 O O . ASP B 1 179 ? -0.677 -11.609 -23.109 1 98.31 179 ASP B O 1
ATOM 3207 N N . ARG B 1 180 ? -2.09 -9.883 -23.484 1 98.5 180 ARG B N 1
ATOM 3208 C CA . ARG B 1 180 ? -1.541 -9.133 -22.359 1 98.5 180 ARG B CA 1
ATOM 3209 C C . ARG B 1 180 ? -1.65 -9.93 -21.062 1 98.5 180 ARG B C 1
ATOM 3211 O O . ARG B 1 180 ? -2.693 -10.523 -20.781 1 98.5 180 ARG B O 1
ATOM 3218 N N . GLN B 1 181 ? -0.563 -9.969 -20.297 1 98.75 181 GLN B N 1
ATOM 3219 C CA . GLN B 1 181 ? -0.546 -10.727 -19.047 1 98.75 181 GLN B CA 1
ATOM 3220 C C . GLN B 1 181 ? -1.199 -9.938 -17.922 1 98.75 181 GLN B C 1
ATOM 3222 O O . GLN B 1 181 ? -0.842 -8.781 -17.672 1 98.75 181 GLN B O 1
ATOM 3227 N N . ILE B 1 182 ? -2.16 -10.578 -17.25 1 98.88 182 ILE B N 1
ATOM 3228 C CA . ILE B 1 182 ? -2.812 -9.93 -16.125 1 98.88 182 ILE B CA 1
ATOM 3229 C C . ILE B 1 182 ? -3.008 -10.93 -14.992 1 98.88 182 ILE B C 1
ATOM 3231 O O . ILE B 1 182 ? -2.826 -12.141 -15.188 1 98.88 182 ILE B O 1
ATOM 3235 N N . SER B 1 183 ? -3.266 -10.461 -13.844 1 98.81 183 SER B N 1
ATOM 3236 C CA . SER B 1 183 ? -3.764 -11.219 -12.695 1 98.81 183 SER B CA 1
ATOM 3237 C C . SER B 1 183 ? -5.031 -10.586 -12.133 1 98.81 183 SER B C 1
ATOM 3239 O O . SER B 1 183 ? -5.176 -9.359 -12.141 1 98.81 183 SER B O 1
ATOM 3241 N N . VAL B 1 184 ? -5.93 -11.375 -11.727 1 98.81 184 VAL B N 1
ATOM 3242 C CA . VAL B 1 184 ? -7.164 -10.906 -11.094 1 98.81 184 VAL B CA 1
ATOM 3243 C C . VAL B 1 184 ? -7.324 -11.578 -9.727 1 98.81 184 VAL B C 1
ATOM 3245 O O . VAL B 1 184 ? -7.398 -12.805 -9.633 1 98.81 184 VAL B O 1
ATOM 3248 N N . SER B 1 185 ? -7.305 -10.758 -8.703 1 98.44 185 SER B N 1
ATOM 3249 C CA . SER B 1 185 ? -7.539 -11.227 -7.344 1 98.44 185 SER B CA 1
ATOM 3250 C C . SER B 1 185 ? -8.961 -10.906 -6.887 1 98.44 185 SER B C 1
ATOM 3252 O O . SER B 1 185 ? -9.438 -9.789 -7.066 1 98.44 185 SER B O 1
ATOM 3254 N N . ARG B 1 186 ? -9.555 -11.867 -6.355 1 97.12 186 ARG B N 1
ATOM 3255 C CA . ARG B 1 186 ? -10.898 -11.68 -5.828 1 97.12 186 ARG B CA 1
ATOM 3256 C C . ARG B 1 186 ? -10.961 -12.016 -4.344 1 97.12 186 ARG B C 1
ATOM 3258 O O . ARG B 1 186 ? -10.336 -12.984 -3.895 1 97.12 186 ARG B O 1
ATOM 3265 N N . GLU B 1 187 ? -11.758 -11.242 -3.541 1 95.5 187 GLU B N 1
ATOM 3266 C CA . GLU B 1 187 ? -12.031 -11.5 -2.131 1 95.5 187 GLU B CA 1
ATOM 3267 C C . GLU B 1 187 ? -10.742 -11.648 -1.333 1 95.5 187 GLU B C 1
ATOM 3269 O O . GLU B 1 187 ? -10.57 -12.617 -0.587 1 95.5 187 GLU B 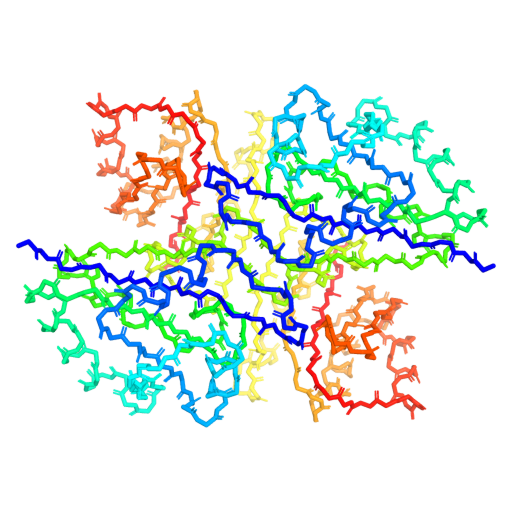O 1
ATOM 3274 N N . LEU B 1 188 ? -9.859 -10.695 -1.553 1 96.81 188 LEU B N 1
ATOM 3275 C CA . LEU B 1 188 ? -8.578 -10.742 -0.861 1 96.81 188 LEU B CA 1
ATOM 3276 C C . LEU B 1 188 ? -8.773 -10.828 0.648 1 96.81 188 LEU B C 1
ATOM 3278 O O . LEU B 1 188 ? -9.578 -10.086 1.218 1 96.81 188 LEU B O 1
ATOM 3282 N N . THR B 1 189 ? -8.055 -11.742 1.322 1 96.25 189 THR B N 1
ATOM 3283 C CA . THR B 1 189 ? -7.93 -12.016 2.748 1 96.25 189 THR B CA 1
ATOM 3284 C C . THR B 1 189 ? -9.172 -12.727 3.277 1 96.25 189 THR B C 1
ATOM 3286 O O . THR B 1 189 ? -9.219 -13.141 4.438 1 96.25 189 THR B O 1
ATOM 3289 N N . LYS B 1 190 ? -10.18 -12.852 2.463 1 94.44 190 LYS B N 1
ATOM 3290 C CA . LYS B 1 190 ? -11.406 -13.547 2.869 1 94.44 190 LYS B CA 1
ATOM 3291 C C . LYS B 1 190 ? -11.281 -15.047 2.65 1 94.44 190 LYS B C 1
ATOM 3293 O O . LYS B 1 190 ? -10.25 -15.531 2.189 1 94.44 190 LYS B O 1
ATOM 3298 N N . MET B 1 191 ? -12.281 -15.75 3.018 1 90.44 191 MET B N 1
ATOM 3299 C CA . MET B 1 191 ? -12.289 -17.203 3.002 1 90.44 191 MET B CA 1
ATOM 3300 C C . MET B 1 191 ? -12.094 -17.734 1.584 1 90.44 191 MET B C 1
ATOM 3302 O O . MET B 1 191 ? -11.414 -18.75 1.38 1 90.44 191 MET B O 1
ATOM 3306 N N . PHE B 1 192 ? -12.609 -17.094 0.625 1 91.56 192 PHE B N 1
ATOM 3307 C CA . PHE B 1 192 ? -12.586 -17.594 -0.746 1 91.56 192 PHE B CA 1
ATOM 3308 C C . PHE B 1 192 ? -11.664 -16.75 -1.613 1 91.56 192 PHE B C 1
ATOM 3310 O O . PHE B 1 192 ? -11.938 -16.531 -2.795 1 91.56 192 PHE B O 1
ATOM 3317 N N . GLU B 1 193 ? -10.641 -16.25 -0.992 1 95.75 193 GLU B N 1
ATOM 3318 C CA . GLU B 1 193 ? -9.633 -15.516 -1.747 1 95.75 193 GLU B CA 1
ATOM 3319 C C . GLU B 1 193 ? -9.109 -16.344 -2.918 1 95.75 193 GLU B C 1
ATOM 3321 O O . GLU B 1 193 ? -8.891 -17.547 -2.787 1 95.75 193 GLU B O 1
ATOM 3326 N N . GLU B 1 194 ? -8.984 -15.664 -4.051 1 95.94 194 GLU B N 1
ATOM 3327 C CA . GLU B 1 194 ? -8.469 -16.312 -5.254 1 95.94 194 GLU B CA 1
ATOM 3328 C C . GLU B 1 194 ? -7.684 -15.32 -6.117 1 95.94 194 GLU B C 1
ATOM 3330 O O . GLU B 1 194 ? -8.086 -14.164 -6.266 1 95.94 194 GLU B O 1
ATOM 3335 N N . THR B 1 195 ? -6.586 -15.789 -6.617 1 98 195 THR B N 1
ATOM 3336 C CA . THR B 1 195 ? -5.848 -15.031 -7.625 1 98 195 THR B CA 1
ATOM 3337 C C . THR B 1 195 ? -5.605 -15.883 -8.867 1 98 195 THR B C 1
ATOM 3339 O O . THR B 1 195 ? -5.012 -16.953 -8.781 1 98 195 THR B O 1
ATOM 3342 N N . VAL B 1 196 ? -6.125 -15.406 -9.969 1 98.06 196 VAL B N 1
ATOM 3343 C CA . VAL B 1 196 ? -5.902 -16.078 -11.242 1 98.06 196 VAL B CA 1
ATOM 3344 C C . VAL B 1 196 ? -4.957 -15.258 -12.109 1 98.06 196 VAL B C 1
ATOM 3346 O O . VAL B 1 196 ? -5.012 -14.023 -12.102 1 98.06 196 VAL B O 1
ATOM 3349 N N . ARG B 1 197 ? -4.117 -15.992 -12.797 1 98.44 197 ARG B N 1
ATOM 3350 C CA . ARG B 1 197 ? -3.084 -15.359 -13.609 1 98.44 197 ARG B CA 1
ATOM 3351 C C . ARG B 1 197 ? -3.1 -15.898 -15.039 1 98.44 197 ARG B C 1
ATOM 3353 O O . ARG B 1 197 ? -3.377 -17.078 -15.258 1 98.44 197 ARG B O 1
ATOM 3360 N N . GLY B 1 198 ? -2.789 -15.062 -15.984 1 98.38 198 GLY B N 1
ATOM 3361 C CA . GLY B 1 198 ? -2.719 -15.469 -17.375 1 98.38 198 GLY B CA 1
ATOM 3362 C C . GLY B 1 198 ? -2.938 -14.312 -18.344 1 98.38 198 GLY B C 1
ATOM 3363 O O . GLY B 1 198 ? -2.852 -13.148 -17.953 1 98.38 198 GLY B O 1
ATOM 3364 N N . THR B 1 199 ? -3.135 -14.625 -19.609 1 98.75 199 THR B N 1
ATOM 3365 C CA . THR B 1 199 ? -3.504 -13.609 -20.594 1 98.75 199 THR B CA 1
ATOM 3366 C C . THR B 1 199 ? -4.914 -13.094 -20.328 1 98.75 199 THR B C 1
ATOM 3368 O O . THR B 1 199 ? -5.715 -13.758 -19.688 1 98.75 199 THR B O 1
ATOM 3371 N N . VAL B 1 200 ? -5.176 -11.938 -20.844 1 98.75 200 VAL B N 1
ATOM 3372 C CA . VAL B 1 200 ? -6.508 -11.367 -20.656 1 98.75 200 VAL B CA 1
ATOM 3373 C C . VAL B 1 200 ? -7.559 -12.336 -21.203 1 98.75 200 VAL B C 1
ATOM 3375 O O . VAL B 1 200 ? -8.602 -12.539 -20.578 1 98.75 200 VAL B O 1
ATOM 3378 N N . GLU B 1 201 ? -7.258 -12.914 -22.328 1 98.69 201 GLU B N 1
ATOM 3379 C CA . GLU B 1 201 ? -8.188 -13.852 -22.938 1 98.69 201 GLU B CA 1
ATOM 3380 C C . GLU B 1 201 ? -8.43 -15.055 -22.031 1 98.69 201 GLU B C 1
ATOM 3382 O O . GLU B 1 201 ? -9.57 -15.484 -21.859 1 98.69 201 GLU B O 1
ATOM 3387 N N . GLU B 1 202 ? -7.391 -15.656 -21.484 1 98.75 202 GLU B N 1
ATOM 3388 C CA . GLU B 1 202 ? -7.504 -16.797 -20.594 1 98.75 202 GLU B CA 1
ATOM 3389 C C . GLU B 1 202 ? -8.32 -16.469 -19.359 1 98.75 202 GLU B C 1
ATOM 3391 O O . GLU B 1 202 ? -9.148 -17.266 -18.906 1 98.75 202 GLU B O 1
ATOM 3396 N N . ILE B 1 203 ? -8.07 -15.305 -18.844 1 98.75 203 ILE B N 1
ATOM 3397 C CA . ILE B 1 203 ? -8.734 -14.898 -17.609 1 98.75 203 ILE B CA 1
ATOM 3398 C C . ILE B 1 203 ? -10.203 -14.617 -17.891 1 98.75 203 ILE B C 1
ATOM 3400 O O . ILE B 1 203 ? -11.07 -14.945 -17.078 1 98.75 203 ILE B O 1
ATOM 3404 N N . LYS B 1 204 ? -10.484 -13.984 -19 1 98.62 204 LYS B N 1
ATOM 3405 C CA . LYS B 1 204 ? -11.875 -13.789 -19.375 1 98.62 204 LYS B CA 1
ATOM 3406 C C . LYS B 1 204 ? -12.617 -15.117 -19.469 1 98.62 204 LYS B C 1
ATOM 3408 O O . LYS B 1 204 ? -13.719 -15.258 -18.938 1 98.62 204 LYS B O 1
ATOM 3413 N N . ALA B 1 205 ? -12.039 -16.062 -20.156 1 98.56 205 ALA B N 1
ATOM 3414 C CA . ALA B 1 205 ? -12.633 -17.391 -20.297 1 98.56 205 ALA B CA 1
ATOM 3415 C C . ALA B 1 205 ? -12.867 -18.031 -18.938 1 98.56 205 ALA B C 1
ATOM 3417 O O . ALA B 1 205 ? -13.891 -18.672 -18.719 1 98.56 205 ALA B O 1
ATOM 3418 N N . TYR B 1 206 ? -11.883 -17.859 -18.047 1 98.44 206 TYR B N 1
ATOM 3419 C CA . TYR B 1 206 ? -12 -18.391 -16.703 1 98.44 206 TYR B CA 1
ATOM 3420 C C . TYR B 1 206 ? -13.273 -17.891 -16.016 1 98.44 206 TYR B C 1
ATOM 3422 O O . TYR B 1 206 ? -14.016 -18.672 -15.422 1 98.44 206 TYR B O 1
ATOM 3430 N N . TYR B 1 207 ? -13.586 -16.594 -16.141 1 97.94 207 TYR B N 1
ATOM 3431 C CA . TYR B 1 207 ? -14.688 -15.977 -15.398 1 97.94 207 TYR B CA 1
ATOM 3432 C C . TYR B 1 207 ? -16.016 -16.188 -16.125 1 97.94 207 TYR B C 1
ATOM 3434 O O . TYR B 1 207 ? -17.078 -15.82 -15.602 1 97.94 207 TYR B O 1
ATOM 3442 N N . GLU B 1 208 ? -16 -16.781 -17.281 1 97.19 208 GLU B N 1
ATOM 3443 C CA . GLU B 1 208 ? -17.25 -17.203 -17.938 1 97.19 208 GLU B CA 1
ATOM 3444 C C . GLU B 1 208 ? -17.906 -18.344 -17.172 1 97.19 208 GLU B C 1
ATOM 3446 O O . GLU B 1 208 ? -19.125 -18.531 -17.266 1 97.19 208 GLU B O 1
ATOM 3451 N N . THR B 1 209 ? -17.125 -19.062 -16.406 1 96.88 209 THR B N 1
ATOM 3452 C CA . THR B 1 209 ? -17.672 -20.25 -15.75 1 96.88 209 THR B CA 1
ATOM 3453 C C . THR B 1 209 ? -17.438 -20.203 -14.25 1 96.88 209 THR B C 1
ATOM 3455 O O . THR B 1 209 ? -17.797 -21.141 -13.531 1 96.88 209 THR B O 1
ATOM 3458 N N . HIS B 1 210 ? -16.766 -19.25 -13.758 1 95.69 210 HIS B N 1
ATOM 3459 C CA . HIS B 1 210 ? -16.453 -19.125 -12.336 1 95.69 210 HIS B CA 1
ATOM 3460 C C . HIS B 1 210 ? -17.156 -17.922 -11.719 1 95.69 210 HIS B C 1
ATOM 3462 O O . HIS B 1 210 ? -17.547 -16.984 -12.43 1 95.69 210 HIS B O 1
ATOM 3468 N N . PRO B 1 211 ? -17.312 -17.922 -10.492 1 90.69 211 PRO B N 1
ATOM 3469 C CA . PRO B 1 211 ? -18.062 -16.875 -9.82 1 90.69 211 PRO B CA 1
ATOM 3470 C C . PRO B 1 211 ? -17.422 -15.492 -9.953 1 90.69 211 PRO B C 1
ATOM 3472 O O . PRO B 1 211 ? -16.203 -15.375 -9.852 1 90.69 211 PRO B O 1
ATOM 3475 N N . ILE B 1 212 ? -18.266 -14.523 -10.219 1 94.62 212 ILE B N 1
ATOM 3476 C CA . ILE B 1 212 ? -17.875 -13.117 -10.219 1 94.62 212 ILE B CA 1
ATOM 3477 C C . ILE B 1 212 ? -18.562 -12.398 -9.047 1 94.62 212 ILE B C 1
ATOM 3479 O O . ILE B 1 212 ? -19.562 -11.727 -9.234 1 94.62 212 ILE B O 1
ATOM 3483 N N . LYS B 1 213 ? -18.031 -12.578 -7.887 1 93.62 213 LYS B N 1
ATOM 3484 C CA . LYS B 1 213 ? -18.594 -12.016 -6.66 1 93.62 213 LYS B CA 1
ATOM 3485 C C . LYS B 1 213 ? -17.484 -11.438 -5.773 1 93.62 213 LYS B C 1
ATOM 3487 O O . LYS B 1 213 ? -16.359 -11.945 -5.762 1 93.62 213 LYS B O 1
ATOM 3492 N N . GLY B 1 214 ? -17.891 -10.422 -5.039 1 93 214 GLY B N 1
ATOM 3493 C CA . GLY B 1 214 ? -16.938 -9.781 -4.145 1 93 214 GLY B CA 1
ATOM 3494 C C . GLY B 1 214 ? -16.172 -8.641 -4.797 1 93 214 GLY B C 1
ATOM 3495 O O . GLY B 1 214 ? -16.656 -8.031 -5.754 1 93 214 GLY B O 1
ATOM 3496 N N . GLU B 1 215 ? -15.023 -8.281 -4.23 1 94.5 215 GLU B N 1
ATOM 3497 C CA . GLU B 1 215 ? -14.203 -7.176 -4.723 1 94.5 215 GLU B CA 1
ATOM 3498 C C . GLU B 1 215 ? -12.992 -7.688 -5.492 1 94.5 215 GLU B C 1
ATOM 3500 O O . GLU B 1 215 ? -12.406 -8.711 -5.129 1 94.5 215 GLU B O 1
ATOM 3505 N N . PHE B 1 216 ? -12.656 -6.934 -6.555 1 98.12 216 PHE B N 1
ATOM 3506 C CA . PHE B 1 216 ? -11.602 -7.406 -7.438 1 98.12 216 PHE B CA 1
ATOM 3507 C C . PHE B 1 216 ? -10.453 -6.402 -7.496 1 98.12 216 PHE B C 1
ATOM 3509 O O . PHE B 1 216 ? -10.68 -5.191 -7.484 1 98.12 216 PHE B O 1
ATOM 3516 N N . VAL B 1 217 ? -9.258 -6.91 -7.52 1 98.81 217 VAL B N 1
ATOM 3517 C CA . VAL B 1 217 ? -8.062 -6.156 -7.895 1 98.81 217 VAL B CA 1
ATOM 3518 C C . VAL B 1 217 ? -7.445 -6.762 -9.148 1 98.81 217 VAL B C 1
ATOM 3520 O O . VAL B 1 217 ? -7.199 -7.969 -9.211 1 98.81 217 VAL B O 1
ATOM 3523 N N . ILE B 1 218 ? -7.234 -5.949 -10.164 1 98.88 218 ILE B N 1
ATOM 3524 C CA . ILE B 1 218 ? -6.609 -6.387 -11.414 1 98.88 218 ILE B CA 1
ATOM 3525 C C . ILE B 1 218 ? -5.203 -5.797 -11.516 1 98.88 218 ILE B C 1
ATOM 3527 O O . ILE B 1 218 ? -5.02 -4.586 -11.391 1 98.88 218 ILE B O 1
ATOM 3531 N N . CYS B 1 219 ? -4.234 -6.621 -11.648 1 98.94 219 CYS B N 1
ATOM 3532 C CA . CYS B 1 219 ? -2.877 -6.195 -11.969 1 98.94 219 CYS B CA 1
ATOM 3533 C C . CYS B 1 219 ? -2.533 -6.52 -13.414 1 98.94 219 CYS B C 1
ATOM 3535 O O . CYS B 1 219 ? -2.785 -7.633 -13.883 1 98.94 219 CYS B O 1
ATOM 3537 N N . VAL B 1 220 ? -1.988 -5.57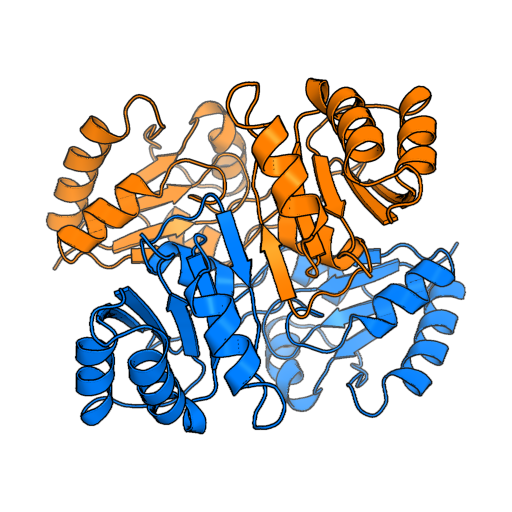 -14.125 1 98.88 220 VAL B N 1
ATOM 3538 C CA . VAL B 1 220 ? -1.629 -5.723 -15.531 1 98.88 220 VAL B CA 1
ATOM 3539 C C . VAL B 1 220 ? -0.118 -5.574 -15.703 1 98.88 220 VAL B C 1
ATOM 3541 O O . VAL B 1 220 ? 0.466 -4.578 -15.266 1 98.88 220 VAL B O 1
ATOM 3544 N N . LYS B 1 221 ? 0.469 -6.582 -16.281 1 98.56 221 LYS B N 1
ATOM 3545 C CA . LYS B 1 221 ? 1.899 -6.484 -16.562 1 98.56 221 LYS B CA 1
ATOM 3546 C C . LYS B 1 221 ? 2.195 -5.344 -17.516 1 98.56 221 LYS B C 1
ATOM 3548 O O . LYS B 1 221 ? 1.466 -5.137 -18.5 1 98.56 221 LYS B O 1
ATOM 3553 N N . GLY B 1 222 ? 3.271 -4.625 -17.234 1 97.44 222 GLY B N 1
ATOM 3554 C CA . GLY B 1 222 ? 3.67 -3.523 -18.094 1 97.44 222 GLY B CA 1
ATOM 3555 C C . GLY B 1 222 ? 3.955 -3.955 -19.516 1 97.44 222 GLY B C 1
ATOM 3556 O O . GLY B 1 222 ? 4.277 -5.117 -19.766 1 97.44 222 GLY B O 1
ATOM 3557 N N . LYS B 1 223 ? 3.812 -2.938 -20.391 1 93.25 223 LYS B N 1
ATOM 3558 C CA . LYS B 1 223 ? 4.113 -3.188 -21.797 1 93.25 223 LYS B CA 1
ATOM 3559 C C . LYS B 1 223 ? 5.57 -3.609 -21.984 1 93.25 223 LYS B C 1
ATOM 3561 O O . LYS B 1 223 ? 6.469 -3.039 -21.359 1 93.25 223 LYS B O 1
ATOM 3566 N N . GLU B 1 224 ? 5.809 -4.719 -22.641 1 83 224 GLU B N 1
ATOM 3567 C CA . GLU B 1 224 ? 7.16 -5.191 -22.938 1 83 224 GLU B CA 1
ATOM 3568 C C . GLU B 1 224 ? 7.684 -4.578 -24.234 1 83 224 GLU B C 1
ATOM 3570 O O . GLU B 1 224 ? 6.91 -4.277 -25.141 1 83 224 GLU B O 1
#

Secondary structure (DSSP, 8-state):
---EEEE--B-SS-TT--BHHHHHHHHH-SEEEES-HHHHHHHHHHTT----EEE--GGGHHHHHHHHHHHHHTT--EEEE-SSBSTTSSSTTHHHHHHHHHTT-EEEEPPB--SHHHHHHHHTS--SSEEE--SPPSSTTHHHHHHHHTT--SEEEEEE-GGGHHHHHHHHHHHH-TT-EEEEEESTTSTT-EEEEEEHHHHHHHHTTS---S-EEEEEPPP-/---EEEE--B-SS-TT--BHHHHHHHHH-SEEEES-HHHHHHHHHHTT----EEE--GGGHHHHHHHHHHHHHTT--EEEE-SSBSTTSSSTTHHHHHHHHHTT-EEEEPPB--SHHHHHHHHTS--SSEEE--SPPSSTTHHHHHHHHTT--SEEEEEE-GGGHHHHHHHHHHHH-TT-EEEEEESTTSTT-EEEEEEHHHHHHHHTTS---S-EEEEEPPP-

Nearest PDB structures (foldseek):
  5hw4-assembly1_A  TM=9.596E-01  e=1.531E-30  Escherichia coli K-12
  5hw4-assembly2_C-2  TM=9.653E-01  e=2.704E-30  Escherichia coli K-12
  3kwp-assembly1_A-2  TM=9.742E-01  e=2.473E-29  Levilactobacillus brevis ATCC 367
  3fq6-assembly1_A  TM=9.486E-01  e=2.076E-15  Bacteroides thetaiotaomicron
  3ffy-assembly1_A-2  TM=9.174E-01  e=3.443E-15  Bacteroides fragilis NCTC 9343

Sequence (448 aa):
MTGKLYLVPTPIGNLEDITLRAIRILKEADIILAEDTRTSAPLLKHLGIDKRVFSHHQHNEHQSSGEIVRFLLEGKNVALISDAGTPAISDPGFFLVREAIKNEIIVECLPGATAFVPALINSGFPTDRFCFEGFLPLKKGRQTRYKVLAEEERTIIFYESPHRLMKSLDEMITYWGADRQISVSRELTKMFEETVRGTVEEIKAYYETHPIKGEFVICVKGKEMTGKLYLVPTPIGNLEDITLRAIRILKEADIILAEDTRTSAPLLKHLGIDKRVFSHHQHNEHQSSGEIVRFLLEGKNVALISDAGTPAISDPGFFLVREAIKNEIIVECLPGATAFVPALINSGFPTDRFCFEGFLPLKKGRQTRYKVLAEEERTIIFYESPHRLMKSLDEMITYWGADRQISVSRELTKMFEETVRGTVEEIKAYYETHPIKGEFVICVKGKE

Radius of gyration: 21.28 Å; Cα contacts (8 Å, |Δi|>4): 1022; chains: 2; bounding box: 47×57×50 Å

pLDDT: mean 95.21, std 4.95, range [72.44, 98.94]

InterPro domains:
  IPR000878 Tetrapyrrole methylase [PF00590] (4-203)
  IPR008189 rRNA small subunit methyltransferase I [MF_01877] (4-222)
  IPR008189 rRNA small subunit methyltransferase I [PIRSF005917] (1-223)
  IPR008189 rRNA small subunit methyltransferase I [PTHR46111] (2-223)
  IPR008189 rRNA small subunit methyltransferase I [TIGR00096] (5-222)
  IPR008189 rRNA small subunit methyltransferase I [cd11648] (6-220)
  IPR014776 Tetrapyrrole methylase, subdomain 2 [G3DSA:3.30.950.10] (113-224)
  IPR014777 Tetrapyrrole methylase, subdomain 1 [G3DSA:3.40.1010.10] (1-112)
  IPR018063 SAM-dependent methyltransferase RsmI, conserved site [PS01296] (82-93)
  IPR035996 Tetrapyrrole methylase superfamily [SSF53790] (3-220)